Protein AF-A0A6L5K8L1-F1 (afdb_monomer_lite)

Sequence (422 aa):
MKRLFFDRHKIHKWARRTAAISAVIFIISLIGLLVGTSLPAQVEQETSLLSYEHNGRFDYLVYLKPSYLFGPEPQEPPEPTPNVQYPIALIEDEINMSFKFDTNSVLLQSVKQGVKIEAVLQNEDLWQKKVELVPVTDKTGNFKVEFELDLDEIHEIYDTIDEETEIPTRTRQVTIVATVGLGEGLKSETIIQSLPITLSKSVLEIGSELVKTVPGDSGGIKARGTFDYTIYLEENSLYKTDTLKPPQYTPYVTPEQKTLGVGPVIPFDLVDRMDTSYYYSFQASRPIEVITEEITITATLESPDIWSKTFILLPSTRQTGDFSIDFPVDIVYLNELLSAILSETGGAGEAHNLTINAFTRFTAETEFGVIDEVFTQTLSTELGGGTLTWNEELSLTQEEVPSPPPRLSPTPADISDYRQTG

Foldseek 3Di:
DDPPPDDPVVVVVVVVVVVVVVVVVVVVVVVVVVVVVPPPPPPPDPDQPKWKKKKKFKWKKFWFDQDCVPFPHFDPDDDFDDWDKDWPVFFDQKKKKKKKKAKPFPVQQAAWKWKWKWKWKDDPPPDIDIDTFDPTDTDGHIDMDITMDGNVVVVVVQVVVCVVVVPHDQKIKIKIWMWMGSHHTNPHDIDIQIWIWIDHPTMIITHSSQKDWDDDPQRHITMMMGMWIKTATDDDDPDPDRIDIDDDDDDGPGGDIDMDIAFDKAQLNGTRWMKMKMKMAMDMPDDFDDKKKWKWKKKWKFFPPPDIDIDTQDHTDIDDGIDMDMTIDPSVVVVVVVVVVCVVVVDDFGKMKIKMKMWIFMWTQDPVGIDTDIDIDIWMWIDGPSITGIDPCRMDMDIDRDDPDDPPPPPPPPPPPPDDDD

Radius of gyration: 45.43 Å; chains: 1; bounding box: 86×56×164 Å

pLDDT: mean 88.8, std 11.93, range [42.94, 98.5]

Structure (mmCIF, N/CA/C/O backbone):
data_AF-A0A6L5K8L1-F1
#
_entry.id   AF-A0A6L5K8L1-F1
#
loop_
_atom_site.group_PDB
_atom_site.id
_atom_site.type_symbol
_atom_site.label_atom_id
_atom_site.label_alt_id
_atom_site.label_comp_id
_atom_site.label_asym_id
_atom_site.label_entity_id
_atom_site.label_seq_id
_atom_site.pdbx_PDB_ins_code
_atom_site.Cartn_x
_atom_site.Cartn_y
_atom_site.Cartn_z
_atom_site.occupancy
_atom_site.B_iso_or_equiv
_atom_site.auth_seq_id
_atom_site.auth_comp_id
_atom_site.auth_asym_id
_atom_site.auth_atom_id
_atom_site.pdbx_PDB_model_num
ATOM 1 N N . MET A 1 1 ? -23.022 -21.770 116.908 1.00 43.31 1 MET A N 1
ATOM 2 C CA . MET A 1 1 ? -23.762 -22.536 115.876 1.00 43.31 1 MET A CA 1
ATOM 3 C C . MET A 1 1 ? -25.267 -22.417 116.125 1.00 43.31 1 MET A C 1
ATOM 5 O O . MET A 1 1 ? -25.819 -23.202 116.882 1.00 43.31 1 MET A O 1
ATOM 9 N N . LYS A 1 2 ? -25.940 -21.410 115.550 1.00 42.94 2 LYS A N 1
ATOM 10 C CA . LYS A 1 2 ? -27.408 -21.276 115.613 1.00 42.94 2 LYS A CA 1
ATOM 11 C C . LYS A 1 2 ? -28.000 -21.927 114.361 1.00 42.94 2 LYS A C 1
ATOM 13 O O . LYS A 1 2 ? -27.905 -21.364 113.277 1.00 42.94 2 LYS A O 1
ATOM 18 N N . ARG A 1 3 ? -28.554 -23.137 114.502 1.00 47.19 3 ARG A N 1
ATOM 19 C CA . ARG A 1 3 ? -29.307 -23.816 113.437 1.00 47.19 3 ARG A CA 1
ATOM 20 C C . ARG A 1 3 ? -30.642 -23.092 113.254 1.00 47.19 3 ARG A C 1
ATOM 22 O O . ARG A 1 3 ? -31.536 -23.227 114.084 1.00 47.19 3 ARG A O 1
ATOM 29 N N . LEU A 1 4 ? -30.749 -22.297 112.191 1.00 48.97 4 LEU A N 1
ATOM 30 C CA . LEU A 1 4 ? -32.003 -21.703 111.727 1.00 48.97 4 LEU A CA 1
ATOM 31 C C . LEU A 1 4 ? -32.909 -22.826 111.203 1.00 48.97 4 LEU A C 1
ATOM 33 O O . LEU A 1 4 ? -32.757 -23.295 110.078 1.00 48.97 4 LEU A O 1
ATOM 37 N N . PHE A 1 5 ? -33.831 -23.283 112.052 1.00 51.59 5 PHE A N 1
ATOM 38 C CA . PHE A 1 5 ? -34.940 -24.147 111.661 1.00 51.59 5 PHE A CA 1
ATOM 39 C C . PHE A 1 5 ? -35.911 -23.324 110.810 1.00 51.59 5 PHE A C 1
ATOM 41 O O . PHE A 1 5 ? -36.754 -22.590 111.322 1.00 51.59 5 PHE A O 1
ATOM 48 N N . PHE A 1 6 ? -35.752 -23.410 109.491 1.00 53.28 6 PHE A N 1
ATOM 49 C CA . PHE A 1 6 ? -36.719 -22.859 108.556 1.00 53.28 6 PHE A CA 1
ATOM 50 C C . PHE A 1 6 ? -37.960 -23.753 108.545 1.00 53.28 6 PHE A C 1
ATOM 52 O O . PHE A 1 6 ? -37.913 -24.925 108.174 1.00 53.28 6 PHE A O 1
ATOM 59 N N . ASP A 1 7 ? -39.070 -23.177 108.991 1.00 55.91 7 ASP A N 1
ATOM 60 C CA . ASP A 1 7 ? -40.387 -23.794 109.019 1.00 55.91 7 ASP A CA 1
ATOM 61 C C . ASP A 1 7 ? -40.807 -24.215 107.598 1.00 55.91 7 ASP A C 1
ATOM 63 O O . ASP A 1 7 ? -41.122 -23.385 106.733 1.00 55.91 7 ASP A O 1
ATOM 67 N N . ARG A 1 8 ? -40.783 -25.534 107.359 1.00 57.62 8 ARG A N 1
ATOM 68 C CA . ARG A 1 8 ? -41.071 -26.194 106.074 1.00 57.62 8 ARG A CA 1
ATOM 69 C C . ARG A 1 8 ? -42.416 -25.755 105.488 1.00 57.62 8 ARG A C 1
ATOM 71 O O . ARG A 1 8 ? -42.582 -25.759 104.267 1.00 57.62 8 ARG A O 1
ATOM 78 N N . HIS A 1 9 ? -43.358 -25.322 106.328 1.00 60.44 9 HIS A N 1
ATOM 79 C CA . HIS A 1 9 ? -44.677 -24.912 105.868 1.00 60.44 9 HIS A CA 1
ATOM 80 C C . HIS A 1 9 ? -44.693 -23.504 105.247 1.00 60.44 9 HIS A C 1
ATOM 82 O O . HIS A 1 9 ? -45.425 -23.265 104.278 1.00 60.44 9 HIS A O 1
ATOM 88 N N . LYS A 1 10 ? -43.842 -22.585 105.731 1.00 59.06 10 LYS A N 1
ATOM 89 C CA . LYS A 1 10 ? -43.671 -21.240 105.150 1.00 59.06 10 LYS A CA 1
ATOM 90 C C . LYS A 1 10 ? -42.905 -21.278 103.828 1.00 59.06 10 LYS A C 1
ATOM 92 O O . LYS A 1 10 ? -43.262 -20.541 102.909 1.00 59.06 10 LYS A O 1
ATOM 97 N N . ILE A 1 11 ? -41.936 -22.186 103.699 1.00 65.62 11 ILE A N 1
ATOM 98 C CA . ILE A 1 11 ? -41.150 -22.385 102.469 1.00 65.62 11 ILE A CA 1
ATOM 99 C C . ILE A 1 11 ? -42.058 -22.790 101.301 1.00 65.62 11 ILE A C 1
ATOM 101 O O . ILE A 1 11 ? -41.927 -22.255 100.204 1.00 65.62 11 ILE A O 1
ATOM 105 N N . HIS A 1 12 ? -43.049 -23.656 101.538 1.00 67.19 12 HIS A N 1
ATOM 106 C CA . HIS A 1 12 ? -43.945 -24.112 100.474 1.00 67.19 12 HIS A CA 1
ATOM 107 C C . HIS A 1 12 ? -44.877 -23.003 99.948 1.00 67.19 12 HIS A C 1
ATOM 109 O O . HIS A 1 12 ? -45.168 -22.952 98.749 1.00 67.19 12 HIS A O 1
ATOM 115 N N . LYS A 1 13 ? -45.326 -22.084 100.818 1.00 71.62 13 LYS A N 1
ATOM 116 C CA . LYS A 1 13 ? -46.109 -20.905 100.403 1.00 71.62 13 LYS A CA 1
ATOM 117 C C . LYS A 1 13 ? -45.254 -19.884 99.650 1.00 71.62 13 LYS A C 1
ATOM 119 O O . LYS A 1 13 ? -45.747 -19.285 98.699 1.00 71.62 13 LYS A O 1
ATOM 124 N N . TRP A 1 14 ? -43.993 -19.708 100.044 1.00 73.62 14 TRP A N 1
ATOM 125 C CA . TRP A 1 14 ? -43.060 -18.812 99.357 1.00 73.62 14 TRP A CA 1
ATOM 126 C C . TRP A 1 14 ? -42.677 -19.343 97.971 1.00 73.62 14 TRP A C 1
ATOM 128 O O . TRP A 1 14 ? -42.809 -18.615 96.994 1.00 73.62 14 TRP A O 1
ATOM 138 N N . ALA A 1 15 ? -42.348 -20.634 97.865 1.00 76.25 15 ALA A N 1
ATOM 139 C CA . ALA A 1 15 ? -42.028 -21.291 96.597 1.00 76.25 15 ALA A CA 1
ATOM 140 C C . ALA A 1 15 ? -43.196 -21.260 95.595 1.00 76.25 15 ALA A C 1
ATOM 142 O O . ALA A 1 15 ? -42.995 -21.057 94.402 1.00 76.25 15 ALA A O 1
ATOM 143 N N . ARG A 1 16 ? -44.442 -21.402 96.070 1.00 80.00 16 ARG A N 1
ATOM 144 C CA . ARG A 1 16 ? -45.633 -21.274 95.211 1.00 80.00 16 ARG A CA 1
ATOM 145 C C . ARG A 1 16 ? -45.818 -19.857 94.667 1.00 80.00 16 ARG A C 1
ATOM 147 O O . ARG A 1 16 ? -46.238 -19.699 93.526 1.00 80.00 16 ARG A O 1
ATOM 154 N N . ARG A 1 17 ? -45.496 -18.832 95.462 1.00 81.81 17 ARG A N 1
ATOM 155 C CA . ARG A 1 17 ? -45.577 -17.430 95.027 1.00 81.81 17 ARG A CA 1
ATOM 156 C C . ARG A 1 17 ? -44.467 -17.078 94.040 1.00 81.81 17 ARG A C 1
ATOM 158 O O . ARG A 1 17 ? -44.754 -16.444 93.033 1.00 81.81 17 ARG A O 1
ATOM 165 N N . THR A 1 18 ? -43.235 -17.527 94.275 1.00 84.56 18 THR A N 1
ATOM 166 C CA . THR A 1 18 ? -42.122 -17.276 93.347 1.00 84.56 18 THR A CA 1
ATOM 167 C C . THR A 1 18 ? -42.302 -18.015 92.021 1.00 84.56 18 THR A C 1
ATOM 169 O O . THR A 1 18 ? -42.040 -17.428 90.973 1.00 84.56 18 THR A O 1
ATOM 172 N N . ALA A 1 19 ? -42.820 -19.249 92.038 1.00 85.75 19 ALA A N 1
ATOM 173 C CA . ALA A 1 19 ? -43.148 -20.006 90.826 1.00 85.75 19 ALA A CA 1
ATOM 174 C C . ALA A 1 19 ? -44.250 -19.330 89.988 1.00 85.75 19 ALA A C 1
ATOM 176 O O . ALA A 1 19 ? -44.140 -19.249 88.769 1.00 85.75 19 ALA A O 1
ATOM 177 N N . ALA A 1 20 ? -45.289 -18.788 90.634 1.00 87.88 20 ALA A N 1
ATOM 178 C CA . ALA A 1 20 ? -46.350 -18.065 89.932 1.00 87.88 20 ALA A CA 1
ATOM 179 C C . ALA A 1 20 ? -45.832 -16.776 89.269 1.00 87.88 20 ALA A C 1
ATOM 181 O O . ALA A 1 20 ? -46.164 -16.497 88.122 1.00 87.88 20 ALA A O 1
ATOM 182 N N . ILE A 1 21 ? -44.980 -16.014 89.963 1.00 89.19 21 ILE A N 1
ATOM 183 C CA . ILE A 1 21 ? -44.399 -14.775 89.422 1.00 89.19 21 ILE A CA 1
ATOM 184 C C . ILE A 1 21 ? -43.467 -15.073 88.238 1.00 89.19 21 ILE A C 1
ATOM 186 O O . ILE A 1 21 ? -43.544 -14.405 87.211 1.00 89.19 21 ILE A O 1
ATOM 190 N N . SER A 1 22 ? -42.619 -16.098 88.350 1.00 89.75 22 SER A N 1
ATOM 191 C CA . SER A 1 22 ? -41.711 -16.490 87.261 1.00 89.75 22 SER A CA 1
ATOM 192 C C . SER A 1 22 ? -42.459 -17.015 86.033 1.00 89.75 22 SER A C 1
ATOM 194 O O . SER A 1 22 ? -42.081 -16.673 84.916 1.00 89.75 22 SER A O 1
ATOM 196 N N . ALA A 1 23 ? -43.567 -17.743 86.214 1.00 91.56 23 ALA A N 1
ATOM 197 C CA . ALA A 1 23 ? -44.432 -18.155 85.108 1.00 91.56 23 ALA A CA 1
ATOM 198 C C . ALA A 1 23 ? -45.054 -16.955 84.369 1.00 91.56 23 ALA A C 1
ATOM 200 O O . ALA A 1 23 ? -45.081 -16.941 83.142 1.00 91.56 23 ALA A O 1
ATOM 201 N N . VAL A 1 24 ? -45.502 -15.922 85.093 1.00 93.38 24 VAL A N 1
ATOM 202 C CA . VAL A 1 24 ? -46.064 -14.705 84.480 1.00 93.38 24 VAL A CA 1
ATOM 203 C C . VAL A 1 24 ? -45.003 -13.938 83.686 1.00 93.38 24 VAL A C 1
ATOM 205 O O . VAL A 1 24 ? -45.265 -13.545 82.553 1.00 93.38 24 VAL A O 1
ATOM 208 N N . ILE A 1 25 ? -43.793 -13.774 84.230 1.00 93.62 25 ILE A N 1
ATOM 209 C CA . ILE A 1 25 ? -42.684 -13.115 83.516 1.00 93.62 25 ILE A CA 1
ATOM 210 C C . ILE A 1 25 ? -42.309 -13.898 82.251 1.00 93.62 25 ILE A C 1
ATOM 212 O O . ILE A 1 25 ? -42.075 -13.299 81.203 1.00 93.62 25 ILE A O 1
ATOM 216 N N . PHE A 1 26 ? -42.302 -15.232 82.322 1.00 94.00 26 PHE A N 1
ATOM 217 C CA . PHE A 1 26 ? -42.013 -16.079 81.167 1.00 94.00 26 PHE A CA 1
ATOM 218 C C . PHE A 1 26 ? -43.069 -15.925 80.065 1.00 94.00 26 PHE A C 1
ATOM 220 O O . PHE A 1 26 ? -42.712 -15.768 78.902 1.00 94.00 26 PHE A O 1
ATOM 227 N N . ILE A 1 27 ? -44.356 -15.886 80.428 1.00 93.94 27 ILE A N 1
ATOM 228 C CA . ILE A 1 27 ? -45.454 -15.662 79.476 1.00 93.94 27 ILE A CA 1
ATOM 229 C C . ILE A 1 27 ? -45.336 -14.279 78.820 1.00 93.94 27 ILE A C 1
ATOM 231 O O . ILE A 1 27 ? -45.456 -14.179 77.603 1.00 93.94 27 ILE A O 1
ATOM 235 N N . ILE A 1 28 ? -45.043 -13.224 79.588 1.00 93.19 28 ILE A N 1
ATOM 236 C CA . ILE A 1 28 ? -44.854 -11.866 79.047 1.00 93.19 28 ILE A CA 1
ATOM 237 C C . ILE A 1 28 ? -43.659 -11.818 78.083 1.00 93.19 28 ILE A C 1
ATOM 239 O O . ILE A 1 28 ? -43.756 -11.209 77.022 1.00 93.19 28 ILE A O 1
ATOM 243 N N . SER A 1 29 ? -42.556 -12.497 78.410 1.00 92.56 29 SER A N 1
ATOM 244 C CA . SER A 1 29 ? -41.381 -12.588 77.534 1.00 92.56 29 SER A CA 1
ATOM 245 C C . SER A 1 29 ? -41.688 -13.341 76.232 1.00 92.56 29 SER A C 1
ATOM 247 O O . SER A 1 29 ? -41.312 -12.895 75.149 1.00 92.56 29 SER A O 1
ATOM 249 N N . LEU A 1 30 ? -42.448 -14.441 76.316 1.00 92.00 30 LEU A N 1
ATOM 250 C CA . LEU A 1 30 ? -42.870 -15.215 75.148 1.00 92.00 30 LEU A CA 1
ATOM 251 C C . LEU A 1 30 ? -43.790 -14.396 74.228 1.00 92.00 30 LEU A C 1
ATOM 253 O O . LEU A 1 30 ? -43.639 -14.441 73.009 1.00 92.00 30 LEU A O 1
ATOM 257 N N . ILE A 1 31 ? -44.707 -13.616 74.815 1.00 91.25 31 ILE A N 1
ATOM 258 C CA . ILE A 1 31 ? -45.571 -12.682 74.081 1.00 91.25 31 ILE A CA 1
ATOM 259 C C . ILE A 1 31 ? -44.728 -11.580 73.432 1.00 91.25 31 ILE A C 1
ATOM 261 O O . ILE A 1 31 ? -44.950 -11.273 72.268 1.00 91.25 31 ILE A O 1
ATOM 265 N N . GLY A 1 32 ? -43.734 -11.025 74.130 1.00 88.69 32 GLY A N 1
ATOM 266 C CA . GLY A 1 32 ? -42.826 -10.023 73.565 1.00 88.69 32 GLY A CA 1
ATOM 267 C C . GLY A 1 32 ? -42.042 -10.540 72.356 1.00 88.69 32 GLY A C 1
ATOM 268 O O . GLY A 1 32 ? -41.898 -9.825 71.369 1.00 88.69 32 GLY A O 1
ATOM 269 N N . LEU A 1 33 ? -41.598 -11.799 72.395 1.00 88.69 33 LEU A N 1
ATOM 270 C CA . LEU A 1 33 ? -40.869 -12.434 71.294 1.00 88.69 33 LEU A CA 1
ATOM 271 C C . LEU A 1 33 ? -41.782 -12.755 70.099 1.00 88.69 33 LEU A C 1
ATOM 273 O O . LEU A 1 33 ? -41.410 -12.516 68.950 1.00 88.69 33 LEU A O 1
ATOM 277 N N . LEU A 1 34 ? -43.001 -13.234 70.365 1.00 88.94 34 LEU A N 1
ATOM 278 C CA . LEU A 1 34 ? -44.027 -13.426 69.336 1.00 88.94 34 LEU A CA 1
ATOM 279 C C . LEU A 1 34 ? -44.399 -12.098 68.669 1.00 88.94 34 LEU A C 1
ATOM 281 O O . LEU A 1 34 ? -44.374 -12.010 67.449 1.00 88.94 34 LEU A O 1
ATOM 285 N N . VAL A 1 35 ? -44.662 -11.047 69.453 1.00 87.00 35 VAL A N 1
ATOM 286 C CA . VAL A 1 35 ? -45.006 -9.720 68.923 1.00 87.00 35 VAL A CA 1
ATOM 287 C C . VAL A 1 35 ? -43.837 -9.129 68.135 1.00 87.00 35 VAL A C 1
ATOM 289 O O . VAL A 1 35 ? -44.040 -8.683 67.010 1.00 87.00 35 VAL A O 1
ATOM 292 N N . GLY A 1 36 ? -42.612 -9.200 68.666 1.00 82.19 36 GLY A N 1
ATOM 293 C CA . GLY A 1 36 ? -41.416 -8.669 68.009 1.00 82.19 36 GLY A CA 1
ATOM 294 C C . GLY A 1 36 ? -41.087 -9.340 66.673 1.00 82.19 36 GLY A C 1
ATOM 295 O O . GLY A 1 36 ? -40.643 -8.661 65.756 1.00 82.19 36 GLY A O 1
ATOM 296 N N . THR A 1 37 ? -41.348 -10.644 66.534 1.00 83.25 37 THR A N 1
ATOM 297 C CA . THR A 1 37 ? -41.145 -11.383 65.269 1.00 83.25 37 THR A CA 1
ATOM 298 C C . THR A 1 37 ? -42.315 -11.257 64.292 1.00 83.25 37 THR A C 1
ATOM 300 O O . THR A 1 37 ? -42.142 -11.492 63.100 1.00 83.25 37 THR A O 1
ATOM 303 N N . SER A 1 38 ? -43.499 -10.872 64.777 1.00 78.00 38 SER A N 1
ATOM 304 C CA . SER A 1 38 ? -44.690 -10.646 63.946 1.00 78.00 38 SER A CA 1
ATOM 305 C C . SER A 1 38 ? -44.844 -9.211 63.438 1.00 78.00 38 SER A C 1
ATOM 307 O O . SER A 1 38 ? -45.733 -8.949 62.628 1.00 78.00 38 SER A O 1
ATOM 309 N N . LEU A 1 39 ? -43.988 -8.282 63.877 1.00 78.44 39 LEU A N 1
ATOM 310 C CA . LEU A 1 39 ? -43.891 -6.979 63.233 1.00 78.44 39 LEU A CA 1
ATOM 311 C C . LEU A 1 39 ? -43.207 -7.186 61.876 1.00 78.44 39 LEU A C 1
ATOM 313 O O . LEU A 1 39 ? -42.067 -7.656 61.851 1.00 78.44 39 LEU A O 1
ATOM 317 N N . PRO A 1 40 ? -43.878 -6.881 60.750 1.00 70.69 40 PRO A N 1
ATOM 318 C CA . PRO A 1 40 ? -43.239 -6.963 59.450 1.00 70.69 40 PRO A CA 1
ATOM 319 C C . PRO A 1 40 ? -42.011 -6.059 59.486 1.00 70.69 40 PRO A C 1
ATOM 321 O O . PRO A 1 40 ? -42.125 -4.863 59.769 1.00 70.69 40 PRO A O 1
ATOM 324 N N . ALA A 1 41 ? -40.834 -6.640 59.250 1.00 73.25 41 ALA A N 1
ATOM 325 C CA . ALA A 1 41 ? -39.641 -5.849 59.024 1.00 73.25 41 ALA A CA 1
ATOM 326 C C . ALA A 1 41 ? -39.966 -4.911 57.861 1.00 73.25 41 ALA A C 1
ATOM 328 O O . ALA A 1 41 ? -40.304 -5.372 56.769 1.00 73.25 41 ALA A O 1
ATOM 329 N N . GLN A 1 42 ? -39.940 -3.603 58.117 1.00 70.19 42 GLN A N 1
ATOM 330 C CA . GLN A 1 42 ? -39.977 -2.623 57.045 1.00 70.19 42 GLN A CA 1
ATOM 331 C C . GLN A 1 42 ? -38.658 -2.778 56.299 1.00 70.19 42 GLN A C 1
ATOM 333 O O . GLN A 1 42 ? -37.634 -2.226 56.690 1.00 70.19 42 GLN A O 1
ATOM 338 N N . VAL A 1 43 ? -38.670 -3.637 55.285 1.00 70.25 43 VAL A N 1
ATOM 339 C CA . VAL A 1 43 ? -37.597 -3.704 54.309 1.00 70.25 43 VAL A CA 1
ATOM 340 C C . VAL A 1 43 ? -37.838 -2.508 53.410 1.00 70.25 43 VAL A C 1
ATOM 342 O O . VAL A 1 43 ? -38.799 -2.490 52.641 1.00 70.25 43 VAL A O 1
ATOM 345 N N . GLU A 1 44 ? -37.022 -1.471 53.572 1.00 73.56 44 GLU A N 1
ATOM 346 C CA . GLU A 1 44 ? -36.939 -0.409 52.580 1.00 73.56 44 GLU A CA 1
ATOM 347 C C . GLU A 1 44 ? -36.482 -1.073 51.277 1.00 73.56 44 GLU A C 1
ATOM 349 O O . GLU A 1 44 ? -35.336 -1.498 51.142 1.00 73.56 44 GLU A O 1
ATOM 354 N N . GLN A 1 45 ? -37.422 -1.280 50.356 1.00 72.88 45 GLN A N 1
ATOM 355 C CA . GLN A 1 45 ? -37.117 -1.818 49.043 1.00 72.88 45 GLN A CA 1
ATOM 356 C C . GLN A 1 45 ? -36.636 -0.653 48.183 1.00 72.88 45 GLN A C 1
ATOM 358 O O . GLN A 1 45 ? -37.431 0.185 47.762 1.00 72.88 45 GLN A O 1
ATOM 363 N N . GLU A 1 46 ? -35.329 -0.586 47.950 1.00 72.38 46 GLU A N 1
ATOM 364 C CA . GLU A 1 46 ? -34.752 0.335 46.976 1.00 72.38 46 GLU A CA 1
ATOM 365 C C . GLU A 1 46 ? -35.181 -0.128 45.578 1.00 72.38 46 GLU A C 1
ATOM 367 O O . GLU A 1 46 ? -34.670 -1.103 45.031 1.00 72.38 46 GLU A O 1
ATOM 372 N N . THR A 1 47 ? -36.205 0.516 45.021 1.00 77.25 47 THR A N 1
ATOM 373 C CA . THR A 1 47 ? -36.612 0.291 43.633 1.00 77.25 47 THR A CA 1
ATOM 374 C C . THR A 1 47 ? 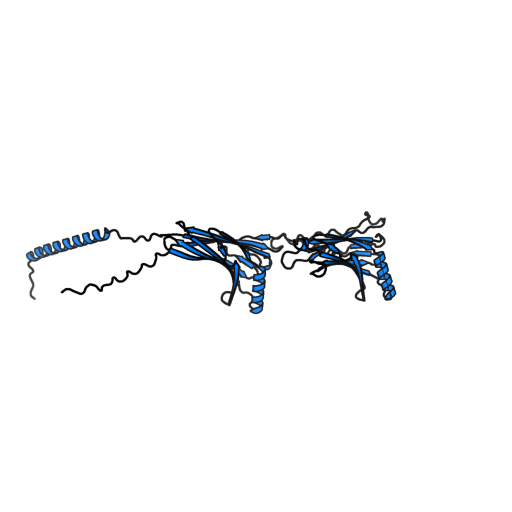-35.799 1.212 42.740 1.00 77.25 47 THR A C 1
ATOM 376 O O . THR A 1 47 ? -35.899 2.432 42.886 1.00 77.25 47 THR A O 1
ATOM 379 N N . SER A 1 48 ? -35.031 0.644 41.806 1.00 80.50 48 SER A N 1
ATOM 380 C CA . SER A 1 48 ? -34.376 1.435 40.763 1.00 80.50 48 SER A CA 1
ATOM 381 C C . SER A 1 48 ? -35.430 2.239 39.999 1.00 80.50 48 SER A C 1
ATOM 383 O O . SER A 1 48 ? -36.410 1.686 39.491 1.00 80.50 48 SER A O 1
ATOM 385 N N . LEU A 1 49 ? -35.260 3.560 39.982 1.00 87.25 49 LEU A N 1
ATOM 386 C CA . LEU A 1 49 ? -36.183 4.479 39.317 1.00 87.25 49 LEU A CA 1
ATOM 387 C C . LEU A 1 49 ? -35.980 4.464 37.798 1.00 87.25 49 LEU A C 1
ATOM 389 O O . LEU A 1 49 ? -36.947 4.598 37.047 1.00 87.25 49 LEU A O 1
ATOM 393 N N . LEU A 1 50 ? -34.744 4.223 37.367 1.00 91.31 50 LEU A N 1
ATOM 394 C CA . LEU A 1 50 ? -34.319 4.140 35.981 1.00 91.31 50 LEU A CA 1
ATOM 395 C C . LEU A 1 50 ? -33.135 3.175 35.914 1.00 91.31 50 LEU A C 1
ATOM 397 O O . LEU A 1 50 ? -32.147 3.385 36.593 1.00 91.31 50 LEU A O 1
ATOM 401 N N . SER A 1 51 ? -33.231 2.126 35.111 1.00 92.69 51 SER A N 1
ATOM 402 C CA . SER A 1 51 ? -32.085 1.295 34.718 1.00 92.69 51 SER A CA 1
ATOM 403 C C . SER A 1 51 ? -31.785 1.538 33.246 1.00 92.69 51 SER A C 1
ATOM 405 O O . SER A 1 51 ? -32.728 1.676 32.454 1.00 92.69 51 SER A O 1
ATOM 407 N N . TYR A 1 52 ? -30.503 1.622 32.909 1.00 94.94 52 TYR A N 1
ATOM 408 C CA . TYR A 1 52 ? -30.019 1.789 31.546 1.00 94.94 52 TYR A CA 1
ATOM 409 C C . TYR A 1 52 ? -28.710 1.029 31.331 1.00 94.94 52 TYR A C 1
ATOM 411 O O . TYR A 1 52 ? -28.072 0.559 32.275 1.00 94.94 52 TYR A O 1
ATOM 419 N N . GLU A 1 53 ? -28.358 0.879 30.064 1.00 95.88 53 GLU A N 1
ATOM 420 C CA . GLU A 1 53 ? -27.256 0.059 29.596 1.00 95.88 53 GLU A CA 1
ATOM 421 C C . GLU A 1 53 ? -26.576 0.741 28.407 1.00 95.88 53 GLU A C 1
ATOM 423 O O . GLU A 1 53 ? -27.235 1.160 27.446 1.00 95.88 53 GLU A O 1
ATOM 428 N N . HIS A 1 54 ? -25.249 0.823 28.475 1.00 96.94 54 HIS A N 1
ATOM 429 C CA . HIS A 1 54 ? -24.394 1.238 27.371 1.00 96.94 54 HIS A CA 1
ATOM 430 C C . HIS A 1 54 ? -23.776 0.005 26.725 1.00 96.94 54 HIS A C 1
ATOM 432 O O . HIS A 1 54 ? -23.222 -0.851 27.416 1.00 96.94 54 HIS A O 1
ATOM 438 N N . ASN A 1 55 ? -23.818 -0.059 25.398 1.00 97.50 55 ASN A N 1
ATOM 439 C CA . ASN A 1 55 ? -23.144 -1.099 24.635 1.00 97.50 55 ASN A CA 1
ATOM 440 C C . ASN A 1 55 ? -22.233 -0.460 23.594 1.00 97.50 55 ASN A C 1
ATOM 442 O O . ASN A 1 55 ? -22.707 0.255 22.712 1.00 97.50 55 ASN A O 1
ATOM 446 N N . GLY A 1 56 ? -20.939 -0.752 23.687 1.00 97.62 56 GLY A N 1
ATOM 447 C CA . GLY A 1 56 ? -19.931 -0.383 22.702 1.00 97.62 56 GLY A CA 1
ATOM 448 C C . GLY A 1 56 ? -19.401 -1.614 21.986 1.00 97.62 56 GLY A C 1
ATOM 449 O O . GLY A 1 56 ? -19.249 -2.674 22.594 1.00 97.62 56 GLY A O 1
ATOM 450 N N . ARG A 1 57 ? -19.104 -1.490 20.689 1.00 97.75 57 ARG A N 1
ATOM 451 C CA . ARG A 1 57 ? -18.416 -2.544 19.937 1.00 97.75 57 ARG A CA 1
ATOM 452 C C . ARG A 1 57 ? -17.490 -1.969 18.881 1.00 97.75 57 ARG A C 1
ATOM 454 O O . ARG A 1 57 ? -17.918 -1.145 18.077 1.00 97.75 57 ARG A O 1
ATOM 461 N N . PHE A 1 58 ? -16.264 -2.469 18.828 1.00 97.75 58 PHE A N 1
ATOM 462 C CA . PHE A 1 58 ? -15.373 -2.259 17.693 1.00 97.75 58 PHE A CA 1
ATOM 463 C C . PHE A 1 58 ? -15.489 -3.392 16.668 1.00 97.75 58 PHE A C 1
ATOM 465 O O . PHE A 1 58 ? -15.712 -4.549 17.015 1.00 97.75 58 PHE A O 1
ATOM 472 N N . ASP A 1 59 ? -15.305 -3.052 15.400 1.00 96.81 59 ASP A N 1
ATOM 473 C CA . ASP A 1 59 ? -15.038 -3.988 14.308 1.00 96.81 59 ASP A CA 1
ATOM 474 C C . ASP A 1 59 ? -13.907 -3.417 13.447 1.00 96.81 59 ASP A C 1
ATOM 476 O O . ASP A 1 59 ? -13.668 -2.205 13.463 1.00 96.81 59 ASP A O 1
ATOM 480 N N . TYR A 1 60 ? -13.180 -4.265 12.724 1.00 96.62 60 TYR A N 1
ATOM 481 C CA . TYR A 1 60 ? -12.090 -3.799 11.876 1.00 96.62 60 TYR A CA 1
ATOM 482 C C . TYR A 1 60 ? -11.767 -4.725 10.702 1.00 96.62 60 TYR A C 1
ATOM 484 O O . TYR A 1 60 ? -11.915 -5.947 10.754 1.00 96.62 60 TYR A O 1
ATOM 492 N N . LEU A 1 61 ? -11.235 -4.112 9.644 1.00 96.31 61 LEU A N 1
ATOM 493 C CA . LEU A 1 61 ? -10.684 -4.780 8.472 1.00 96.31 61 LEU A CA 1
ATOM 494 C C . LEU A 1 61 ? -9.258 -4.289 8.225 1.00 96.31 61 LEU A C 1
ATOM 496 O O . LEU A 1 61 ? -9.016 -3.095 8.048 1.00 96.31 61 LEU A O 1
ATOM 500 N N . VAL A 1 62 ? -8.310 -5.225 8.178 1.00 95.81 62 VAL A N 1
ATOM 501 C CA . VAL A 1 62 ? -6.906 -4.949 7.864 1.00 95.81 62 VAL A CA 1
ATOM 502 C C . VAL A 1 62 ? -6.625 -5.347 6.424 1.00 95.81 62 VAL A C 1
ATOM 504 O O . VAL A 1 62 ? -6.793 -6.504 6.036 1.00 95.81 62 VAL A O 1
ATOM 507 N N . TYR A 1 63 ? -6.166 -4.392 5.628 1.00 93.88 63 TYR A N 1
ATOM 508 C CA . TYR A 1 63 ? -5.737 -4.598 4.254 1.00 93.88 63 TYR A CA 1
ATOM 509 C C . TYR A 1 63 ? -4.232 -4.826 4.253 1.00 93.88 63 TYR A C 1
ATOM 511 O O . TYR A 1 63 ? -3.478 -4.016 4.790 1.00 93.88 63 TYR A O 1
ATOM 519 N N . LEU A 1 64 ? -3.794 -5.938 3.668 1.00 94.44 64 LEU A N 1
ATOM 520 C CA . LEU A 1 64 ? -2.385 -6.301 3.603 1.00 94.44 64 LEU A CA 1
ATOM 521 C C . LEU A 1 64 ? -1.779 -5.950 2.256 1.00 94.44 64 LEU A C 1
ATOM 523 O O . LEU A 1 64 ? -2.410 -6.162 1.225 1.00 94.44 64 LEU A O 1
ATOM 527 N N . LYS A 1 65 ? -0.517 -5.536 2.247 1.00 90.19 65 LYS A N 1
ATOM 528 C CA . LYS A 1 65 ? 0.301 -5.461 1.039 1.00 90.19 65 LYS A CA 1
ATOM 529 C C . LYS A 1 65 ? 0.376 -6.848 0.377 1.00 90.19 65 LYS A C 1
ATOM 531 O O . LYS A 1 65 ? 0.427 -7.860 1.085 1.00 90.19 65 LYS A O 1
ATOM 536 N N . PRO A 1 66 ? 0.428 -6.916 -0.968 1.00 87.69 66 PRO A N 1
ATOM 537 C CA . PRO A 1 66 ? 0.755 -8.133 -1.706 1.00 87.69 66 PRO A CA 1
ATOM 538 C C . PRO A 1 66 ? 1.917 -8.902 -1.071 1.00 87.69 66 PRO A C 1
ATOM 540 O O . PRO A 1 66 ? 3.036 -8.396 -1.006 1.00 87.69 66 PRO A O 1
ATOM 543 N N . SER A 1 67 ? 1.655 -10.121 -0.600 1.00 89.88 67 SER A N 1
ATOM 544 C CA . SER A 1 67 ? 2.656 -10.929 0.094 1.00 89.88 67 SER A CA 1
ATOM 545 C C . SER A 1 67 ? 2.472 -12.410 -0.178 1.00 89.88 67 SER A C 1
ATOM 547 O O . SER A 1 67 ? 1.365 -12.942 -0.109 1.00 89.88 67 SER A O 1
ATOM 549 N N . TYR A 1 68 ? 3.587 -13.093 -0.420 1.00 88.00 68 TYR A N 1
ATOM 550 C CA . TYR A 1 68 ? 3.617 -14.547 -0.544 1.00 88.00 68 TYR A CA 1
ATOM 551 C C . TYR A 1 68 ? 3.358 -15.261 0.790 1.00 88.00 68 TYR A C 1
ATOM 553 O O . TYR A 1 68 ? 3.014 -16.434 0.782 1.00 88.00 68 TYR A O 1
ATOM 561 N N . LEU A 1 69 ? 3.451 -14.565 1.935 1.00 89.62 69 LEU A N 1
ATOM 562 C CA . LEU A 1 69 ? 3.132 -15.159 3.240 1.00 89.62 69 LEU A CA 1
ATOM 563 C C . LEU A 1 69 ? 1.666 -15.607 3.329 1.00 89.62 69 LEU A C 1
ATOM 565 O O . LEU A 1 69 ? 1.348 -16.584 4.002 1.00 89.62 69 LEU A O 1
ATOM 569 N N . PHE A 1 70 ? 0.774 -14.887 2.648 1.00 87.25 70 PHE A N 1
ATOM 570 C CA . PHE A 1 70 ? -0.656 -15.183 2.624 1.00 87.25 70 PHE A CA 1
ATOM 571 C C . PHE A 1 70 ? -1.201 -15.493 1.224 1.00 87.25 70 PHE A C 1
ATOM 573 O O . PHE A 1 70 ? -2.410 -15.708 1.089 1.00 87.25 70 PHE A O 1
ATOM 580 N N . GLY A 1 71 ? -0.327 -15.474 0.216 1.00 84.19 71 GLY A N 1
ATOM 581 C CA . GLY A 1 71 ? -0.617 -15.725 -1.191 1.00 84.19 71 GLY A CA 1
ATOM 582 C C . GLY A 1 71 ? -0.163 -17.118 -1.649 1.00 84.19 71 GLY A C 1
ATOM 583 O O . GLY A 1 71 ? 0.149 -17.969 -0.815 1.00 84.19 71 GLY A O 1
ATOM 584 N N . PRO A 1 72 ? -0.146 -17.379 -2.969 1.00 82.69 72 PRO A N 1
ATOM 585 C CA . PRO A 1 72 ? 0.449 -18.600 -3.506 1.00 82.69 72 PRO A CA 1
ATOM 586 C C . PRO A 1 72 ? 1.946 -18.655 -3.177 1.00 82.69 72 PRO A C 1
ATOM 588 O O . PRO A 1 72 ? 2.567 -17.624 -2.931 1.00 82.69 72 PRO A O 1
ATOM 591 N N . GLU A 1 73 ? 2.529 -19.852 -3.186 1.00 83.19 73 GLU A N 1
ATOM 592 C CA . GLU A 1 73 ? 3.975 -20.015 -3.017 1.00 83.19 73 GLU A CA 1
ATOM 593 C C . GLU A 1 73 ? 4.727 -19.189 -4.078 1.00 83.19 73 GLU A C 1
ATOM 595 O O . GLU A 1 73 ? 4.272 -19.143 -5.231 1.00 83.19 73 GLU A O 1
ATOM 600 N N . PRO A 1 74 ? 5.841 -18.513 -3.721 1.00 78.69 74 PRO A N 1
ATOM 601 C CA . PRO A 1 74 ? 6.661 -17.834 -4.710 1.00 78.69 74 PRO A CA 1
ATOM 602 C C . PRO A 1 74 ? 7.033 -18.829 -5.805 1.00 78.69 74 PRO A C 1
ATOM 604 O O . PRO A 1 74 ? 7.619 -19.876 -5.531 1.00 78.69 74 PRO A O 1
ATOM 607 N N . GLN A 1 75 ? 6.694 -18.512 -7.050 1.00 75.88 75 GLN A N 1
ATOM 608 C CA . GLN A 1 75 ? 7.288 -19.234 -8.165 1.00 75.88 75 GLN A CA 1
ATOM 609 C C . GLN A 1 75 ? 8.782 -18.918 -8.166 1.00 75.88 75 GLN A C 1
ATOM 611 O O . GLN A 1 75 ? 9.165 -17.777 -7.881 1.00 75.88 75 GLN A O 1
ATOM 616 N N . GLU A 1 76 ? 9.620 -19.920 -8.452 1.00 77.12 76 GLU A N 1
ATOM 617 C CA . GLU A 1 76 ? 11.040 -19.664 -8.682 1.00 77.12 76 GLU A CA 1
ATOM 618 C C . GLU A 1 76 ? 11.164 -18.501 -9.673 1.00 77.12 76 GLU A C 1
ATOM 620 O O . GLU A 1 76 ? 10.390 -18.450 -10.640 1.00 77.12 76 GLU A O 1
ATOM 625 N N . PRO A 1 77 ? 12.082 -17.547 -9.427 1.00 69.56 77 PRO A N 1
ATOM 626 C CA . PRO A 1 77 ? 12.402 -16.533 -10.412 1.00 69.56 77 PRO A CA 1
ATOM 627 C C . PRO A 1 77 ? 12.540 -17.209 -11.777 1.00 69.56 77 PRO A C 1
ATOM 629 O O . PRO A 1 77 ? 13.349 -18.136 -11.871 1.00 69.56 77 PRO A O 1
ATOM 632 N N . PRO A 1 78 ? 11.764 -16.827 -12.817 1.00 68.50 78 PRO A N 1
ATOM 633 C CA . PRO A 1 78 ? 12.051 -17.324 -14.137 1.00 68.50 78 PRO A CA 1
ATOM 634 C C . PRO A 1 78 ? 13.505 -16.963 -14.401 1.00 68.50 78 PRO A C 1
ATOM 636 O O . PRO A 1 78 ? 13.953 -15.856 -14.067 1.00 68.50 78 PRO A O 1
ATOM 639 N N . GLU A 1 79 ? 14.245 -17.933 -14.931 1.00 78.62 79 GLU A N 1
ATOM 640 C CA . GLU A 1 79 ? 15.620 -17.701 -15.337 1.00 78.62 79 GLU A CA 1
ATOM 641 C C . GLU A 1 79 ? 15.669 -16.402 -16.150 1.00 78.62 79 GLU A C 1
ATOM 643 O O . GLU A 1 79 ? 14.746 -16.151 -16.939 1.00 78.62 79 GLU A O 1
ATOM 648 N N . PRO A 1 80 ? 16.679 -15.541 -15.923 1.00 78.00 80 PRO A N 1
ATOM 649 C CA . PRO A 1 80 ? 16.783 -14.290 -16.654 1.00 78.00 80 PRO A CA 1
ATOM 650 C C . PRO A 1 80 ? 16.680 -14.617 -18.138 1.00 78.00 80 PRO A C 1
ATOM 652 O O . PRO A 1 80 ? 17.479 -15.401 -18.654 1.00 78.00 80 PRO A O 1
ATOM 655 N N . THR A 1 81 ? 15.649 -14.080 -18.796 1.00 81.19 81 THR A N 1
ATOM 656 C CA . THR A 1 81 ? 15.431 -14.342 -20.217 1.00 81.19 81 THR A CA 1
ATOM 657 C C . THR A 1 81 ? 16.728 -13.983 -20.936 1.00 81.19 81 THR A C 1
ATOM 659 O O . THR A 1 81 ? 17.192 -12.857 -20.767 1.00 81.19 81 THR A O 1
ATOM 662 N N . PRO A 1 82 ? 17.368 -14.904 -21.669 1.00 89.19 82 PRO A N 1
ATOM 663 C CA . PRO A 1 82 ? 18.610 -14.573 -22.343 1.00 89.19 82 PRO A CA 1
ATOM 664 C C . PRO A 1 82 ? 18.346 -13.484 -23.385 1.00 89.19 82 PRO A C 1
ATOM 666 O O . PRO A 1 82 ? 17.267 -13.438 -23.986 1.00 89.19 82 PRO A O 1
ATOM 669 N N . ASN A 1 83 ? 19.339 -12.624 -23.615 1.00 93.19 83 ASN A N 1
ATOM 670 C CA . ASN A 1 83 ? 19.289 -11.678 -24.723 1.00 93.19 83 ASN A CA 1
ATOM 671 C C . ASN A 1 83 ? 19.099 -12.441 -26.037 1.00 93.19 83 ASN A C 1
ATOM 673 O O . ASN A 1 83 ? 19.654 -13.527 -26.234 1.00 93.19 83 ASN A O 1
ATOM 677 N N . VAL A 1 84 ? 18.299 -11.877 -26.937 1.00 94.25 84 VAL A N 1
ATOM 678 C CA . VAL A 1 84 ? 17.956 -12.542 -28.195 1.00 94.25 84 VAL A CA 1
ATOM 679 C C . VAL A 1 84 ? 18.860 -12.027 -29.294 1.00 94.25 84 VAL A C 1
ATOM 681 O O . VAL A 1 84 ? 19.023 -10.819 -29.440 1.00 94.25 84 VAL A O 1
ATOM 684 N N . GLN A 1 85 ? 19.432 -12.947 -30.066 1.00 96.19 85 GLN A N 1
ATOM 685 C CA . GLN A 1 85 ? 20.358 -12.641 -31.148 1.00 96.19 85 GLN A CA 1
ATOM 686 C C . GLN A 1 85 ? 19.724 -12.927 -32.510 1.00 96.19 85 GLN A C 1
ATOM 688 O O . GLN A 1 85 ? 19.172 -14.006 -32.739 1.00 96.19 85 GLN A O 1
ATOM 693 N N . TYR A 1 86 ? 19.861 -11.971 -33.423 1.00 95.56 86 TYR A N 1
ATOM 694 C CA . TYR A 1 86 ? 19.329 -12.005 -34.779 1.00 95.56 86 TYR A CA 1
ATOM 695 C C . TYR A 1 86 ? 20.449 -11.723 -35.792 1.00 95.56 86 TYR A C 1
ATOM 697 O O . TYR A 1 86 ? 21.247 -10.811 -35.569 1.00 95.56 86 TYR A O 1
ATOM 705 N N . PRO A 1 87 ? 20.559 -12.473 -36.902 1.00 96.38 87 PRO A N 1
ATOM 706 C CA . PRO A 1 87 ? 21.536 -12.168 -37.944 1.00 96.38 87 PRO A CA 1
ATOM 707 C C . PRO A 1 87 ? 21.145 -10.893 -38.702 1.00 96.38 87 PRO A C 1
ATOM 709 O O . PRO A 1 87 ? 20.120 -10.893 -39.372 1.00 96.38 87 PRO A O 1
ATOM 712 N N . ILE A 1 88 ? 21.970 -9.841 -38.644 1.00 95.94 88 ILE A N 1
ATOM 713 C CA . ILE A 1 88 ? 21.651 -8.529 -39.258 1.00 95.94 88 ILE A CA 1
ATOM 714 C C . ILE A 1 88 ? 21.406 -8.647 -40.762 1.00 95.94 88 ILE A C 1
ATOM 716 O O . ILE A 1 88 ? 20.486 -8.040 -41.279 1.00 95.94 88 ILE A O 1
ATOM 720 N N . ALA A 1 89 ? 22.170 -9.496 -41.453 1.00 95.81 89 ALA A N 1
ATOM 721 C CA . ALA A 1 89 ? 22.063 -9.688 -42.901 1.00 95.81 89 ALA A CA 1
ATOM 722 C C . ALA A 1 89 ? 20.729 -10.297 -43.381 1.00 95.81 89 ALA A C 1
ATOM 724 O O . ALA A 1 89 ? 20.599 -10.579 -44.564 1.00 95.81 89 ALA A O 1
ATOM 725 N N . LEU A 1 90 ? 19.808 -10.611 -42.469 1.00 96.50 90 LEU A N 1
ATOM 726 C CA . LEU A 1 90 ? 18.480 -11.135 -42.785 1.00 96.50 90 LEU A CA 1
ATOM 727 C C . LEU A 1 90 ? 17.367 -10.185 -42.352 1.00 96.50 90 LEU A C 1
ATOM 729 O O . LEU A 1 90 ? 16.209 -10.532 -42.537 1.00 96.50 90 LEU A O 1
ATOM 733 N N . ILE A 1 91 ? 17.701 -9.076 -41.697 1.00 95.88 91 ILE A N 1
ATOM 734 C CA . ILE A 1 91 ? 16.745 -8.109 -41.165 1.00 95.88 91 ILE A CA 1
ATOM 735 C C . ILE A 1 91 ? 16.503 -7.075 -42.260 1.00 95.88 91 ILE A C 1
ATOM 737 O O . ILE A 1 91 ? 17.466 -6.596 -42.851 1.00 95.88 91 ILE A O 1
ATOM 741 N N . GLU A 1 92 ? 15.237 -6.769 -42.538 1.00 91.88 92 GLU A N 1
ATOM 742 C CA . GLU A 1 92 ? 14.896 -5.590 -43.342 1.00 91.88 92 GLU A CA 1
ATOM 743 C C . GLU A 1 92 ? 15.340 -4.324 -42.588 1.00 91.88 92 GLU A C 1
ATOM 745 O O . GLU A 1 92 ? 15.397 -4.341 -41.361 1.00 91.88 92 GLU A O 1
ATOM 750 N N . ASP A 1 93 ? 15.660 -3.243 -43.301 1.00 91.38 93 ASP A N 1
ATOM 751 C CA . ASP A 1 93 ? 16.398 -2.069 -42.787 1.00 91.38 93 ASP A CA 1
ATOM 752 C C . ASP A 1 93 ? 15.815 -1.429 -41.497 1.00 91.38 93 ASP A C 1
ATOM 754 O O . ASP A 1 93 ? 16.516 -0.734 -40.756 1.00 91.38 93 ASP A O 1
ATOM 758 N N . GLU A 1 94 ? 14.549 -1.712 -41.171 1.00 94.81 94 GLU A N 1
ATOM 759 C CA . GLU A 1 94 ? 13.802 -1.137 -40.054 1.00 94.81 94 GLU A CA 1
ATOM 760 C C . GLU A 1 94 ? 13.306 -2.188 -39.040 1.00 94.81 94 GLU A C 1
ATOM 762 O O . GLU A 1 94 ? 12.800 -3.265 -39.373 1.00 94.81 94 GLU A O 1
ATOM 767 N N . ILE A 1 95 ? 13.367 -1.833 -37.751 1.00 97.62 95 ILE A N 1
ATOM 768 C CA . ILE A 1 95 ? 12.706 -2.579 -36.672 1.00 97.62 95 ILE A CA 1
ATOM 769 C C . ILE A 1 95 ? 11.486 -1.797 -36.190 1.00 97.62 95 ILE A C 1
ATOM 771 O O . ILE A 1 95 ? 11.615 -0.700 -35.641 1.00 97.62 95 ILE A O 1
ATOM 775 N N . ASN A 1 96 ? 10.302 -2.405 -36.276 1.00 98.25 96 ASN A N 1
ATOM 776 C CA . ASN A 1 96 ? 9.082 -1.793 -35.755 1.00 98.25 96 ASN A CA 1
ATOM 777 C C . ASN A 1 96 ? 9.018 -1.993 -34.249 1.00 98.25 96 ASN A C 1
ATOM 779 O O . ASN A 1 96 ? 8.832 -3.109 -33.760 1.00 98.25 96 ASN A O 1
ATOM 783 N N . MET A 1 97 ? 9.131 -0.906 -33.501 1.00 98.19 97 MET A N 1
ATOM 784 C CA . MET A 1 97 ? 9.127 -0.915 -32.049 1.00 98.19 97 MET A CA 1
ATOM 785 C C . MET A 1 97 ? 7.845 -0.299 -31.498 1.00 98.19 97 MET A C 1
ATOM 787 O O . MET A 1 97 ? 7.166 0.525 -32.114 1.00 98.19 97 MET A O 1
ATOM 791 N N . SER A 1 98 ? 7.495 -0.693 -30.279 1.00 98.25 98 SER A N 1
ATOM 792 C CA . SER A 1 98 ? 6.476 0.017 -29.529 1.00 98.25 98 SER A CA 1
ATOM 793 C C . SER A 1 98 ? 6.777 0.055 -28.045 1.00 98.25 98 SER A C 1
ATOM 795 O O . SER A 1 98 ? 7.373 -0.859 -27.482 1.00 98.25 98 SER A O 1
ATOM 797 N N . PHE A 1 99 ? 6.335 1.131 -27.412 1.00 98.06 99 PHE A N 1
ATOM 798 C CA . PHE A 1 99 ? 6.369 1.313 -25.975 1.00 98.06 99 PHE A CA 1
ATOM 799 C C . PHE A 1 99 ? 4.941 1.461 -25.458 1.00 98.06 99 PHE A C 1
ATOM 801 O O . PHE A 1 99 ? 4.184 2.333 -25.897 1.00 98.06 99 PHE A O 1
ATOM 808 N N . LYS A 1 100 ? 4.566 0.598 -24.520 1.00 97.75 100 LYS A N 1
ATOM 809 C CA . LYS A 1 100 ? 3.278 0.608 -23.838 1.00 97.75 100 LYS A CA 1
ATOM 810 C C . LYS A 1 100 ? 3.460 1.082 -22.403 1.00 97.75 100 LYS A C 1
ATOM 812 O O . LYS A 1 100 ? 4.316 0.573 -21.683 1.00 97.75 100 LYS A O 1
ATOM 817 N N . PHE A 1 101 ? 2.616 2.016 -21.990 1.00 96.94 101 PHE A N 1
ATOM 818 C CA . PHE A 1 101 ? 2.515 2.479 -20.618 1.00 96.94 101 PHE A CA 1
ATOM 819 C C . PHE A 1 101 ? 1.158 2.083 -20.035 1.00 96.94 101 PHE A C 1
ATOM 821 O O . PHE A 1 101 ? 0.114 2.441 -20.585 1.00 96.94 101 PHE A O 1
ATOM 828 N N . ASP A 1 102 ? 1.180 1.355 -18.921 1.00 95.19 102 ASP A N 1
ATOM 829 C CA . ASP A 1 102 ? -0.005 0.947 -18.171 1.00 95.19 102 ASP A CA 1
ATOM 830 C C . ASP A 1 102 ? 0.071 1.472 -16.730 1.00 95.19 102 ASP A C 1
ATOM 832 O O . ASP A 1 102 ? 1.088 1.325 -16.048 1.00 95.19 102 ASP A O 1
ATOM 836 N N . THR A 1 103 ? -1.029 2.038 -16.233 1.00 92.38 103 THR A N 1
ATOM 837 C CA . THR A 1 103 ? -1.175 2.466 -14.841 1.00 92.38 103 THR A CA 1
ATOM 838 C C . THR A 1 103 ? -2.550 2.118 -14.273 1.00 92.38 103 THR A C 1
ATOM 840 O O . THR A 1 103 ? -3.589 2.251 -14.924 1.00 92.38 103 THR A O 1
ATOM 843 N N . ASN A 1 104 ? -2.566 1.683 -13.014 1.00 86.44 104 ASN A N 1
ATOM 844 C CA . ASN A 1 104 ? -3.788 1.489 -12.232 1.00 86.44 104 ASN A CA 1
ATOM 845 C C . ASN A 1 104 ? -4.201 2.748 -11.443 1.00 86.44 104 ASN A C 1
ATOM 847 O O . ASN A 1 104 ? -5.232 2.735 -10.774 1.00 86.44 104 ASN A O 1
ATOM 851 N N . SER A 1 105 ? -3.412 3.824 -11.498 1.00 85.75 105 SER A N 1
ATOM 852 C CA . SER A 1 105 ? -3.684 5.047 -10.747 1.00 85.75 105 SER A CA 1
ATOM 853 C C . SER A 1 105 ? -4.788 5.866 -11.409 1.00 85.75 105 SER A C 1
ATOM 855 O O . SER A 1 105 ? -4.627 6.361 -12.526 1.00 85.75 105 SER A O 1
ATOM 857 N N . VAL A 1 106 ? -5.892 6.069 -10.686 1.00 85.38 106 VAL A N 1
ATOM 858 C CA . VAL A 1 106 ? -7.021 6.910 -11.124 1.00 85.38 106 VAL A CA 1
ATOM 859 C C . VAL A 1 106 ? -6.567 8.347 -11.405 1.00 85.38 106 VAL A C 1
ATOM 861 O O . VAL A 1 106 ? -7.039 8.971 -12.352 1.00 85.38 106 VAL A O 1
ATOM 864 N N . LEU A 1 107 ? -5.606 8.865 -10.631 1.00 84.38 107 LEU A N 1
ATOM 865 C CA . LEU A 1 107 ? -5.066 10.209 -10.840 1.00 84.38 107 LEU A CA 1
ATOM 866 C C . LEU A 1 107 ? -4.338 10.299 -12.183 1.00 84.38 107 LEU A C 1
ATOM 868 O O . LEU A 1 107 ? -4.655 11.166 -12.999 1.00 84.38 107 LEU A O 1
ATOM 872 N N . LEU A 1 108 ? -3.436 9.353 -12.460 1.00 85.12 108 LEU A N 1
ATOM 873 C CA . LEU A 1 108 ? -2.680 9.324 -13.715 1.00 85.12 108 LEU A CA 1
ATOM 874 C C . LEU A 1 108 ? -3.587 9.104 -14.931 1.00 85.12 108 LEU A C 1
ATOM 876 O O . LEU A 1 108 ? -3.301 9.621 -16.009 1.00 85.12 108 LEU A O 1
ATOM 880 N N . GLN A 1 109 ? -4.723 8.425 -14.763 1.00 88.44 109 GLN A N 1
ATOM 881 C CA . GLN A 1 109 ? -5.719 8.275 -15.828 1.00 88.44 109 GLN A CA 1
ATOM 882 C C . GLN A 1 109 ? -6.352 9.591 -16.294 1.00 88.44 109 GLN A C 1
ATOM 884 O O . GLN A 1 109 ? -6.897 9.630 -17.393 1.00 88.44 109 GLN A O 1
ATOM 889 N N . SER A 1 110 ? -6.256 10.665 -15.506 1.00 88.75 110 SER A N 1
ATOM 890 C CA . SER A 1 110 ? -6.836 11.976 -15.834 1.00 88.75 110 SER A CA 1
ATOM 891 C C . SER A 1 110 ? -5.809 13.070 -16.148 1.00 88.75 110 SER A C 1
ATOM 893 O O . SER A 1 110 ? -6.179 14.133 -16.644 1.00 88.75 110 SER A O 1
ATOM 895 N N . VAL A 1 111 ? -4.521 12.819 -15.898 1.00 90.12 111 VAL A N 1
ATOM 896 C CA . VAL A 1 111 ? -3.438 13.793 -16.096 1.00 90.12 111 VAL A CA 1
ATOM 897 C C . VAL A 1 111 ? -2.751 13.565 -17.446 1.00 90.12 111 VAL A C 1
ATOM 899 O O . VAL A 1 111 ? -2.547 12.427 -17.874 1.00 90.12 111 VAL A O 1
ATOM 902 N N . LYS A 1 112 ? -2.391 14.657 -18.133 1.00 94.06 112 LYS A N 1
ATOM 903 C CA . LYS A 1 112 ? -1.525 14.608 -19.318 1.00 94.06 112 LYS A CA 1
ATOM 904 C C . LYS A 1 112 ? -0.099 14.278 -18.900 1.00 94.06 112 LYS A C 1
ATOM 906 O O . LYS A 1 112 ? 0.487 15.021 -18.127 1.00 94.06 112 LYS A O 1
ATOM 911 N N . GLN A 1 113 ? 0.440 13.207 -19.448 1.00 93.50 113 GLN A N 1
ATOM 912 C CA . GLN A 1 113 ? 1.767 12.675 -19.194 1.00 93.50 113 GLN A CA 1
ATOM 913 C C . GLN A 1 113 ? 2.622 12.924 -20.432 1.00 93.50 113 GLN A C 1
ATOM 915 O O . GLN A 1 113 ? 2.222 12.553 -21.538 1.00 93.50 113 GLN A O 1
ATOM 920 N N . GLY A 1 114 ? 3.790 13.540 -20.264 1.00 96.00 114 GLY A N 1
ATOM 921 C CA . GLY A 1 114 ? 4.748 13.655 -21.361 1.00 96.00 114 GLY A CA 1
ATOM 922 C C . GLY A 1 114 ? 5.459 12.320 -21.576 1.00 96.00 114 GLY A C 1
ATOM 923 O O . GLY A 1 114 ? 5.993 11.764 -20.620 1.00 96.00 114 GLY A O 1
ATOM 924 N N . VAL A 1 115 ? 5.506 11.817 -22.808 1.00 97.62 115 VAL A N 1
ATOM 925 C CA . VAL A 1 115 ? 6.346 10.676 -23.196 1.00 97.62 115 VAL A CA 1
ATOM 926 C C . VAL A 1 115 ? 7.369 11.103 -24.238 1.00 97.62 115 VAL A C 1
ATOM 928 O O . VAL A 1 115 ? 7.042 11.830 -25.175 1.00 97.62 115 VAL A O 1
ATOM 931 N N . LYS A 1 116 ? 8.609 10.649 -24.061 1.00 98.00 116 LYS A N 1
ATOM 932 C CA . LYS A 1 116 ? 9.726 10.847 -24.988 1.00 98.00 116 LYS A CA 1
ATOM 933 C C . LYS A 1 116 ? 10.458 9.527 -25.185 1.00 98.00 116 LYS A C 1
ATOM 935 O O . LYS A 1 116 ? 10.689 8.822 -24.201 1.00 98.00 116 LYS A O 1
ATOM 940 N N . ILE A 1 117 ? 10.832 9.213 -26.422 1.00 98.38 117 ILE A N 1
ATOM 941 C CA . ILE A 1 117 ? 11.628 8.023 -26.737 1.00 98.38 117 ILE A CA 1
ATOM 942 C C . ILE A 1 117 ? 12.872 8.457 -27.507 1.00 98.38 117 ILE A C 1
ATOM 944 O O . ILE A 1 117 ? 12.777 9.159 -28.512 1.00 98.38 117 ILE A O 1
ATOM 948 N N . GLU A 1 118 ? 14.041 8.052 -27.021 1.00 98.50 118 GLU A N 1
ATOM 949 C CA . GLU A 1 118 ? 15.336 8.367 -27.630 1.00 98.50 118 GLU A CA 1
ATOM 950 C C . GLU A 1 118 ? 16.170 7.097 -27.802 1.00 98.50 118 GLU A C 1
ATOM 952 O O . GLU A 1 118 ? 16.131 6.210 -26.947 1.00 98.50 118 GLU A O 1
ATOM 957 N N . ALA A 1 119 ? 16.975 7.038 -28.861 1.00 98.38 119 ALA A N 1
ATOM 958 C CA . ALA A 1 119 ? 18.091 6.111 -28.960 1.00 98.38 119 ALA A CA 1
ATOM 959 C C . ALA A 1 119 ? 19.342 6.783 -28.387 1.00 98.38 119 ALA A C 1
ATOM 961 O O . ALA A 1 119 ? 19.724 7.886 -28.784 1.00 98.38 119 ALA A O 1
ATOM 962 N N . VAL A 1 120 ? 19.991 6.120 -27.441 1.00 98.25 120 VAL A N 1
ATOM 963 C CA . VAL A 1 120 ? 21.251 6.553 -26.846 1.00 98.25 120 VAL A CA 1
ATOM 964 C C . VAL A 1 120 ? 22.362 5.681 -27.412 1.00 98.25 120 VAL A C 1
ATOM 966 O O . VAL A 1 120 ? 22.508 4.525 -27.020 1.00 98.25 120 VAL A O 1
ATOM 969 N N . LEU A 1 121 ? 23.122 6.232 -28.351 1.00 98.12 121 LEU A N 1
ATOM 970 C CA . LEU A 1 121 ? 24.279 5.595 -28.970 1.00 98.12 121 LEU A CA 1
ATOM 971 C C . LEU A 1 121 ? 25.502 5.890 -28.102 1.00 98.12 121 LEU A C 1
ATOM 973 O O . LEU A 1 121 ? 25.697 7.040 -27.695 1.00 98.12 121 LEU A O 1
ATOM 977 N N . GLN A 1 122 ? 26.314 4.880 -27.807 1.00 96.38 122 GLN A N 1
ATOM 978 C CA . GLN A 1 122 ? 27.496 5.040 -26.964 1.00 96.38 122 GLN A CA 1
ATOM 979 C C . GLN A 1 122 ? 28.636 4.102 -27.368 1.00 96.38 122 GLN A C 1
ATOM 981 O O . GLN A 1 122 ? 28.418 2.999 -27.872 1.00 96.38 122 GLN A O 1
ATOM 986 N N . ASN A 1 123 ? 29.861 4.525 -27.067 1.00 94.12 123 ASN A N 1
ATOM 987 C CA . ASN A 1 123 ? 31.066 3.708 -27.176 1.00 94.12 123 ASN A CA 1
ATOM 988 C C . ASN A 1 123 ? 31.813 3.752 -25.841 1.00 94.12 123 ASN A C 1
ATOM 990 O O . ASN A 1 123 ? 32.329 4.816 -25.520 1.00 94.12 123 ASN A O 1
ATOM 994 N N . GLU A 1 124 ? 31.822 2.635 -25.098 1.00 85.06 124 GLU A N 1
ATOM 995 C CA . GLU A 1 124 ? 32.617 2.343 -23.880 1.00 85.06 124 GLU A CA 1
ATOM 996 C C . GLU A 1 124 ? 33.223 3.581 -23.176 1.00 85.06 124 GLU A C 1
ATOM 998 O O . GLU A 1 124 ? 34.438 3.735 -23.087 1.00 85.06 124 GLU A O 1
ATOM 1003 N N . ASP A 1 125 ? 32.360 4.485 -22.697 1.00 85.88 125 ASP A N 1
ATOM 1004 C CA . ASP A 1 125 ? 32.696 5.716 -21.957 1.00 85.88 125 ASP A CA 1
ATOM 1005 C C . ASP A 1 125 ? 33.439 6.838 -22.720 1.00 85.88 125 ASP A C 1
ATOM 1007 O O . ASP A 1 125 ? 33.775 7.869 -22.134 1.00 85.88 125 ASP A O 1
ATOM 1011 N N . LEU A 1 126 ? 33.672 6.697 -24.025 1.00 93.81 126 LEU A N 1
ATOM 1012 C CA . LEU A 1 126 ? 34.332 7.707 -24.859 1.00 93.81 126 LEU A CA 1
ATOM 1013 C C . LEU A 1 126 ? 33.375 8.803 -25.324 1.00 93.81 126 LEU A C 1
ATOM 1015 O O . LEU A 1 126 ? 33.699 9.990 -25.263 1.00 93.81 126 LEU A O 1
ATOM 1019 N N . TRP A 1 127 ? 32.200 8.412 -25.812 1.00 95.62 127 TRP A N 1
ATOM 1020 C CA . TRP A 1 127 ? 31.208 9.347 -26.329 1.00 95.62 127 TRP A CA 1
ATOM 1021 C C . TRP A 1 127 ? 29.787 8.805 -26.187 1.00 95.62 127 TRP A C 1
ATOM 1023 O O . TRP A 1 127 ? 29.559 7.598 -26.091 1.00 95.62 127 TRP A O 1
ATOM 1033 N N . GLN A 1 128 ? 28.827 9.733 -26.196 1.00 97.06 128 GLN A N 1
ATOM 1034 C CA . GLN A 1 128 ? 27.398 9.442 -26.192 1.00 97.06 128 GLN A CA 1
ATOM 1035 C C . GLN A 1 128 ? 26.666 10.402 -27.137 1.00 97.06 128 GLN A C 1
ATOM 1037 O O . GLN A 1 128 ? 26.863 11.618 -27.074 1.00 97.06 128 GLN A O 1
ATOM 1042 N N . LYS A 1 129 ? 25.789 9.866 -27.987 1.00 97.56 129 LYS A N 1
ATOM 1043 C CA . LYS A 1 129 ? 24.920 10.632 -28.887 1.00 97.56 129 LYS A CA 1
ATOM 1044 C C . LYS A 1 129 ? 23.468 10.228 -28.649 1.00 97.56 129 LYS A C 1
ATOM 1046 O O . LYS A 1 129 ? 23.157 9.047 -28.549 1.00 97.56 129 LYS A O 1
ATOM 1051 N N . LYS A 1 130 ? 22.578 11.216 -28.551 1.00 98.25 130 LYS A N 1
ATOM 1052 C CA . LYS A 1 130 ? 21.131 10.992 -28.447 1.00 98.25 130 LYS A CA 1
ATOM 1053 C C . LYS A 1 130 ? 20.474 11.273 -29.790 1.00 98.25 130 LYS A C 1
ATOM 1055 O O . LYS A 1 130 ? 20.725 12.330 -30.370 1.00 98.25 130 LYS A O 1
ATOM 1060 N N . VAL A 1 131 ? 19.649 10.339 -30.239 1.00 98.19 131 VAL A N 1
ATOM 1061 C CA . VAL A 1 131 ? 18.799 10.444 -31.426 1.00 98.19 131 VAL A CA 1
ATOM 1062 C C . VAL A 1 131 ? 17.357 10.407 -30.944 1.00 98.19 131 VAL A C 1
ATOM 1064 O O . VAL A 1 131 ? 16.977 9.533 -30.165 1.00 98.19 131 VAL A O 1
ATOM 1067 N N . GLU A 1 132 ? 16.563 11.395 -31.337 1.00 98.25 132 GLU A N 1
ATOM 1068 C CA . GLU A 1 132 ? 15.159 11.467 -30.946 1.00 98.25 132 GLU A CA 1
ATOM 1069 C C . GLU A 1 132 ? 14.331 10.569 -31.869 1.00 98.25 132 GLU A C 1
ATOM 1071 O O . GLU A 1 132 ? 14.237 10.847 -33.058 1.00 98.25 132 GLU A O 1
ATOM 1076 N N . LEU A 1 133 ? 13.741 9.502 -31.319 1.00 98.12 133 LEU A N 1
ATOM 1077 C CA . LEU A 1 133 ? 12.879 8.578 -32.071 1.00 98.12 133 LEU A CA 1
ATOM 1078 C C . LEU A 1 133 ? 11.416 9.014 -32.001 1.00 98.12 133 LEU A C 1
ATOM 1080 O O . LEU A 1 133 ? 10.672 8.934 -32.973 1.00 98.12 133 LEU A O 1
ATOM 1084 N N . VAL A 1 134 ? 10.995 9.493 -30.828 1.00 98.12 134 VAL A N 1
ATOM 1085 C CA . VAL A 1 134 ? 9.674 10.085 -30.625 1.00 98.12 134 VAL A CA 1
ATOM 1086 C C . VAL A 1 134 ? 9.838 11.381 -29.839 1.00 98.12 134 VAL A C 1
ATOM 1088 O O . VAL A 1 134 ? 10.292 11.329 -28.685 1.00 98.12 134 VAL A O 1
ATOM 1091 N N . PRO A 1 135 ? 9.441 12.536 -30.413 1.00 97.50 135 PRO A N 1
ATOM 1092 C CA . PRO A 1 135 ? 9.481 13.804 -29.702 1.00 97.50 135 PRO A CA 1
ATOM 1093 C C . PRO A 1 135 ? 8.570 13.763 -28.478 1.00 97.50 135 PRO A C 1
ATOM 1095 O O . PRO A 1 135 ? 7.682 12.916 -28.355 1.00 97.50 135 PRO A O 1
ATOM 1098 N N . VAL A 1 136 ? 8.758 14.718 -27.568 1.00 96.81 136 VAL A N 1
ATOM 1099 C CA . VAL A 1 136 ? 7.894 14.837 -26.388 1.00 96.81 136 VAL A CA 1
ATOM 1100 C C . VAL A 1 136 ? 6.438 14.985 -26.834 1.00 96.81 136 VAL A C 1
ATOM 1102 O O . VAL A 1 136 ? 6.071 15.969 -27.476 1.00 96.81 136 VAL A O 1
ATOM 1105 N N . THR A 1 137 ? 5.604 14.012 -26.479 1.00 96.50 137 THR A N 1
ATOM 1106 C CA . THR A 1 137 ? 4.172 14.013 -26.789 1.00 96.50 137 THR A CA 1
ATOM 1107 C C . THR A 1 137 ? 3.354 13.808 -25.525 1.00 96.50 137 THR A C 1
ATOM 1109 O O . THR A 1 137 ? 3.726 13.027 -24.654 1.00 96.50 137 THR A O 1
ATOM 1112 N N . ASP A 1 138 ? 2.226 14.506 -25.420 1.00 96.25 138 ASP A N 1
ATOM 1113 C CA . ASP A 1 138 ? 1.313 14.333 -24.293 1.00 96.25 138 ASP A CA 1
ATOM 1114 C C . ASP A 1 138 ? 0.368 13.154 -24.547 1.00 96.25 138 ASP A C 1
ATOM 1116 O O . ASP A 1 138 ? -0.283 13.058 -25.593 1.00 96.25 138 ASP A O 1
ATOM 1120 N N . LYS A 1 139 ? 0.258 12.270 -23.560 1.00 97.06 139 LYS A N 1
ATOM 1121 C CA . LYS A 1 139 ? -0.680 11.143 -23.516 1.00 97.06 139 LYS A CA 1
ATOM 1122 C C . LYS A 1 139 ? -1.470 11.179 -22.207 1.00 97.06 139 LYS A C 1
ATOM 1124 O O . LYS A 1 139 ? -1.136 11.926 -21.297 1.00 97.06 139 LYS A O 1
ATOM 1129 N N . THR A 1 140 ? -2.543 10.404 -22.092 1.00 94.62 140 THR A N 1
ATOM 1130 C CA . THR A 1 140 ? -3.367 10.353 -20.872 1.00 94.62 140 THR A CA 1
ATOM 1131 C C . THR A 1 140 ? -3.761 8.912 -20.588 1.00 94.62 140 THR A C 1
ATOM 1133 O O . THR A 1 140 ? -4.131 8.188 -21.511 1.00 94.62 140 THR A O 1
ATOM 1136 N N . GLY A 1 141 ? -3.685 8.501 -19.319 1.00 94.19 141 GLY A N 1
ATOM 1137 C CA . GLY A 1 141 ? -3.979 7.133 -18.896 1.00 94.19 141 GLY A CA 1
ATOM 1138 C C . GLY A 1 141 ? -3.054 6.092 -19.515 1.00 94.19 141 GLY A C 1
ATOM 1139 O O . GLY A 1 141 ? -1.848 6.305 -19.588 1.00 94.19 141 GLY A O 1
ATOM 1140 N N . ASN A 1 142 ? -3.619 4.954 -19.915 1.00 96.25 142 ASN A N 1
ATOM 1141 C CA . ASN A 1 142 ? -2.860 3.885 -20.560 1.00 96.25 142 ASN A CA 1
ATOM 1142 C C . ASN A 1 142 ? -2.676 4.220 -22.038 1.00 96.25 142 ASN A C 1
ATOM 1144 O O . ASN A 1 142 ? -3.653 4.516 -22.731 1.00 96.25 142 ASN A O 1
ATOM 1148 N N . PHE A 1 143 ? -1.449 4.141 -22.539 1.00 97.50 143 PHE A N 1
ATOM 1149 C CA . PHE A 1 143 ? -1.157 4.487 -23.926 1.00 97.50 143 PHE A CA 1
ATOM 1150 C C . PHE A 1 143 ? -0.114 3.566 -24.553 1.00 97.50 143 PHE A C 1
ATOM 1152 O O . PHE A 1 143 ? 0.647 2.879 -23.874 1.00 97.50 143 PHE A O 1
ATOM 1159 N N . LYS A 1 144 ? -0.085 3.579 -25.886 1.00 98.06 144 LYS A N 1
ATOM 1160 C CA . LYS A 1 144 ? 0.928 2.927 -26.713 1.00 98.06 144 LYS A CA 1
ATOM 1161 C C . LYS A 1 144 ? 1.515 3.959 -27.674 1.00 98.06 144 LYS A C 1
ATOM 1163 O O . LYS A 1 144 ? 0.780 4.785 -28.219 1.00 98.06 144 LYS A O 1
ATOM 1168 N N . VAL A 1 145 ? 2.828 3.918 -27.842 1.00 98.25 145 VAL A N 1
ATOM 1169 C CA . VAL A 1 145 ? 3.591 4.714 -28.806 1.00 98.25 145 VAL A CA 1
ATOM 1170 C C . VAL A 1 145 ? 4.317 3.729 -29.712 1.00 98.25 145 VAL A C 1
ATOM 1172 O O . VAL A 1 145 ? 4.990 2.831 -29.215 1.00 98.25 145 VAL A O 1
ATOM 1175 N N . GLU A 1 146 ? 4.141 3.872 -31.017 1.00 98.31 146 GLU A N 1
ATOM 1176 C CA . GLU A 1 146 ? 4.812 3.067 -32.040 1.00 98.31 146 GLU A CA 1
ATOM 1177 C C . GLU A 1 146 ? 5.857 3.947 -32.723 1.00 98.31 146 GLU A C 1
ATOM 1179 O O . GLU A 1 146 ? 5.626 5.147 -32.893 1.00 98.31 146 GLU A O 1
ATOM 1184 N N . PHE A 1 147 ? 7.014 3.369 -33.025 1.00 98.19 147 PHE A N 1
ATOM 1185 C CA . PHE A 1 147 ? 8.141 4.051 -33.651 1.00 98.19 147 PHE A CA 1
ATOM 1186 C C . PHE A 1 147 ? 9.018 3.034 -34.382 1.00 98.19 147 PHE A C 1
ATOM 1188 O O . PHE A 1 147 ? 8.983 1.843 -34.075 1.00 98.19 147 PHE A O 1
ATOM 1195 N N . GLU A 1 148 ? 9.801 3.509 -35.337 1.00 98.12 148 GLU A N 1
ATOM 1196 C CA . GLU A 1 148 ? 10.728 2.694 -36.118 1.00 98.12 148 GLU A CA 1
ATOM 1197 C C . GLU A 1 148 ? 12.157 2.936 -35.623 1.00 98.12 148 GLU A C 1
ATOM 1199 O O . GLU A 1 148 ? 12.492 4.021 -35.135 1.00 98.12 148 GLU A O 1
ATOM 1204 N N . LEU A 1 149 ? 12.984 1.896 -35.689 1.00 97.88 149 LEU A N 1
ATOM 1205 C CA . LEU A 1 149 ? 14.424 1.986 -35.495 1.00 97.88 149 LEU A CA 1
ATOM 1206 C C . LEU A 1 149 ? 15.093 1.606 -36.815 1.00 97.88 149 LEU A C 1
ATOM 1208 O O . LEU A 1 149 ? 15.224 0.418 -37.114 1.00 97.88 149 LEU A O 1
ATOM 1212 N N . ASP A 1 150 ? 15.481 2.625 -37.574 1.00 97.81 150 ASP A N 1
ATOM 1213 C CA . ASP A 1 150 ? 16.235 2.501 -38.821 1.00 97.81 150 ASP A CA 1
ATOM 1214 C C . ASP A 1 150 ? 17.685 2.114 -38.492 1.00 97.81 150 ASP A C 1
ATOM 1216 O O . ASP A 1 150 ? 18.416 2.848 -37.815 1.00 97.81 150 ASP A O 1
ATOM 1220 N N . LEU A 1 151 ? 18.087 0.909 -38.896 1.00 96.38 151 LEU A N 1
ATOM 1221 C CA . LEU A 1 151 ? 19.425 0.403 -38.614 1.00 96.38 151 LEU A CA 1
ATOM 1222 C C . LEU A 1 151 ? 20.483 1.091 -39.479 1.00 96.38 151 LEU A C 1
ATOM 1224 O O . LEU A 1 151 ? 21.598 1.297 -38.993 1.00 96.38 151 LEU A O 1
ATOM 1228 N N . ASP A 1 152 ? 20.142 1.478 -40.707 1.00 96.25 152 ASP A N 1
ATOM 1229 C CA . ASP A 1 152 ? 21.045 2.157 -41.634 1.00 96.25 152 ASP A CA 1
ATOM 1230 C C . ASP A 1 152 ? 21.378 3.567 -41.139 1.00 96.25 152 ASP A C 1
ATOM 1232 O O . ASP A 1 152 ? 22.556 3.931 -41.093 1.00 96.25 152 ASP A O 1
ATOM 1236 N N . GLU A 1 153 ? 20.385 4.322 -40.653 1.00 97.19 153 GLU A N 1
ATOM 1237 C CA . GLU A 1 153 ? 20.610 5.638 -40.037 1.00 97.19 153 GLU A CA 1
ATOM 1238 C C . GLU A 1 153 ? 21.548 5.521 -38.825 1.00 97.19 153 GLU A C 1
ATOM 1240 O O . GLU A 1 153 ? 22.516 6.275 -38.675 1.00 97.19 153 GLU A O 1
ATOM 1245 N N . ILE A 1 154 ? 21.311 4.535 -37.954 1.00 97.38 154 ILE A N 1
ATOM 1246 C CA . ILE A 1 154 ? 22.185 4.280 -36.805 1.00 97.38 154 ILE A CA 1
ATOM 1247 C C . ILE A 1 154 ? 23.593 3.912 -37.278 1.00 97.38 154 ILE A C 1
ATOM 1249 O O . ILE A 1 154 ? 24.578 4.377 -36.691 1.00 97.38 154 ILE A O 1
ATOM 1253 N N . HIS A 1 155 ? 23.715 3.093 -38.325 1.00 96.06 155 HIS A N 1
ATOM 1254 C CA . HIS A 1 155 ? 25.007 2.717 -38.874 1.00 96.06 155 HIS A CA 1
ATOM 1255 C C . HIS A 1 155 ? 25.776 3.932 -39.412 1.00 96.06 155 HIS A C 1
ATOM 1257 O O . HIS A 1 155 ? 26.946 4.088 -39.052 1.00 96.06 155 HIS A O 1
ATOM 1263 N N . GLU A 1 156 ? 25.113 4.815 -40.159 1.00 97.44 156 GLU A N 1
ATOM 1264 C CA . GLU A 1 156 ? 25.685 6.048 -40.706 1.00 97.44 156 GLU A CA 1
ATOM 1265 C C . GLU A 1 156 ? 26.174 6.997 -39.600 1.00 97.44 156 GLU A C 1
ATOM 1267 O O . GLU A 1 156 ? 27.270 7.560 -39.697 1.00 97.44 156 GLU A O 1
ATOM 1272 N N . ILE A 1 157 ? 25.413 7.136 -38.505 1.00 97.88 157 ILE A N 1
ATOM 1273 C CA . ILE A 1 157 ? 25.816 7.971 -37.362 1.00 97.88 157 ILE A CA 1
ATOM 1274 C C . ILE A 1 157 ? 27.104 7.439 -36.726 1.00 97.88 157 ILE A C 1
ATOM 1276 O O . ILE A 1 157 ? 28.010 8.220 -36.429 1.00 97.88 157 ILE A O 1
ATOM 1280 N N . TYR A 1 158 ? 27.205 6.125 -36.514 1.00 97.50 158 TYR A N 1
ATOM 1281 C CA . TYR A 1 158 ? 28.427 5.520 -35.983 1.00 97.50 158 TYR A CA 1
ATOM 1282 C C . TYR A 1 158 ? 29.607 5.661 -36.942 1.00 97.50 158 TYR A C 1
ATOM 1284 O O . TYR A 1 158 ? 30.689 6.016 -36.491 1.00 97.50 158 TYR A O 1
ATOM 1292 N N . ASP A 1 159 ? 29.412 5.413 -38.239 1.00 97.19 159 ASP A N 1
ATOM 1293 C CA . ASP A 1 159 ? 30.482 5.534 -39.237 1.00 97.19 159 ASP A CA 1
ATOM 1294 C C . ASP A 1 159 ? 31.026 6.965 -39.302 1.00 97.19 159 ASP A C 1
ATOM 1296 O O . ASP A 1 159 ? 32.240 7.168 -39.298 1.00 97.19 159 ASP A O 1
ATOM 1300 N N . THR A 1 160 ? 30.132 7.957 -39.259 1.00 98.12 160 THR A N 1
ATOM 1301 C CA . THR A 1 160 ? 30.503 9.377 -39.203 1.00 98.12 160 THR A CA 1
ATOM 1302 C C . THR A 1 160 ? 31.335 9.680 -37.955 1.00 98.12 160 THR A C 1
ATOM 1304 O O . THR A 1 160 ? 32.381 10.319 -38.045 1.00 98.12 160 THR A O 1
ATOM 1307 N N . ILE A 1 161 ? 30.912 9.201 -36.780 1.00 96.75 161 ILE A N 1
ATOM 1308 C CA . ILE A 1 161 ? 31.646 9.436 -35.527 1.00 96.75 161 ILE A CA 1
ATOM 1309 C C . ILE A 1 161 ? 32.994 8.702 -35.526 1.00 96.75 161 ILE A C 1
ATOM 1311 O O . ILE A 1 161 ? 33.992 9.258 -35.067 1.00 96.75 161 ILE A O 1
ATOM 1315 N N . ASP A 1 162 ? 33.054 7.473 -36.032 1.00 96.19 162 ASP A N 1
ATOM 1316 C CA . ASP A 1 162 ? 34.291 6.697 -36.129 1.00 96.19 162 ASP A CA 1
ATOM 1317 C C . ASP A 1 162 ? 35.304 7.387 -37.060 1.00 96.19 162 ASP A C 1
ATOM 1319 O O . ASP A 1 162 ? 36.496 7.425 -36.745 1.00 96.19 162 ASP A O 1
ATOM 1323 N N . GLU A 1 163 ? 34.840 7.975 -38.170 1.00 97.38 163 GLU A N 1
ATOM 1324 C CA . GLU A 1 163 ? 35.668 8.780 -39.074 1.00 97.38 163 GLU A CA 1
ATOM 1325 C C . GLU A 1 163 ? 36.148 10.076 -38.402 1.00 97.38 163 GLU A C 1
ATOM 1327 O O . GLU A 1 163 ? 37.340 10.379 -38.442 1.00 97.38 163 GLU A O 1
ATOM 1332 N N . GLU A 1 164 ? 35.259 10.816 -37.732 1.00 97.44 164 GLU A N 1
ATOM 1333 C CA . GLU A 1 164 ? 35.599 12.078 -37.056 1.00 97.44 164 GLU A CA 1
ATOM 1334 C C . GLU A 1 164 ? 36.543 11.891 -35.860 1.00 97.44 164 GLU A C 1
ATOM 1336 O O . GLU A 1 164 ? 37.380 12.753 -35.578 1.00 97.44 164 GLU A O 1
ATOM 1341 N N . THR A 1 165 ? 36.395 10.787 -35.128 1.00 96.12 165 THR A N 1
ATOM 1342 C CA . THR A 1 165 ? 37.190 10.501 -33.925 1.00 96.12 165 THR A CA 1
ATOM 1343 C C . THR A 1 165 ? 38.452 9.697 -34.216 1.00 96.12 165 THR A C 1
ATOM 1345 O O . THR A 1 165 ? 39.316 9.612 -33.344 1.00 96.12 165 THR A O 1
ATOM 1348 N N . GLU A 1 166 ? 38.565 9.109 -35.412 1.00 96.56 166 GLU A N 1
ATOM 1349 C CA . GLU A 1 166 ? 39.584 8.119 -35.789 1.00 96.56 166 GLU A CA 1
ATOM 1350 C C . GLU A 1 166 ? 39.617 6.884 -34.855 1.00 96.56 166 GLU A C 1
ATOM 1352 O O . GLU A 1 166 ? 40.625 6.173 -34.771 1.00 96.56 166 GLU A O 1
ATOM 1357 N N . ILE A 1 167 ? 38.520 6.604 -34.137 1.00 94.44 167 ILE A N 1
ATOM 1358 C CA . ILE A 1 167 ? 38.391 5.482 -33.196 1.00 94.44 167 ILE A CA 1
ATOM 1359 C C . ILE A 1 167 ? 37.312 4.525 -33.717 1.00 94.44 167 ILE A C 1
ATOM 1361 O O . ILE A 1 167 ? 36.130 4.780 -33.518 1.00 94.44 167 ILE A O 1
ATOM 1365 N N . PRO A 1 168 ? 37.682 3.392 -34.341 1.00 93.31 168 PRO A N 1
ATOM 1366 C CA . PRO A 1 168 ? 36.699 2.473 -34.905 1.00 93.31 168 PRO A CA 1
ATOM 1367 C C . PRO A 1 168 ? 35.928 1.709 -33.818 1.00 93.31 168 PRO A C 1
ATOM 1369 O O . PRO A 1 168 ? 36.529 1.057 -32.955 1.00 93.31 168 PRO A O 1
ATOM 1372 N N . THR A 1 169 ? 34.599 1.691 -33.918 1.00 92.31 169 THR A N 1
ATOM 1373 C CA . THR A 1 169 ? 33.708 0.886 -33.075 1.00 92.31 169 THR A CA 1
ATOM 1374 C C . THR A 1 169 ? 33.491 -0.501 -33.673 1.00 92.31 169 THR A C 1
ATOM 1376 O O . THR A 1 169 ? 32.977 -0.677 -34.775 1.00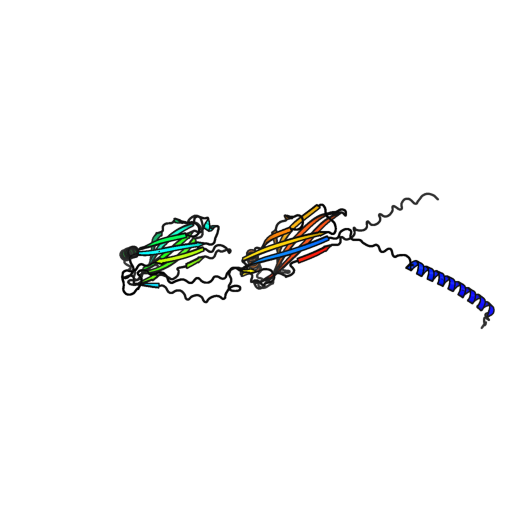 92.31 169 THR A O 1
ATOM 1379 N N . ARG A 1 170 ? 33.881 -1.550 -32.938 1.00 92.19 170 ARG A N 1
ATOM 1380 C CA . ARG A 1 170 ? 33.617 -2.946 -33.358 1.00 92.19 170 ARG A CA 1
ATOM 1381 C C . ARG A 1 170 ? 32.219 -3.419 -32.991 1.00 92.19 170 ARG A C 1
ATOM 1383 O O . ARG A 1 170 ? 31.645 -4.256 -33.685 1.00 92.19 170 ARG A O 1
ATOM 1390 N N . THR A 1 171 ? 31.728 -2.896 -31.879 1.00 95.19 171 THR A N 1
ATOM 1391 C CA . THR A 1 171 ? 30.439 -3.215 -31.293 1.00 95.19 171 THR A CA 1
ATOM 1392 C C . THR A 1 171 ? 29.775 -1.891 -30.970 1.00 95.19 171 THR A C 1
ATOM 1394 O O . THR A 1 171 ? 30.344 -1.069 -30.256 1.00 95.19 171 THR A O 1
ATOM 1397 N N . ARG A 1 172 ? 28.594 -1.680 -31.533 1.00 96.69 172 ARG A N 1
ATOM 1398 C CA . ARG A 1 172 ? 27.816 -0.453 -31.413 1.00 96.69 172 ARG A CA 1
ATOM 1399 C C . ARG A 1 172 ? 26.754 -0.677 -30.348 1.00 96.69 172 ARG A C 1
ATOM 1401 O O . ARG A 1 172 ? 25.957 -1.608 -30.460 1.00 96.69 172 ARG A O 1
ATOM 1408 N N . GLN A 1 173 ? 26.773 0.130 -29.293 1.00 97.38 173 GLN A N 1
ATOM 1409 C CA . GLN A 1 173 ? 25.829 0.006 -28.186 1.00 97.38 173 GLN A CA 1
ATOM 1410 C C . GLN A 1 173 ? 24.725 1.047 -28.336 1.00 97.38 173 GLN A C 1
ATOM 1412 O O . GLN A 1 173 ? 24.966 2.251 -28.286 1.00 97.38 173 GLN A O 1
ATOM 1417 N N . VAL A 1 174 ? 23.496 0.589 -28.512 1.00 97.88 174 VAL A N 1
ATOM 1418 C CA . VAL A 1 174 ? 22.318 1.445 -28.627 1.00 97.88 174 VAL A CA 1
ATOM 1419 C C . VAL A 1 174 ? 21.413 1.141 -27.448 1.00 97.88 174 VAL A C 1
ATOM 1421 O O . VAL A 1 174 ? 21.084 -0.006 -27.200 1.00 97.88 174 VAL A O 1
ATOM 1424 N N . THR A 1 175 ? 20.993 2.146 -26.693 1.00 98.06 175 THR A N 1
ATOM 1425 C CA . THR A 1 175 ? 19.981 1.961 -25.646 1.00 98.06 175 THR A CA 1
ATOM 1426 C C . THR A 1 175 ? 18.739 2.742 -26.017 1.00 98.06 175 THR A C 1
ATOM 1428 O O . THR A 1 175 ? 18.790 3.965 -26.114 1.00 98.06 175 THR A O 1
ATOM 1431 N N . ILE A 1 176 ? 17.616 2.052 -26.200 1.00 98.38 176 ILE A N 1
ATOM 1432 C CA . ILE A 1 176 ? 16.324 2.707 -26.400 1.00 98.38 176 ILE A CA 1
ATOM 1433 C C . ILE A 1 176 ? 15.796 3.123 -25.035 1.00 98.38 176 ILE A C 1
ATOM 1435 O O . ILE A 1 176 ? 15.602 2.281 -24.161 1.00 98.38 176 ILE A O 1
ATOM 1439 N N . VAL A 1 177 ? 15.588 4.421 -24.836 1.00 98.19 177 VAL A N 1
ATOM 1440 C CA . VAL A 1 177 ? 15.172 4.994 -23.556 1.00 98.19 177 VAL A CA 1
ATOM 1441 C C . VAL A 1 177 ? 13.803 5.636 -23.712 1.00 98.19 177 VAL A C 1
ATOM 1443 O O . VAL A 1 177 ? 13.657 6.658 -24.379 1.00 98.19 177 VAL A O 1
ATOM 1446 N N . ALA A 1 178 ? 12.802 5.058 -23.052 1.00 98.19 178 ALA A N 1
ATOM 1447 C CA . ALA A 1 178 ? 11.482 5.650 -22.904 1.00 98.19 178 ALA A CA 1
ATOM 1448 C C . ALA A 1 178 ? 11.403 6.389 -21.564 1.00 98.19 178 ALA A C 1
ATOM 1450 O O . ALA A 1 178 ? 11.597 5.796 -20.501 1.00 98.19 178 ALA A O 1
ATOM 1451 N N . THR A 1 179 ? 11.109 7.688 -21.620 1.00 97.62 179 THR A N 1
ATOM 1452 C CA . THR A 1 179 ? 10.897 8.540 -20.445 1.00 97.62 179 THR A CA 1
ATOM 1453 C C . THR A 1 179 ? 9.439 8.976 -20.393 1.00 97.62 179 THR A C 1
ATOM 1455 O O . THR A 1 179 ? 8.963 9.634 -21.318 1.00 97.62 179 THR A O 1
ATOM 1458 N N . VAL A 1 180 ? 8.740 8.635 -19.310 1.00 96.56 180 VAL A N 1
ATOM 1459 C CA . VAL A 1 180 ? 7.343 9.027 -19.060 1.00 96.56 180 VAL A CA 1
ATOM 1460 C C . VAL A 1 180 ? 7.282 9.919 -17.826 1.00 96.56 180 VAL A C 1
ATOM 1462 O O . VAL A 1 180 ? 7.714 9.502 -16.756 1.00 96.56 180 VAL A O 1
ATOM 1465 N N . GLY A 1 181 ? 6.745 11.130 -17.955 1.00 94.19 181 GLY A N 1
ATOM 1466 C CA . GLY A 1 181 ? 6.458 12.015 -16.824 1.00 94.19 181 GLY A CA 1
ATOM 1467 C C . GLY A 1 181 ? 5.125 11.665 -16.165 1.00 94.19 181 GLY A C 1
ATOM 1468 O O . GLY A 1 181 ? 4.112 11.549 -16.850 1.00 94.19 181 GLY A O 1
ATOM 1469 N N . LEU A 1 182 ? 5.112 11.516 -14.839 1.00 89.06 182 LEU A N 1
ATOM 1470 C CA . LEU A 1 182 ? 3.931 11.141 -14.043 1.00 89.06 182 LEU A CA 1
ATOM 1471 C C . LEU A 1 182 ? 3.017 12.326 -13.678 1.00 89.06 182 LEU A C 1
ATOM 1473 O O . LEU A 1 182 ? 2.084 12.199 -12.890 1.00 89.06 182 LEU A O 1
ATOM 1477 N N . GLY A 1 183 ? 3.260 13.489 -14.265 1.00 85.12 183 GLY A N 1
ATOM 1478 C CA . GLY A 1 183 ? 2.505 14.721 -14.077 1.00 85.12 183 GLY A CA 1
ATOM 1479 C C . GLY A 1 183 ? 2.451 15.504 -15.382 1.00 85.12 183 GLY A C 1
ATOM 1480 O O . GLY A 1 183 ? 2.792 14.972 -16.434 1.00 85.12 183 GLY A O 1
ATOM 1481 N N . GLU A 1 184 ? 2.048 16.774 -15.323 1.00 83.00 184 GLU A N 1
ATOM 1482 C CA . GLU A 1 184 ? 1.938 17.603 -16.527 1.00 83.00 184 GLU A CA 1
ATOM 1483 C C . GLU A 1 184 ? 3.312 17.791 -17.205 1.00 83.00 184 GLU A C 1
ATOM 1485 O O . GLU A 1 184 ? 4.200 18.495 -16.709 1.00 83.00 184 GLU A O 1
ATOM 1490 N N . GLY A 1 185 ? 3.495 17.119 -18.346 1.00 78.88 185 GLY A N 1
ATOM 1491 C CA . GLY A 1 185 ? 4.762 17.053 -19.076 1.00 78.88 185 GLY A CA 1
ATOM 1492 C C . GLY A 1 185 ? 5.857 16.243 -18.358 1.00 78.88 185 GLY A C 1
ATOM 1493 O O . GLY A 1 185 ? 5.592 15.392 -17.517 1.00 78.88 185 GLY A O 1
ATOM 1494 N N . LEU A 1 186 ? 7.127 16.509 -18.684 1.00 73.75 186 LEU A N 1
ATOM 1495 C CA . LEU A 1 186 ? 8.301 15.794 -18.138 1.00 73.75 186 LEU A CA 1
ATOM 1496 C C . LEU A 1 186 ? 8.913 16.443 -16.877 1.00 73.75 186 LEU A C 1
ATOM 1498 O O . LEU A 1 186 ? 10.058 16.169 -16.532 1.00 73.75 186 LEU A O 1
ATOM 1502 N N . LYS A 1 187 ? 8.202 17.362 -16.214 1.00 76.12 187 LYS A N 1
ATOM 1503 C CA . LYS A 1 187 ? 8.751 18.182 -15.109 1.00 76.12 187 LYS A CA 1
ATOM 1504 C C . LYS A 1 187 ? 8.607 17.561 -13.715 1.00 76.12 187 LYS A C 1
ATOM 1506 O O . LYS A 1 187 ? 9.014 18.177 -12.735 1.00 76.12 187 LYS A O 1
ATOM 1511 N N . SER A 1 188 ? 7.978 16.398 -13.630 1.00 78.75 188 SER A N 1
ATOM 1512 C CA . SER A 1 188 ? 7.651 15.692 -12.389 1.00 78.75 188 SER A CA 1
ATOM 1513 C C . SER A 1 188 ? 8.479 14.411 -12.273 1.00 78.75 188 SER A C 1
ATOM 1515 O O . SER A 1 188 ? 9.438 14.221 -13.021 1.00 78.75 188 SER A O 1
ATOM 1517 N N . GLU A 1 189 ? 8.134 13.540 -11.327 1.00 83.69 189 GLU A N 1
ATOM 1518 C CA . GLU A 1 189 ? 8.674 12.183 -11.268 1.00 83.69 189 GLU A CA 1
ATOM 1519 C C . GLU A 1 189 ? 8.574 11.503 -12.636 1.00 83.69 189 GLU A C 1
ATOM 1521 O O . GLU A 1 189 ? 7.557 11.598 -13.331 1.00 83.69 189 GLU A O 1
ATOM 1526 N N . THR A 1 190 ? 9.657 10.842 -13.040 1.00 90.81 190 THR A N 1
ATOM 1527 C CA . THR A 1 190 ? 9.736 10.184 -14.342 1.00 90.81 190 THR A CA 1
ATOM 1528 C C . THR A 1 190 ? 9.979 8.701 -14.183 1.00 90.81 190 THR A C 1
ATOM 1530 O O . THR A 1 190 ? 10.710 8.245 -13.304 1.00 90.81 190 THR A O 1
ATOM 1533 N N . ILE A 1 191 ? 9.386 7.942 -15.091 1.00 92.44 191 ILE A N 1
ATOM 1534 C CA . ILE A 1 191 ? 9.691 6.537 -15.287 1.00 92.44 191 ILE A CA 1
ATOM 1535 C C . ILE A 1 191 ? 10.606 6.452 -16.487 1.00 92.44 191 ILE A C 1
ATOM 1537 O O . ILE A 1 191 ? 10.234 6.843 -17.591 1.00 92.44 191 ILE A O 1
ATOM 1541 N N . ILE A 1 192 ? 11.805 5.936 -16.245 1.00 95.75 192 ILE A N 1
ATOM 1542 C CA . ILE A 1 192 ? 12.804 5.693 -17.278 1.00 95.75 192 ILE A CA 1
ATOM 1543 C C . ILE A 1 192 ? 12.874 4.189 -17.490 1.00 95.75 192 ILE A C 1
ATOM 1545 O O . ILE A 1 192 ? 13.281 3.463 -16.578 1.00 95.75 192 ILE A O 1
ATOM 1549 N N . GLN A 1 193 ? 12.484 3.718 -18.670 1.00 96.50 193 GLN A N 1
ATOM 1550 C CA . GLN A 1 193 ? 12.724 2.347 -19.104 1.00 96.50 193 GLN A CA 1
ATOM 1551 C C . GLN A 1 193 ? 13.766 2.335 -20.214 1.00 96.50 193 GLN A C 1
ATOM 1553 O O . GLN A 1 193 ? 13.672 3.111 -21.161 1.00 96.50 193 GLN A O 1
ATOM 1558 N N . SER A 1 194 ? 14.721 1.422 -20.093 1.00 97.12 194 SER A N 1
ATOM 1559 C CA . SER A 1 194 ? 15.806 1.248 -21.047 1.00 97.12 194 SER A CA 1
ATOM 1560 C C . SER A 1 194 ? 15.720 -0.140 -21.669 1.00 97.12 194 SER A C 1
ATOM 1562 O O . SER A 1 194 ? 15.411 -1.101 -20.970 1.00 97.12 194 SER A O 1
ATOM 1564 N N . LEU A 1 195 ? 16.000 -0.240 -22.963 1.00 97.62 195 LEU A N 1
ATOM 1565 C CA . LEU A 1 195 ? 16.163 -1.497 -23.682 1.00 97.62 195 LEU A CA 1
ATOM 1566 C C . LEU A 1 195 ? 17.522 -1.469 -24.390 1.00 97.62 195 LEU A C 1
ATOM 1568 O O . LEU A 1 195 ? 17.669 -0.742 -25.378 1.00 97.62 195 LEU A O 1
ATOM 1572 N N . PRO A 1 196 ? 18.530 -2.197 -23.880 1.00 97.50 196 PRO A N 1
ATOM 1573 C CA . PRO A 1 196 ? 19.835 -2.248 -24.518 1.00 97.50 196 PRO A CA 1
ATOM 1574 C C . PRO A 1 196 ? 19.768 -3.077 -25.803 1.00 97.50 196 PRO A C 1
ATOM 1576 O O . PRO A 1 196 ? 19.133 -4.128 -25.855 1.00 97.50 196 PRO A O 1
ATOM 1579 N N . ILE A 1 197 ? 20.448 -2.599 -26.834 1.00 97.69 197 ILE A N 1
ATOM 1580 C CA . ILE A 1 197 ? 20.604 -3.215 -28.144 1.00 97.69 197 ILE A CA 1
ATOM 1581 C C . ILE A 1 197 ? 22.091 -3.168 -28.490 1.00 97.69 197 ILE A C 1
ATOM 1583 O O . ILE A 1 197 ? 22.735 -2.122 -28.418 1.00 97.69 197 ILE A O 1
ATOM 1587 N N . THR A 1 198 ? 22.654 -4.308 -28.865 1.00 97.56 198 THR A N 1
ATOM 1588 C CA . THR A 1 198 ? 24.042 -4.408 -29.304 1.00 97.56 198 THR A CA 1
ATOM 1589 C C . THR A 1 198 ? 24.085 -4.775 -30.776 1.00 97.56 198 THR A C 1
ATOM 1591 O O . THR A 1 198 ? 23.598 -5.825 -31.187 1.00 97.56 198 THR A O 1
ATOM 1594 N N . LEU A 1 199 ? 24.695 -3.905 -31.570 1.00 96.75 199 LEU A N 1
ATOM 1595 C CA . LEU A 1 199 ? 24.907 -4.088 -32.996 1.00 96.75 199 LEU A CA 1
ATOM 1596 C C . LEU A 1 199 ? 26.368 -4.485 -33.218 1.00 96.75 199 LEU A C 1
ATOM 1598 O O . LEU A 1 199 ? 27.294 -3.703 -32.997 1.00 96.75 199 LEU A O 1
ATOM 1602 N N . SER A 1 200 ? 26.588 -5.727 -33.631 1.00 95.69 200 SER A N 1
ATOM 1603 C CA . SER A 1 200 ? 27.892 -6.202 -34.101 1.00 95.69 200 SER A CA 1
ATOM 1604 C C . SER A 1 200 ? 27.898 -6.293 -35.627 1.00 95.69 200 SER A C 1
ATOM 1606 O O . SER A 1 200 ? 26.892 -6.036 -36.273 1.00 95.69 200 SER A O 1
ATOM 1608 N N . LYS A 1 201 ? 29.009 -6.719 -36.237 1.00 93.81 201 LYS A N 1
ATOM 1609 C CA . LYS A 1 201 ? 29.090 -6.875 -37.701 1.00 93.81 201 LYS A CA 1
ATOM 1610 C C . LYS A 1 201 ? 28.025 -7.814 -38.295 1.00 93.81 201 LYS A C 1
ATOM 1612 O O . LYS A 1 201 ? 27.675 -7.673 -39.460 1.00 93.81 201 LYS A O 1
ATOM 1617 N N . SER A 1 202 ? 27.587 -8.826 -37.548 1.00 95.88 202 SER A N 1
ATOM 1618 C CA . SER A 1 202 ? 26.715 -9.885 -38.080 1.00 95.88 202 SER A CA 1
ATOM 1619 C C . SER A 1 202 ? 25.521 -10.216 -37.200 1.00 95.88 202 SER A C 1
ATOM 1621 O O . SER A 1 202 ? 24.666 -10.987 -37.623 1.00 95.88 202 SER A O 1
ATOM 1623 N N . VAL A 1 203 ? 25.476 -9.693 -35.978 1.00 96.94 203 VAL A N 1
ATOM 1624 C CA . VAL A 1 203 ? 24.460 -10.033 -34.983 1.00 96.94 203 VAL A CA 1
ATOM 1625 C C . VAL A 1 203 ? 23.918 -8.760 -34.355 1.00 96.94 203 VAL A C 1
ATOM 1627 O O . VAL A 1 203 ? 24.693 -7.943 -33.851 1.00 96.94 203 VAL A O 1
ATOM 1630 N N . LEU A 1 204 ? 22.597 -8.646 -34.374 1.00 97.31 204 LEU A N 1
ATOM 1631 C CA . LEU A 1 204 ? 21.795 -7.745 -33.569 1.00 97.31 204 LEU A CA 1
ATOM 1632 C C . LEU A 1 204 ? 21.403 -8.505 -32.307 1.00 97.31 204 LEU A C 1
ATOM 1634 O O . LEU A 1 204 ? 20.740 -9.536 -32.384 1.00 97.31 204 LEU A O 1
ATOM 1638 N N . GLU A 1 205 ? 21.797 -8.002 -31.150 1.00 97.75 205 GLU A N 1
ATOM 1639 C CA . GLU A 1 205 ? 21.383 -8.534 -29.859 1.00 97.75 205 GLU A CA 1
ATOM 1640 C C . GLU A 1 205 ? 20.434 -7.546 -29.185 1.00 97.75 205 GLU A C 1
ATOM 1642 O O . GLU A 1 205 ? 20.801 -6.394 -28.968 1.00 97.75 205 GLU A O 1
ATOM 1647 N N . ILE A 1 206 ? 19.222 -7.986 -28.845 1.00 97.38 206 ILE A N 1
ATOM 1648 C CA . ILE A 1 206 ? 18.236 -7.175 -28.121 1.00 97.38 206 ILE A CA 1
ATOM 1649 C C . ILE A 1 206 ? 18.129 -7.691 -26.689 1.00 97.38 206 ILE A C 1
ATOM 1651 O O . ILE A 1 206 ? 17.936 -8.889 -26.452 1.00 97.38 206 ILE A O 1
ATOM 1655 N N . GLY A 1 207 ? 18.237 -6.766 -25.738 1.00 95.56 207 GLY A N 1
ATOM 1656 C CA . GLY A 1 207 ? 18.128 -7.031 -24.314 1.00 95.56 207 GLY A CA 1
ATOM 1657 C C . GLY A 1 207 ? 16.778 -7.619 -23.912 1.00 95.56 207 GLY A C 1
ATOM 1658 O O . GLY A 1 207 ? 15.742 -7.371 -24.528 1.00 95.56 207 GLY A O 1
ATOM 1659 N N . SER A 1 208 ? 16.777 -8.379 -22.825 1.00 92.62 208 SER A N 1
ATOM 1660 C CA . SER A 1 208 ? 15.570 -9.002 -22.276 1.00 92.62 208 SER A CA 1
ATOM 1661 C C . SER A 1 208 ? 14.731 -8.091 -21.371 1.00 92.62 208 SER A C 1
ATOM 1663 O O . SER A 1 208 ? 13.682 -8.511 -20.882 1.00 92.62 208 SER A O 1
ATOM 1665 N N . GLU A 1 209 ? 15.175 -6.858 -21.108 1.00 91.81 209 GLU A N 1
ATOM 1666 C CA . GLU A 1 209 ? 14.557 -5.900 -20.171 1.00 91.81 209 GLU A CA 1
ATOM 1667 C C . GLU A 1 209 ? 13.297 -5.216 -20.743 1.00 91.81 209 GLU A C 1
ATOM 1669 O O . GLU A 1 209 ? 13.098 -4.001 -20.683 1.00 91.81 209 GLU A O 1
ATOM 1674 N N . LEU A 1 210 ? 12.397 -6.021 -21.309 1.00 93.56 210 LEU A N 1
ATOM 1675 C CA . LEU A 1 210 ? 11.204 -5.548 -22.009 1.00 93.56 210 LEU A CA 1
ATOM 1676 C C . LEU A 1 210 ? 10.159 -4.950 -21.076 1.00 93.56 210 LEU A C 1
ATOM 1678 O O . LEU A 1 210 ? 9.326 -4.173 -21.524 1.00 93.56 210 LEU A O 1
ATOM 1682 N N . VAL A 1 211 ? 10.180 -5.270 -19.783 1.00 92.38 211 VAL A N 1
ATOM 1683 C CA . VAL A 1 211 ? 9.181 -4.799 -18.818 1.00 92.38 211 VAL A CA 1
ATOM 1684 C C . VAL A 1 211 ? 9.874 -4.139 -17.637 1.00 92.38 211 VAL A C 1
ATOM 1686 O O . VAL A 1 211 ? 10.726 -4.749 -16.997 1.00 92.38 211 VAL A O 1
ATOM 1689 N N . LYS A 1 212 ? 9.439 -2.925 -17.290 1.00 91.50 212 LYS A N 1
ATOM 1690 C CA . LYS A 1 212 ? 9.824 -2.257 -16.046 1.00 91.50 212 LYS A CA 1
ATOM 1691 C C . LYS A 1 212 ? 8.582 -1.838 -15.277 1.00 91.50 212 LYS A C 1
ATOM 1693 O O . LYS A 1 212 ? 7.733 -1.117 -15.797 1.00 91.50 212 LYS A O 1
ATOM 1698 N N . THR A 1 213 ? 8.497 -2.273 -14.026 1.00 88.38 213 THR A N 1
ATOM 1699 C CA . THR A 1 213 ? 7.435 -1.877 -13.097 1.00 88.38 213 THR A CA 1
ATOM 1700 C C . THR A 1 213 ? 8.038 -0.971 -12.039 1.00 88.38 213 THR A C 1
ATOM 1702 O O . THR A 1 213 ? 9.017 -1.347 -11.398 1.00 88.38 213 THR A O 1
ATOM 1705 N N . VAL A 1 214 ? 7.456 0.209 -11.854 1.00 86.44 214 VAL A N 1
ATOM 1706 C CA . VAL A 1 214 ? 7.818 1.116 -10.765 1.00 86.44 214 VAL A CA 1
ATOM 1707 C C . VAL A 1 214 ? 6.778 0.944 -9.656 1.00 86.44 214 VAL A C 1
ATOM 1709 O O . VAL A 1 214 ? 5.584 1.140 -9.920 1.00 86.44 214 VAL A O 1
ATOM 1712 N N . PRO A 1 215 ? 7.184 0.491 -8.453 1.00 77.19 215 PRO A N 1
ATOM 1713 C CA . PRO A 1 215 ? 6.292 0.460 -7.304 1.00 77.19 215 PRO A CA 1
ATOM 1714 C C . PRO A 1 215 ? 5.967 1.894 -6.874 1.00 77.19 215 PRO A C 1
ATOM 1716 O O . PRO A 1 215 ? 6.811 2.777 -6.971 1.00 77.19 215 PRO A O 1
ATOM 1719 N N . GLY A 1 216 ? 4.743 2.122 -6.407 1.00 72.81 216 GLY A N 1
ATOM 1720 C CA . GLY A 1 216 ? 4.353 3.403 -5.824 1.00 72.81 216 GLY A CA 1
ATOM 1721 C C . GLY A 1 216 ? 4.714 3.437 -4.344 1.00 72.81 216 GLY A C 1
ATOM 1722 O O . GLY A 1 216 ? 4.414 2.477 -3.632 1.00 72.81 216 GLY A O 1
ATOM 1723 N N . ASP A 1 217 ? 5.288 4.547 -3.885 1.00 57.12 217 ASP A N 1
ATOM 1724 C CA . ASP A 1 217 ? 5.839 4.713 -2.529 1.00 57.12 217 ASP A CA 1
ATOM 1725 C C . ASP A 1 217 ? 4.799 4.618 -1.393 1.00 57.12 217 ASP A C 1
ATOM 1727 O O . ASP A 1 217 ? 5.156 4.511 -0.224 1.00 57.12 217 ASP A O 1
ATOM 1731 N N . SER A 1 218 ? 3.497 4.623 -1.703 1.00 48.75 218 SER A N 1
ATOM 1732 C CA . SER A 1 218 ? 2.416 4.600 -0.700 1.00 48.75 218 SER A CA 1
ATOM 1733 C C . SER A 1 218 ? 1.213 3.755 -1.143 1.00 48.75 218 SER A C 1
ATOM 1735 O O . SER A 1 218 ? 0.070 4.202 -1.124 1.00 48.75 218 SER A O 1
ATOM 1737 N N . GLY A 1 219 ? 1.469 2.541 -1.641 1.00 52.94 219 GLY A N 1
ATOM 1738 C CA . GLY A 1 219 ? 0.429 1.511 -1.820 1.00 52.94 219 GLY A CA 1
ATOM 1739 C C . GLY A 1 219 ? -0.464 1.618 -3.069 1.00 52.94 219 GLY A C 1
ATOM 1740 O O . GLY A 1 219 ? -1.247 0.709 -3.325 1.00 52.94 219 GLY A O 1
ATOM 1741 N N . GLY A 1 220 ? -0.350 2.663 -3.899 1.00 56.53 220 GLY A N 1
ATOM 1742 C CA . GLY A 1 220 ? -1.340 2.897 -4.969 1.00 56.53 220 GLY A CA 1
ATOM 1743 C C . GLY A 1 220 ? -0.843 2.866 -6.413 1.00 56.53 220 GLY A C 1
ATOM 1744 O O . GLY A 1 220 ? -1.515 2.311 -7.285 1.00 56.53 220 GLY A O 1
ATOM 1745 N N . ILE A 1 221 ? 0.305 3.484 -6.703 1.00 57.53 221 ILE A N 1
ATOM 1746 C CA . ILE A 1 221 ? 0.680 3.794 -8.090 1.00 57.53 221 ILE A CA 1
ATOM 1747 C C . ILE A 1 221 ? 1.605 2.711 -8.632 1.00 57.53 221 ILE A C 1
ATOM 1749 O O . ILE A 1 221 ? 2.817 2.786 -8.493 1.00 57.53 221 ILE A O 1
ATOM 1753 N N . LYS A 1 222 ? 1.035 1.699 -9.283 1.00 81.56 222 LYS A N 1
ATOM 1754 C CA . LYS A 1 222 ? 1.812 0.784 -10.119 1.00 81.56 222 LYS A CA 1
ATOM 1755 C C . LYS A 1 222 ? 1.799 1.349 -11.527 1.00 81.56 222 LYS A C 1
ATOM 1757 O O . LYS A 1 222 ? 0.766 1.357 -12.197 1.00 81.56 222 LYS A O 1
ATOM 1762 N N . ALA A 1 223 ? 2.942 1.847 -11.960 1.00 91.25 223 ALA A N 1
ATOM 1763 C CA . ALA A 1 223 ? 3.146 2.233 -13.340 1.00 91.25 223 ALA A CA 1
ATOM 1764 C C . ALA A 1 223 ? 4.091 1.224 -13.994 1.00 91.25 223 ALA A C 1
ATOM 1766 O O . ALA A 1 223 ? 5.093 0.807 -13.406 1.00 91.25 223 ALA A O 1
ATOM 1767 N N . ARG A 1 224 ? 3.733 0.785 -15.196 1.00 93.56 224 ARG A N 1
ATOM 1768 C CA . ARG A 1 224 ? 4.433 -0.263 -15.928 1.00 93.56 224 ARG A CA 1
ATOM 1769 C C . ARG A 1 224 ? 4.737 0.226 -17.333 1.00 93.56 224 ARG A C 1
ATOM 1771 O O . ARG A 1 224 ? 3.823 0.549 -18.086 1.00 93.56 224 ARG A O 1
ATOM 1778 N N . GLY A 1 225 ? 6.019 0.248 -17.674 1.00 95.44 225 GLY A N 1
ATOM 1779 C CA . GLY A 1 225 ? 6.486 0.382 -19.045 1.00 95.44 225 GLY A CA 1
ATOM 1780 C C . GLY A 1 225 ? 6.707 -0.998 -19.661 1.00 95.44 225 GLY A C 1
ATOM 1781 O O . GLY A 1 225 ? 7.108 -1.949 -18.976 1.00 95.44 225 GLY A O 1
ATOM 1782 N N . THR A 1 226 ? 6.401 -1.150 -20.944 1.00 95.94 226 THR A N 1
ATOM 1783 C CA . THR A 1 226 ? 6.685 -2.371 -21.698 1.00 95.94 226 THR A CA 1
ATOM 1784 C C . THR A 1 226 ? 7.120 -2.040 -23.119 1.00 95.94 226 THR A C 1
ATOM 1786 O O . THR A 1 226 ? 6.365 -1.419 -23.862 1.00 95.94 226 THR A O 1
ATOM 1789 N N . PHE A 1 227 ? 8.320 -2.473 -23.496 1.00 97.31 227 PHE A N 1
ATOM 1790 C CA . PHE A 1 227 ? 8.765 -2.495 -24.881 1.00 97.31 227 PHE A CA 1
ATOM 1791 C C . PHE A 1 227 ? 8.277 -3.765 -25.577 1.00 97.31 227 PHE A C 1
ATOM 1793 O O . PHE A 1 227 ? 8.250 -4.846 -24.990 1.00 97.31 227 PHE A O 1
ATOM 1800 N N . ASP A 1 228 ? 7.925 -3.619 -26.844 1.00 97.31 228 ASP A N 1
ATOM 1801 C CA . ASP A 1 228 ? 7.643 -4.702 -27.779 1.00 97.31 228 ASP A CA 1
ATOM 1802 C C . ASP A 1 228 ? 8.294 -4.350 -29.121 1.00 97.31 228 ASP A C 1
ATOM 1804 O O . ASP A 1 228 ? 8.539 -3.173 -29.403 1.00 97.31 228 ASP A O 1
ATOM 1808 N N . TYR A 1 229 ? 8.590 -5.350 -29.941 1.00 97.38 229 TYR A N 1
ATOM 1809 C CA . TYR A 1 229 ? 9.184 -5.133 -31.254 1.00 97.38 229 TYR A CA 1
ATOM 1810 C C . TYR A 1 229 ? 8.775 -6.214 -32.253 1.00 97.38 229 TYR A C 1
ATOM 1812 O O . TYR A 1 229 ? 8.396 -7.330 -31.900 1.00 97.38 229 TYR A O 1
ATOM 1820 N N . THR A 1 230 ? 8.839 -5.874 -33.531 1.00 97.69 230 THR A N 1
ATOM 1821 C CA . THR A 1 230 ? 8.684 -6.798 -34.650 1.00 97.69 230 THR A CA 1
ATOM 1822 C C . THR A 1 230 ? 9.817 -6.538 -35.627 1.00 97.69 230 THR A C 1
ATOM 1824 O O . THR A 1 230 ? 9.975 -5.421 -36.108 1.00 97.69 230 THR A O 1
ATOM 1827 N N . ILE A 1 231 ? 10.613 -7.572 -35.880 1.00 97.25 231 ILE A N 1
ATOM 1828 C CA . ILE A 1 231 ? 11.686 -7.552 -36.875 1.00 97.25 231 ILE A CA 1
ATOM 1829 C C . ILE A 1 231 ? 11.140 -8.229 -38.123 1.00 97.25 231 ILE A C 1
ATOM 1831 O O . ILE A 1 231 ? 10.725 -9.389 -38.033 1.00 97.25 231 ILE A O 1
ATOM 1835 N N . TYR A 1 232 ? 11.137 -7.523 -39.248 1.00 97.12 232 TYR A N 1
ATOM 1836 C CA . TYR A 1 232 ? 10.844 -8.115 -40.548 1.00 97.12 232 TYR A CA 1
ATOM 1837 C C . TYR A 1 232 ? 12.121 -8.714 -41.124 1.00 97.12 232 TYR A C 1
ATOM 1839 O O . TYR A 1 232 ? 13.213 -8.177 -40.938 1.00 97.12 232 TYR A O 1
ATOM 1847 N N . LEU A 1 233 ? 11.988 -9.881 -41.742 1.00 96.56 233 LEU A N 1
ATOM 1848 C CA . LEU A 1 233 ? 13.099 -10.613 -42.319 1.00 96.56 233 LEU A CA 1
ATOM 1849 C C . LEU A 1 233 ? 12.982 -10.656 -43.835 1.00 96.56 233 LEU A C 1
ATOM 1851 O O . LEU A 1 233 ? 11.925 -11.006 -44.363 1.00 96.56 233 LEU A O 1
ATOM 1855 N N . GLU A 1 234 ? 14.110 -10.466 -44.513 1.00 95.31 234 GLU A N 1
ATOM 1856 C CA . GLU A 1 234 ? 14.226 -10.810 -45.925 1.00 95.31 234 GLU A CA 1
ATOM 1857 C C . GLU A 1 234 ? 13.933 -12.306 -46.147 1.00 95.31 234 GLU A C 1
ATOM 1859 O O . GLU A 1 234 ? 14.137 -13.152 -45.262 1.00 95.31 234 GLU A O 1
ATOM 1864 N N . GLU A 1 235 ? 13.489 -12.667 -47.356 1.00 95.31 235 GLU A N 1
ATOM 1865 C CA . GLU A 1 235 ? 13.223 -14.062 -47.717 1.00 95.31 235 GLU A CA 1
ATOM 1866 C C . GLU A 1 235 ? 14.467 -14.933 -47.472 1.00 95.31 235 GLU A C 1
ATOM 1868 O O . GLU A 1 235 ? 15.513 -14.774 -48.102 1.00 95.31 235 GLU A O 1
ATOM 1873 N N . ASN A 1 236 ? 14.358 -15.893 -46.548 1.00 94.44 236 ASN A N 1
ATOM 1874 C CA . ASN A 1 236 ? 15.488 -16.721 -46.146 1.00 94.44 236 ASN A CA 1
ATOM 1875 C C . ASN A 1 236 ? 15.075 -18.162 -45.815 1.00 94.44 236 ASN A C 1
ATOM 1877 O O . ASN A 1 236 ? 13.914 -18.478 -45.578 1.00 94.44 236 ASN A O 1
ATOM 1881 N N . SER A 1 237 ? 16.060 -19.064 -45.806 1.00 94.88 237 SER A N 1
ATOM 1882 C CA . SER A 1 237 ? 15.840 -20.497 -45.541 1.00 94.88 237 SER A CA 1
ATOM 1883 C C . SER A 1 237 ? 15.992 -20.901 -44.070 1.00 94.88 237 SER A C 1
ATOM 1885 O O . SER A 1 237 ? 15.703 -22.048 -43.723 1.00 94.88 237 SER A O 1
ATOM 1887 N N . LEU A 1 238 ? 16.464 -19.993 -43.209 1.00 93.38 238 LEU A N 1
ATOM 1888 C CA . LEU A 1 238 ? 16.742 -20.269 -41.796 1.00 93.38 238 LEU A CA 1
ATOM 1889 C C . LEU A 1 238 ? 15.481 -20.137 -40.941 1.00 93.38 238 LEU A C 1
ATOM 1891 O O . LEU A 1 238 ? 15.231 -20.970 -40.066 1.00 93.38 238 LEU A O 1
ATOM 1895 N N . TYR A 1 239 ? 14.671 -19.121 -41.223 1.00 92.44 239 TYR A N 1
ATOM 1896 C CA . TYR A 1 239 ? 13.425 -18.835 -40.533 1.00 92.44 239 TYR A CA 1
ATOM 1897 C C . TYR A 1 239 ? 12.237 -19.238 -41.406 1.00 92.44 239 TYR A C 1
ATOM 1899 O O . TYR A 1 239 ? 12.223 -19.055 -42.615 1.00 92.44 239 TYR A O 1
ATOM 1907 N N . LYS A 1 240 ? 11.209 -19.817 -40.779 1.00 91.50 240 LYS A N 1
ATOM 1908 C CA . LYS A 1 240 ? 9.954 -20.197 -41.458 1.00 91.50 240 LYS A CA 1
ATOM 1909 C C . LYS A 1 240 ? 8.919 -19.067 -41.481 1.00 91.50 240 LYS A C 1
ATOM 1911 O O . LYS A 1 240 ? 7.774 -19.303 -41.851 1.00 91.50 240 LYS A O 1
ATOM 1916 N N . THR A 1 241 ? 9.302 -17.903 -40.978 1.00 92.88 241 THR A N 1
ATOM 1917 C CA . THR A 1 241 ? 8.460 -16.732 -40.750 1.00 92.88 241 THR A CA 1
ATOM 1918 C C . THR A 1 241 ? 9.181 -15.527 -41.329 1.00 92.88 241 THR A C 1
ATOM 1920 O O . THR A 1 241 ? 10.410 -15.489 -41.319 1.00 92.88 241 THR A O 1
ATOM 1923 N N . ASP A 1 242 ? 8.405 -14.578 -41.826 1.00 94.62 242 ASP A N 1
ATOM 1924 C CA . ASP A 1 242 ? 8.841 -13.260 -42.290 1.00 94.62 242 ASP A CA 1
ATOM 1925 C C . ASP A 1 242 ? 9.009 -12.270 -41.130 1.00 94.62 242 ASP A C 1
ATOM 1927 O O . ASP A 1 242 ? 9.551 -11.189 -41.308 1.00 94.62 242 ASP A O 1
ATOM 1931 N N . THR A 1 243 ? 8.550 -12.632 -39.929 1.00 95.62 243 THR A N 1
ATOM 1932 C CA . THR A 1 243 ? 8.576 -11.759 -38.755 1.00 95.62 243 THR A CA 1
ATOM 1933 C C . THR A 1 243 ? 9.065 -12.477 -37.503 1.00 95.62 243 THR A C 1
ATOM 1935 O O . THR A 1 243 ? 8.677 -13.618 -37.226 1.00 95.62 243 THR A O 1
ATOM 1938 N N . LEU A 1 244 ? 9.890 -11.789 -36.710 1.00 95.00 244 LEU A N 1
ATOM 1939 C CA . LEU A 1 244 ? 10.331 -12.213 -35.380 1.00 95.00 244 LEU A CA 1
ATOM 1940 C C . LEU A 1 244 ? 9.798 -11.254 -34.314 1.00 95.00 244 LEU A C 1
ATOM 1942 O O . LEU A 1 244 ? 9.739 -10.042 -34.514 1.00 95.00 244 LEU A O 1
ATOM 1946 N N . LYS A 1 245 ? 9.407 -11.815 -33.170 1.00 94.81 245 LYS A N 1
ATOM 1947 C CA . LYS A 1 245 ? 8.857 -11.098 -32.013 1.00 94.81 245 LYS A CA 1
ATOM 1948 C C . LYS A 1 245 ? 9.660 -11.433 -30.761 1.00 94.81 245 LYS A C 1
ATOM 1950 O O . LYS A 1 245 ? 10.272 -12.507 -30.725 1.00 94.81 245 LYS A O 1
ATOM 1955 N N . PRO A 1 246 ? 9.628 -10.583 -29.722 1.00 93.44 246 PRO A N 1
ATOM 1956 C CA . PRO A 1 246 ? 10.280 -10.896 -28.467 1.00 93.44 246 PRO A CA 1
ATOM 1957 C C . PRO A 1 246 ? 9.779 -12.219 -27.868 1.00 93.44 246 PRO A C 1
ATOM 1959 O O . PRO A 1 246 ? 8.609 -12.592 -28.046 1.00 93.44 246 PRO A O 1
ATOM 1962 N N . PRO A 1 247 ? 10.641 -12.929 -27.117 1.00 88.56 247 PRO A N 1
ATOM 1963 C CA . PRO A 1 247 ? 10.239 -14.090 -26.346 1.00 88.56 247 PRO A CA 1
ATOM 1964 C C . PRO A 1 247 ? 9.097 -13.703 -25.408 1.00 88.56 247 PRO A C 1
ATOM 1966 O O . PRO A 1 247 ? 9.083 -12.623 -24.817 1.00 88.56 247 PRO A O 1
ATOM 1969 N N . GLN A 1 248 ? 8.109 -14.589 -25.297 1.00 82.88 248 GLN A N 1
ATOM 1970 C CA . GLN A 1 248 ? 6.946 -14.346 -24.454 1.00 82.88 248 GLN A CA 1
ATOM 1971 C C . GLN A 1 248 ? 7.388 -14.256 -22.992 1.00 82.88 248 GLN A C 1
ATOM 1973 O O . GLN A 1 248 ? 7.831 -15.240 -22.405 1.00 82.88 248 GLN A O 1
ATOM 1978 N N . TYR A 1 249 ? 7.250 -13.069 -22.406 1.00 77.81 249 TYR A N 1
ATOM 1979 C CA . TYR A 1 249 ? 7.472 -12.857 -20.985 1.00 77.81 249 TYR A CA 1
ATOM 1980 C C . TYR A 1 249 ? 6.274 -13.399 -20.203 1.00 77.81 249 TYR A C 1
ATOM 1982 O O . TYR A 1 249 ? 5.169 -12.860 -20.301 1.00 77.81 249 TYR A O 1
ATOM 1990 N N . THR A 1 250 ? 6.479 -14.452 -19.413 1.00 72.62 250 THR A N 1
ATOM 1991 C CA . THR A 1 250 ? 5.500 -14.875 -18.407 1.00 72.62 250 THR A CA 1
ATOM 1992 C C . THR A 1 250 ? 5.656 -13.969 -17.188 1.00 72.62 250 THR A C 1
ATOM 1994 O O . THR A 1 250 ? 6.672 -14.071 -16.495 1.00 72.62 250 THR A O 1
ATOM 1997 N N . PRO A 1 251 ? 4.706 -13.054 -16.917 1.00 69.81 251 PRO A N 1
ATOM 1998 C CA . PRO A 1 251 ? 4.816 -12.186 -15.760 1.00 69.81 251 PRO A CA 1
ATOM 1999 C C . PRO A 1 251 ? 4.808 -13.016 -14.485 1.00 69.81 251 PRO A C 1
ATOM 2001 O O . PRO A 1 251 ? 4.041 -13.973 -14.368 1.00 69.81 251 PRO A O 1
ATOM 2004 N N . TYR A 1 252 ? 5.623 -12.607 -13.515 1.00 70.31 252 TYR A N 1
ATOM 2005 C CA . TYR A 1 252 ? 5.491 -13.113 -12.157 1.00 70.31 252 TYR A CA 1
ATOM 2006 C C . TYR A 1 252 ? 4.055 -12.928 -11.685 1.00 70.31 252 TYR A C 1
ATOM 2008 O O . TYR A 1 252 ? 3.489 -11.830 -11.780 1.00 70.31 252 TYR A O 1
ATOM 2016 N N . VAL A 1 253 ? 3.482 -13.997 -11.139 1.00 71.75 253 VAL A N 1
ATOM 2017 C CA . VAL A 1 253 ? 2.210 -13.916 -10.432 1.00 71.75 253 VAL A CA 1
ATOM 2018 C C . VAL A 1 253 ? 2.455 -13.085 -9.178 1.00 71.75 253 VAL A C 1
ATOM 2020 O O . VAL A 1 253 ? 3.004 -13.563 -8.191 1.00 71.75 253 VAL A O 1
ATOM 2023 N N . THR A 1 254 ? 2.102 -11.801 -9.239 1.00 74.62 254 THR A N 1
ATOM 2024 C CA . THR A 1 254 ? 2.144 -10.940 -8.056 1.00 74.62 254 THR A CA 1
ATOM 2025 C C . THR A 1 254 ? 1.076 -11.449 -7.088 1.00 74.62 254 THR A C 1
ATOM 2027 O O . THR A 1 254 ? -0.063 -11.625 -7.528 1.00 74.62 254 THR A O 1
ATOM 2030 N N . PRO A 1 255 ? 1.400 -11.693 -5.806 1.00 82.50 255 PRO A N 1
ATOM 2031 C CA . PRO A 1 255 ? 0.399 -12.119 -4.840 1.00 82.50 255 PRO A CA 1
ATOM 2032 C C . PRO A 1 255 ? -0.725 -11.081 -4.774 1.00 82.50 255 PRO A C 1
ATOM 2034 O O . PRO A 1 255 ? -0.488 -9.874 -4.861 1.00 82.50 255 PRO A O 1
ATOM 2037 N N . GLU A 1 256 ? -1.963 -11.546 -4.666 1.00 81.94 256 GLU A N 1
ATOM 2038 C CA . GLU A 1 256 ? -3.106 -10.648 -4.546 1.00 81.94 256 GLU A CA 1
ATOM 2039 C C . GLU A 1 256 ? -3.117 -9.965 -3.173 1.00 81.94 256 GLU A C 1
ATOM 2041 O O . GLU A 1 256 ? -2.555 -10.462 -2.192 1.00 81.94 256 GLU A O 1
ATOM 2046 N N . GLN A 1 257 ? -3.751 -8.794 -3.113 1.00 86.75 257 GLN A N 1
ATOM 2047 C CA . GLN A 1 257 ? -4.005 -8.113 -1.851 1.00 86.75 257 GLN A CA 1
ATOM 2048 C C . GLN A 1 257 ? -4.955 -8.967 -1.007 1.00 86.75 257 GLN A C 1
ATOM 2050 O O . GLN A 1 257 ? -5.925 -9.516 -1.530 1.00 86.75 257 GLN A O 1
ATOM 2055 N N . LYS A 1 258 ? -4.700 -9.071 0.298 1.00 92.25 258 LYS A N 1
ATOM 2056 C CA . LYS A 1 258 ? -5.554 -9.836 1.212 1.00 92.25 258 LYS A CA 1
ATOM 2057 C C . LYS A 1 258 ? -6.154 -8.924 2.268 1.00 92.25 258 LYS A C 1
ATOM 2059 O O . LYS A 1 258 ? -5.444 -8.103 2.841 1.00 92.25 258 LYS A O 1
ATOM 2064 N N . THR A 1 259 ? -7.436 -9.119 2.555 1.00 94.00 259 THR A N 1
ATOM 2065 C CA . THR A 1 259 ? -8.124 -8.472 3.675 1.00 94.00 259 THR A CA 1
ATOM 2066 C C . THR A 1 259 ? -8.312 -9.483 4.799 1.00 94.00 259 THR A C 1
ATOM 2068 O O . THR A 1 259 ? -8.744 -10.613 4.558 1.00 94.00 259 THR A O 1
ATOM 2071 N N . LEU A 1 260 ? -7.965 -9.088 6.019 1.00 94.25 260 LEU A N 1
ATOM 2072 C CA . LEU A 1 260 ? -8.138 -9.877 7.234 1.00 94.25 260 LEU A CA 1
ATOM 2073 C C . LEU A 1 260 ? -9.133 -9.177 8.165 1.00 94.25 260 LEU A C 1
ATOM 2075 O O . LEU A 1 260 ? -9.090 -7.958 8.308 1.00 94.25 260 LEU A O 1
ATOM 2079 N N . GLY A 1 261 ? -10.023 -9.956 8.778 1.00 92.25 261 GLY A N 1
ATOM 2080 C CA . GLY A 1 261 ? -10.903 -9.489 9.851 1.00 92.25 261 GLY A CA 1
ATOM 2081 C C . GLY A 1 261 ? -10.283 -9.716 11.230 1.00 92.25 261 GLY A C 1
ATOM 2082 O O . GLY A 1 261 ? -9.062 -9.753 11.384 1.00 92.25 261 GLY A O 1
ATOM 2083 N N . VAL A 1 262 ? -11.144 -9.922 12.221 1.00 91.19 262 VAL A N 1
ATOM 2084 C CA . VAL A 1 262 ? -10.767 -10.075 13.630 1.00 91.19 262 VAL A CA 1
ATOM 2085 C C . VAL A 1 262 ? -10.020 -11.384 13.909 1.00 91.19 262 VAL A C 1
ATOM 2087 O O . VAL A 1 262 ? -10.448 -12.442 13.446 1.00 91.19 262 VAL A O 1
ATOM 2090 N N . GLY A 1 263 ? -8.941 -11.319 14.704 1.00 89.31 263 GLY A N 1
ATOM 2091 C CA . GLY A 1 263 ? -8.272 -12.484 15.312 1.00 89.31 263 GLY A CA 1
ATOM 2092 C C . GLY A 1 263 ? -6.877 -12.885 14.783 1.00 89.31 263 GLY A C 1
ATOM 2093 O O . GLY A 1 263 ? -6.050 -13.309 15.588 1.00 89.31 263 GLY A O 1
ATOM 2094 N N . PRO A 1 264 ? -6.548 -12.790 13.478 1.00 92.94 264 PRO A N 1
ATOM 2095 C CA . PRO A 1 264 ? -5.226 -13.173 12.985 1.00 92.94 264 PRO A CA 1
ATOM 2096 C C . PRO A 1 264 ? -4.088 -12.325 13.564 1.00 92.94 264 PRO A C 1
ATOM 2098 O O . PRO A 1 264 ? -4.218 -11.111 13.697 1.00 92.94 264 PRO A O 1
ATOM 2101 N N . VAL A 1 265 ? -2.935 -12.962 13.788 1.00 93.81 265 VAL A N 1
ATOM 2102 C CA . VAL A 1 265 ? -1.653 -12.275 14.002 1.00 93.81 265 VAL A CA 1
ATOM 2103 C C . VAL A 1 265 ? -1.133 -11.790 12.653 1.00 93.81 265 VAL A C 1
ATOM 2105 O O . VAL A 1 265 ? -0.987 -12.581 11.715 1.00 93.81 265 VAL A O 1
ATOM 2108 N N . ILE A 1 266 ? -0.848 -10.497 12.544 1.00 94.31 266 ILE A N 1
ATOM 2109 C CA . ILE A 1 266 ? -0.495 -9.859 11.276 1.00 94.31 266 ILE A CA 1
ATOM 2110 C C . ILE A 1 266 ? 0.918 -9.290 11.368 1.00 94.31 266 ILE A C 1
ATOM 2112 O O . ILE A 1 266 ? 1.174 -8.465 12.240 1.00 94.31 266 ILE A O 1
ATOM 2116 N N . PRO A 1 267 ? 1.853 -9.663 10.478 1.00 94.62 267 PRO A N 1
ATOM 2117 C CA . PRO A 1 267 ? 3.135 -8.977 10.404 1.00 94.62 267 PRO A CA 1
ATOM 2118 C C . PRO A 1 267 ? 2.928 -7.509 10.040 1.00 94.62 267 PRO A C 1
ATOM 2120 O O . PRO A 1 267 ? 2.282 -7.191 9.042 1.00 94.62 267 PRO A O 1
ATOM 2123 N N . PHE A 1 268 ? 3.482 -6.620 10.851 1.00 89.69 268 PHE A N 1
ATOM 2124 C CA . PHE A 1 268 ? 3.196 -5.192 10.808 1.00 89.69 268 PHE A CA 1
ATOM 2125 C C . PHE A 1 268 ? 3.625 -4.551 9.482 1.00 89.69 268 PHE A C 1
ATOM 2127 O O . PHE A 1 268 ? 2.877 -3.774 8.897 1.00 89.69 268 PHE A O 1
ATOM 2134 N N . ASP A 1 269 ? 4.760 -4.989 8.930 1.00 90.56 269 ASP A N 1
ATOM 2135 C CA . ASP A 1 269 ? 5.273 -4.521 7.635 1.00 90.56 269 ASP A CA 1
ATOM 2136 C C . ASP A 1 269 ? 4.359 -4.869 6.454 1.00 90.56 269 ASP A C 1
ATOM 2138 O O . ASP A 1 269 ? 4.409 -4.214 5.403 1.00 90.56 269 ASP A O 1
ATOM 2142 N N . LEU A 1 270 ? 3.517 -5.895 6.625 1.00 94.25 270 LEU A N 1
ATOM 2143 C CA . LEU A 1 270 ? 2.534 -6.306 5.632 1.00 94.25 270 LEU A CA 1
ATOM 2144 C C . LEU A 1 270 ? 1.232 -5.524 5.739 1.00 94.25 270 LEU A C 1
ATOM 2146 O O . LEU A 1 270 ? 0.430 -5.635 4.821 1.00 94.25 270 LEU A O 1
ATOM 2150 N N . VAL A 1 271 ? 0.997 -4.746 6.794 1.00 93.69 271 VAL A N 1
ATOM 2151 C CA . VAL A 1 271 ? -0.202 -3.911 6.879 1.00 93.69 271 VAL A CA 1
ATOM 2152 C C . VAL A 1 271 ? -0.069 -2.734 5.912 1.00 93.69 271 VAL A C 1
ATOM 2154 O O . VAL A 1 271 ? 0.950 -2.046 5.875 1.00 93.69 271 VAL A O 1
ATOM 2157 N N . ASP A 1 272 ? -1.096 -2.540 5.091 1.00 89.62 272 ASP A N 1
ATOM 2158 C CA . ASP A 1 272 ? -1.237 -1.402 4.181 1.00 89.62 272 ASP A CA 1
ATOM 2159 C C . ASP A 1 272 ? -2.134 -0.333 4.817 1.00 89.62 272 ASP A C 1
ATOM 2161 O O . ASP A 1 272 ? -1.718 0.800 5.035 1.00 89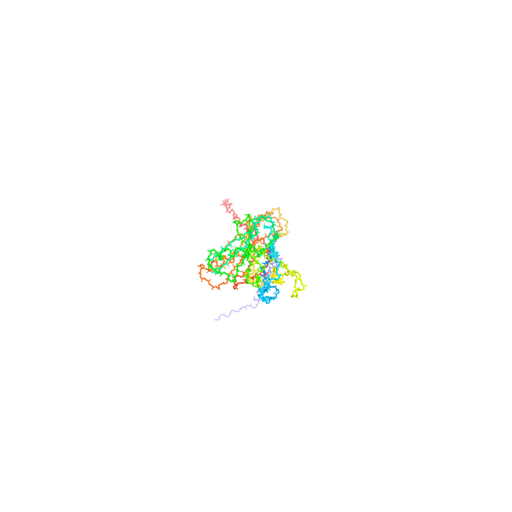.62 272 ASP A O 1
ATOM 2165 N N . ARG A 1 273 ? -3.350 -0.726 5.211 1.00 91.12 273 ARG A N 1
ATOM 2166 C CA . ARG A 1 273 ? -4.316 0.135 5.904 1.00 91.12 273 ARG A CA 1
ATOM 2167 C C . ARG A 1 273 ? -5.171 -0.685 6.856 1.00 91.12 273 ARG A C 1
ATOM 2169 O O . ARG A 1 273 ? -5.392 -1.873 6.626 1.00 91.12 273 ARG A O 1
ATOM 2176 N N . MET A 1 274 ? -5.708 -0.039 7.883 1.00 95.69 274 MET A N 1
ATOM 2177 C CA . MET A 1 274 ? -6.769 -0.593 8.712 1.00 95.69 274 MET A CA 1
ATOM 2178 C C . MET A 1 274 ? -7.983 0.336 8.706 1.00 95.69 274 MET A C 1
ATOM 2180 O O . MET A 1 274 ? -7.859 1.525 8.994 1.00 95.69 274 MET A O 1
ATOM 2184 N N . ASP A 1 275 ? -9.151 -0.218 8.391 1.00 96.38 275 ASP A N 1
ATOM 2185 C CA . ASP A 1 275 ? -10.438 0.457 8.549 1.00 96.38 275 ASP A CA 1
ATOM 2186 C C . ASP A 1 275 ? -11.086 -0.060 9.833 1.00 96.38 275 ASP A C 1
ATOM 2188 O O . ASP A 1 275 ? -11.155 -1.271 10.042 1.00 96.38 275 ASP A O 1
ATOM 2192 N N . THR A 1 276 ? -11.523 0.848 10.703 1.00 96.81 276 THR A N 1
ATOM 2193 C CA . THR A 1 276 ? -12.154 0.510 11.984 1.00 96.81 276 THR A CA 1
ATOM 2194 C C . THR A 1 276 ? -13.545 1.120 12.047 1.00 96.81 276 THR A C 1
ATOM 2196 O O . THR A 1 276 ? -13.756 2.241 11.585 1.00 96.81 276 THR A O 1
ATOM 2199 N N . SER A 1 277 ? -14.477 0.400 12.658 1.00 97.88 277 SER A N 1
ATOM 2200 C CA . SER A 1 277 ? -15.839 0.851 12.916 1.00 97.88 277 SER A CA 1
ATOM 2201 C C . SER A 1 277 ? -16.117 0.785 14.413 1.00 97.88 277 SER A C 1
ATOM 2203 O O . SER A 1 277 ? -15.774 -0.198 15.070 1.00 97.88 277 SER A O 1
ATOM 2205 N N . TYR A 1 278 ? -16.753 1.818 14.959 1.00 98.25 278 TYR A N 1
ATOM 2206 C CA . TYR A 1 278 ? -17.267 1.827 16.327 1.00 98.25 278 TYR A CA 1
ATOM 2207 C C . TYR A 1 278 ? -18.790 1.919 16.313 1.00 98.25 278 TYR A C 1
ATOM 2209 O O . TYR A 1 278 ? -19.355 2.882 15.792 1.00 98.25 278 TYR A O 1
ATOM 2217 N N . TYR A 1 279 ? -19.429 0.912 16.898 1.00 98.12 279 TYR A N 1
ATOM 2218 C CA . TYR A 1 279 ? -20.856 0.846 17.176 1.00 98.12 279 TYR A CA 1
ATOM 2219 C C . TYR A 1 279 ? -21.114 1.245 18.625 1.00 98.12 279 TYR A C 1
ATOM 2221 O O . TYR A 1 279 ? -20.420 0.786 19.536 1.00 98.12 279 TYR A O 1
ATOM 2229 N N . TYR A 1 280 ? -22.162 2.034 18.825 1.00 97.94 280 TYR A N 1
ATOM 2230 C CA . TYR A 1 280 ? -22.682 2.361 20.139 1.00 97.94 280 TYR A CA 1
ATOM 2231 C C . TYR A 1 280 ? -24.207 2.280 20.143 1.00 97.94 280 TYR A C 1
ATOM 2233 O O . TYR A 1 280 ? -24.862 2.755 19.212 1.00 97.94 280 TYR A O 1
ATOM 2241 N N . SER A 1 281 ? -24.761 1.704 21.207 1.00 97.06 281 SER A N 1
ATOM 2242 C CA . SER A 1 281 ? -26.195 1.740 21.488 1.00 97.06 281 SER A CA 1
ATOM 2243 C C . SER A 1 281 ? -26.456 2.024 22.957 1.00 97.06 281 SER A C 1
ATOM 2245 O O . SER A 1 281 ? -25.760 1.489 23.828 1.00 97.06 281 SER A O 1
ATOM 2247 N N . PHE A 1 282 ? -27.520 2.770 23.219 1.00 95.75 282 PHE A N 1
ATOM 2248 C CA . PHE A 1 282 ? -27.985 3.083 24.562 1.00 95.75 282 PHE A CA 1
ATOM 2249 C C . PHE A 1 282 ? -29.408 2.560 24.756 1.00 95.75 282 PHE A C 1
ATOM 2251 O O . PHE A 1 282 ? -30.304 2.846 23.960 1.00 95.75 282 PHE A O 1
ATOM 2258 N N . GLN A 1 283 ? -29.637 1.812 25.834 1.00 95.69 283 GLN A N 1
ATOM 2259 C CA . GLN A 1 283 ? -30.959 1.287 26.170 1.00 95.69 283 GLN A CA 1
ATOM 2260 C C . GLN A 1 283 ? -31.359 1.724 27.570 1.00 95.69 283 GLN A C 1
ATOM 2262 O O . GLN A 1 283 ? -30.576 1.621 28.505 1.00 95.69 283 GLN A O 1
ATOM 2267 N N . ALA A 1 284 ? -32.601 2.173 27.735 1.00 95.19 284 ALA A N 1
ATOM 2268 C CA . ALA A 1 284 ? -33.152 2.536 29.032 1.00 95.19 284 ALA A CA 1
ATOM 2269 C C . ALA A 1 284 ? -34.511 1.872 29.257 1.00 95.19 284 ALA A C 1
ATOM 2271 O O . ALA A 1 284 ? -35.342 1.755 28.358 1.00 95.19 284 ALA A O 1
ATOM 2272 N N . SER A 1 285 ? -34.763 1.484 30.505 1.00 94.81 285 SER A N 1
ATOM 2273 C CA . SER A 1 285 ? -36.040 0.920 30.971 1.00 94.81 285 SER A CA 1
ATOM 2274 C C . SER A 1 285 ? -37.230 1.884 30.844 1.00 94.81 285 SER A C 1
ATOM 2276 O O . SER A 1 285 ? -38.383 1.453 30.920 1.00 94.81 285 SER A O 1
ATOM 2278 N N . ARG A 1 286 ? -36.967 3.183 30.656 1.00 93.19 286 ARG A N 1
ATOM 2279 C CA . ARG A 1 286 ? -37.957 4.242 30.425 1.00 93.19 286 ARG A CA 1
ATOM 2280 C C . ARG A 1 286 ? -37.494 5.153 29.282 1.00 93.19 286 ARG A C 1
ATOM 2282 O O . ARG A 1 286 ? -36.289 5.302 29.098 1.00 93.19 286 ARG A O 1
ATOM 2289 N N . PRO A 1 287 ? -38.421 5.776 28.531 1.00 91.75 287 PRO A N 1
ATOM 2290 C CA . PRO A 1 287 ? -38.062 6.739 27.494 1.00 91.75 287 PRO A CA 1
ATOM 2291 C C . PRO A 1 287 ? -37.361 7.969 28.091 1.00 91.75 287 PRO A C 1
ATOM 2293 O O . PRO A 1 287 ? -37.734 8.438 29.165 1.00 91.75 287 PRO A O 1
ATOM 2296 N N . ILE A 1 288 ? -36.373 8.495 27.366 1.00 92.00 288 ILE A N 1
ATOM 2297 C CA . ILE A 1 288 ? -35.597 9.693 27.713 1.00 92.00 288 ILE A CA 1
ATOM 2298 C C . ILE A 1 288 ? -35.874 10.763 26.650 1.00 92.00 288 ILE A C 1
ATOM 2300 O O . ILE A 1 288 ? -35.904 10.450 25.461 1.00 92.00 288 ILE A O 1
ATOM 2304 N N . GLU A 1 289 ? -36.127 12.008 27.064 1.00 83.06 289 GLU A N 1
ATOM 2305 C CA . GLU A 1 289 ? -36.631 13.061 26.164 1.00 83.06 289 GLU A CA 1
ATOM 2306 C C . GLU A 1 289 ? -35.530 13.796 25.390 1.00 83.06 289 GLU A C 1
ATOM 2308 O O . GLU A 1 289 ? -35.720 14.140 24.223 1.00 83.06 289 GLU A O 1
ATOM 2313 N N . VAL A 1 290 ? -34.379 14.036 26.022 1.00 78.62 290 VAL A N 1
ATOM 2314 C CA . VAL A 1 290 ? -33.240 14.733 25.414 1.00 78.62 290 VAL A CA 1
ATOM 2315 C C . VAL A 1 290 ? -32.013 13.870 25.607 1.00 78.62 290 VAL A C 1
ATOM 2317 O O . VAL A 1 290 ? -31.636 13.602 26.741 1.00 78.62 290 VAL A O 1
ATOM 2320 N N . ILE A 1 291 ? -31.404 13.450 24.503 1.00 87.25 291 ILE A N 1
ATOM 2321 C CA . ILE A 1 291 ? -30.150 12.704 24.494 1.00 87.25 291 ILE A CA 1
ATOM 2322 C C . ILE A 1 291 ? -29.173 13.481 23.621 1.00 87.25 291 ILE A C 1
ATOM 2324 O O . ILE A 1 291 ? -29.463 13.775 22.461 1.00 87.25 291 ILE A O 1
ATOM 2328 N N . THR A 1 292 ? -28.030 13.845 24.193 1.00 93.44 292 THR A N 1
ATOM 2329 C CA . THR A 1 292 ? -26.877 14.345 23.444 1.00 93.44 292 THR A CA 1
ATOM 2330 C C . THR A 1 292 ? -25.718 13.393 23.667 1.00 93.44 292 THR A C 1
ATOM 2332 O O . THR A 1 292 ? -25.296 13.190 24.804 1.00 93.44 292 THR A O 1
ATOM 2335 N N . GLU A 1 293 ? -25.198 12.833 22.579 1.00 96.06 293 GLU A N 1
ATOM 2336 C CA . GLU A 1 293 ? -24.028 11.960 22.601 1.00 96.06 293 GLU A CA 1
ATOM 2337 C C . GLU A 1 2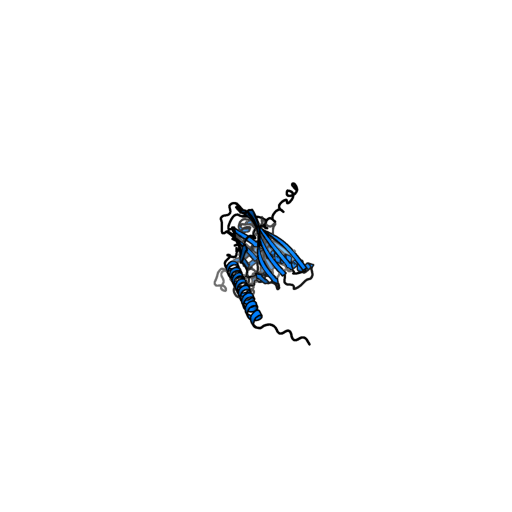93 ? -22.880 12.665 21.884 1.00 96.06 293 GLU A C 1
ATOM 2339 O O . GLU A 1 293 ? -22.994 13.057 20.721 1.00 96.06 293 GLU A O 1
ATOM 2344 N N . GLU A 1 294 ? -21.771 12.861 22.586 1.00 97.81 294 GLU A N 1
ATOM 2345 C CA . GLU A 1 294 ? -20.535 13.399 22.024 1.00 97.81 294 GLU A CA 1
ATOM 2346 C C . GLU A 1 294 ? -19.469 12.308 22.055 1.00 97.81 294 GLU A C 1
ATOM 2348 O O . GLU A 1 294 ? -19.075 11.843 23.124 1.00 97.81 294 GLU A O 1
ATOM 2353 N N . ILE A 1 295 ? -18.994 11.900 20.879 1.00 98.06 295 ILE A N 1
ATOM 2354 C CA . ILE A 1 295 ? -17.968 10.869 20.745 1.00 98.06 295 ILE A CA 1
ATOM 2355 C C . ILE A 1 295 ? -16.633 11.460 20.315 1.00 98.06 295 ILE A C 1
ATOM 2357 O O . ILE A 1 295 ? -16.559 12.244 19.372 1.00 98.06 295 ILE A O 1
ATOM 2361 N N . THR A 1 296 ? -15.565 11.037 20.987 1.00 98.38 296 THR A N 1
ATOM 2362 C CA . THR A 1 296 ? -14.173 11.276 20.587 1.00 98.38 296 THR A CA 1
ATOM 2363 C C . THR A 1 296 ? -13.434 9.945 20.541 1.00 98.38 296 THR A C 1
ATOM 2365 O O . THR A 1 296 ? -13.528 9.165 21.488 1.00 98.38 296 THR A O 1
ATOM 2368 N N . ILE A 1 297 ? -12.677 9.695 19.471 1.00 98.44 297 ILE A N 1
ATOM 2369 C CA . ILE A 1 297 ? -11.860 8.481 19.345 1.00 98.44 297 ILE A CA 1
ATOM 2370 C C . ILE A 1 297 ? -10.389 8.870 19.330 1.00 98.44 297 ILE A C 1
ATOM 2372 O O . ILE A 1 297 ? -9.962 9.702 18.524 1.00 98.44 297 ILE A O 1
ATOM 2376 N N . THR A 1 298 ? -9.605 8.262 20.215 1.00 98.38 298 THR A N 1
ATOM 2377 C CA . THR A 1 298 ? -8.159 8.468 20.294 1.00 98.38 298 THR A CA 1
ATOM 2378 C C . THR A 1 298 ? -7.406 7.156 20.141 1.00 98.38 298 THR A C 1
ATOM 2380 O O . THR A 1 298 ? -7.932 6.089 20.439 1.00 98.38 298 THR A O 1
ATOM 2383 N N . ALA A 1 299 ? -6.158 7.243 19.695 1.00 98.00 299 ALA A N 1
ATOM 2384 C CA . ALA A 1 299 ? -5.189 6.159 19.767 1.00 98.00 299 ALA A CA 1
ATOM 2385 C C . ALA A 1 299 ? -4.064 6.562 20.714 1.00 98.00 299 ALA A C 1
ATOM 2387 O O . ALA A 1 299 ? -3.558 7.678 20.625 1.00 98.00 299 ALA A O 1
ATOM 2388 N N . THR A 1 300 ? -3.648 5.658 21.587 1.00 98.12 300 THR A N 1
ATOM 2389 C CA . THR A 1 300 ? -2.499 5.822 22.472 1.00 98.12 300 THR A CA 1
ATOM 2390 C C . THR A 1 300 ? -1.470 4.761 22.127 1.00 98.12 300 THR A C 1
ATOM 2392 O O . THR A 1 300 ? -1.769 3.575 22.210 1.00 98.12 300 THR A O 1
ATOM 2395 N N . LEU A 1 301 ? -0.277 5.195 21.732 1.00 96.94 301 LEU A N 1
ATOM 2396 C CA . LEU A 1 301 ? 0.894 4.347 21.550 1.00 96.94 301 LEU A CA 1
ATOM 2397 C C . LEU A 1 301 ? 1.803 4.529 22.766 1.00 96.94 301 LEU A C 1
ATOM 2399 O O . LEU A 1 301 ? 2.173 5.662 23.080 1.00 96.94 301 LEU A O 1
ATOM 2403 N N . GLU A 1 302 ? 2.169 3.447 23.441 1.00 96.25 302 GLU A N 1
ATOM 2404 C CA . GLU A 1 302 ? 2.960 3.526 24.669 1.00 96.25 302 GLU A CA 1
ATOM 2405 C C . GLU A 1 302 ? 3.956 2.381 24.840 1.00 96.25 302 GLU A C 1
ATOM 2407 O O . GLU A 1 302 ? 3.756 1.270 24.355 1.00 96.25 302 GLU A O 1
ATOM 2412 N N . SER A 1 303 ? 5.024 2.673 25.576 1.00 94.56 303 SER A N 1
ATOM 2413 C CA . SER A 1 303 ? 5.909 1.689 26.190 1.00 94.56 303 SER A CA 1
ATOM 2414 C C . SER A 1 303 ? 5.632 1.733 27.690 1.00 94.56 303 SER A C 1
ATOM 2416 O O . SER A 1 303 ? 5.875 2.792 28.290 1.00 94.56 303 SER A O 1
ATOM 2418 N N . PRO A 1 304 ? 5.109 0.648 28.295 1.00 92.69 304 PRO A N 1
ATOM 2419 C CA . PRO A 1 304 ? 4.750 0.627 29.709 1.00 92.69 304 PRO A CA 1
ATOM 2420 C C . PRO A 1 304 ? 5.864 1.208 30.584 1.00 92.69 304 PRO A C 1
ATOM 2422 O O . PRO A 1 304 ? 7.032 0.882 30.403 1.00 92.69 304 PRO A O 1
ATOM 2425 N N . ASP A 1 305 ? 5.502 2.115 31.491 1.00 91.81 305 ASP A N 1
ATOM 2426 C CA . ASP A 1 305 ? 6.399 2.798 32.438 1.00 91.81 305 ASP A CA 1
ATOM 2427 C C . ASP A 1 305 ? 7.476 3.735 31.848 1.00 91.81 305 ASP A C 1
ATOM 2429 O O . ASP A 1 305 ? 8.167 4.413 32.613 1.00 91.81 305 ASP A O 1
ATOM 2433 N N . ILE A 1 306 ? 7.612 3.838 30.520 1.00 92.62 306 ILE A N 1
ATOM 2434 C CA . ILE A 1 306 ? 8.660 4.653 29.881 1.00 92.62 306 ILE A CA 1
ATOM 2435 C C . ILE A 1 306 ? 8.076 5.882 29.183 1.00 92.62 306 ILE A C 1
ATOM 2437 O O . ILE A 1 306 ? 8.497 7.008 29.459 1.00 92.62 306 ILE A O 1
ATOM 2441 N N . TRP A 1 307 ? 7.128 5.697 28.261 1.00 93.94 307 TRP A N 1
ATOM 2442 C CA . TRP A 1 307 ? 6.567 6.798 27.473 1.00 93.94 307 TRP A CA 1
ATOM 2443 C C . TRP A 1 307 ? 5.179 6.471 26.920 1.00 93.94 307 TRP A C 1
ATOM 2445 O O . TRP A 1 307 ? 4.829 5.312 26.730 1.00 93.94 307 TRP A O 1
ATOM 2455 N N . SER A 1 308 ? 4.400 7.512 26.613 1.00 96.31 308 SER A N 1
ATOM 2456 C CA . SER A 1 308 ? 3.082 7.401 25.980 1.00 96.31 308 SER A CA 1
ATOM 2457 C C . SER A 1 308 ? 2.834 8.595 25.051 1.00 96.31 308 SER A C 1
ATOM 2459 O O . SER A 1 308 ? 3.229 9.726 25.357 1.00 96.31 308 SER A O 1
ATOM 2461 N N . LYS A 1 309 ? 2.216 8.353 23.891 1.00 97.25 309 LYS A N 1
ATOM 2462 C CA . LYS A 1 309 ? 1.773 9.371 22.926 1.00 97.25 309 LYS A CA 1
ATOM 2463 C C . LYS A 1 309 ? 0.324 9.107 22.526 1.00 97.25 309 LYS A C 1
ATOM 2465 O O . LYS A 1 309 ? -0.003 8.004 22.104 1.00 97.25 309 LYS A O 1
ATOM 2470 N N . THR A 1 310 ? -0.517 10.138 22.591 1.00 97.81 310 THR A N 1
ATOM 2471 C CA . THR A 1 310 ? -1.936 10.059 22.215 1.00 97.81 310 THR A CA 1
ATOM 2472 C C . THR A 1 310 ? -2.228 10.905 20.980 1.00 97.81 310 THR A C 1
ATOM 2474 O O . THR A 1 310 ? -1.766 12.041 20.869 1.00 97.81 310 THR A O 1
ATOM 2477 N N . PHE A 1 311 ? -3.039 10.361 20.079 1.00 96.94 311 PHE A N 1
ATOM 2478 C CA . PHE A 1 311 ? -3.470 10.964 18.822 1.00 96.94 311 PHE A CA 1
ATOM 2479 C C . PHE A 1 311 ? -4.995 10.971 18.762 1.00 96.94 311 PHE A C 1
ATOM 2481 O O . PHE A 1 311 ? -5.647 10.058 19.266 1.00 96.94 311 PHE A O 1
ATOM 2488 N N . ILE A 1 312 ? -5.571 11.987 18.125 1.00 97.56 312 ILE A N 1
ATOM 2489 C CA . ILE A 1 312 ? -7.012 12.048 17.869 1.00 97.56 312 ILE A CA 1
ATOM 2490 C C . ILE A 1 312 ? -7.267 11.376 16.519 1.00 97.56 312 ILE A C 1
ATOM 2492 O O . ILE A 1 312 ? -6.794 11.875 15.500 1.00 97.56 312 ILE A O 1
ATOM 2496 N N . LEU A 1 313 ? -8.005 10.263 16.521 1.00 97.12 313 LEU A N 1
ATOM 2497 C CA . LEU A 1 313 ? -8.446 9.577 15.301 1.00 97.12 313 LEU A CA 1
ATOM 2498 C C . LEU A 1 313 ? -9.764 10.161 14.784 1.00 97.12 313 LEU A C 1
ATOM 2500 O O . LEU A 1 313 ? -9.926 10.370 13.585 1.00 97.12 313 LEU A O 1
ATOM 2504 N N . LEU A 1 314 ? -10.683 10.473 15.702 1.00 97.62 314 LEU A N 1
ATOM 2505 C CA . LEU A 1 314 ? -11.941 11.153 15.414 1.00 97.62 314 LEU A CA 1
ATOM 2506 C C . LEU A 1 314 ? -12.127 12.306 16.412 1.00 97.62 314 LEU A C 1
ATOM 2508 O O . LEU A 1 314 ? -12.217 12.045 17.618 1.00 97.62 314 LEU A O 1
ATOM 2512 N N . PRO A 1 315 ? -12.181 13.572 15.955 1.00 97.50 315 PRO A N 1
ATOM 2513 C CA . PRO A 1 315 ? -12.476 14.696 16.835 1.00 97.50 315 PRO A CA 1
ATOM 2514 C C . PRO A 1 315 ? -13.901 14.595 17.392 1.00 97.50 315 PRO A C 1
ATOM 2516 O O . PRO A 1 315 ? -14.747 13.900 16.828 1.00 97.50 315 PRO A O 1
ATOM 2519 N N . SER A 1 316 ? -14.171 15.333 18.475 1.00 97.56 316 SER A N 1
ATOM 2520 C CA . SER A 1 316 ? -15.492 15.343 19.113 1.00 97.56 316 SER A CA 1
ATOM 2521 C C . SER A 1 316 ? -16.606 15.598 18.096 1.00 97.56 316 SER A C 1
ATOM 2523 O O . SER A 1 316 ? -16.646 16.645 17.442 1.00 97.56 316 SER A O 1
ATOM 2525 N N . THR A 1 317 ? -17.488 14.613 17.953 1.00 97.44 317 THR A N 1
ATOM 2526 C CA . THR A 1 317 ? -18.586 14.603 16.989 1.00 97.44 317 THR A CA 1
ATOM 2527 C C . THR A 1 317 ? -19.885 14.298 17.719 1.00 97.44 317 THR A C 1
ATOM 2529 O O . THR A 1 317 ? -19.936 13.405 18.560 1.00 97.44 317 THR A O 1
ATOM 2532 N N . ARG A 1 318 ? -20.945 15.046 17.403 1.00 97.25 318 ARG A N 1
ATOM 2533 C CA . ARG A 1 318 ? -22.274 14.838 17.987 1.00 97.25 318 ARG A CA 1
ATOM 2534 C C . ARG A 1 318 ? -23.049 13.777 17.225 1.00 97.25 318 ARG A C 1
ATOM 2536 O O . ARG A 1 318 ? -23.098 13.831 15.998 1.00 97.25 318 ARG A O 1
ATOM 2543 N N . GLN A 1 319 ? -23.680 12.879 17.967 1.00 96.50 319 GLN A N 1
ATOM 2544 C CA . GLN A 1 319 ? -24.567 11.832 17.473 1.00 96.50 319 GLN A CA 1
ATOM 2545 C C . GLN A 1 319 ? -25.871 11.815 18.280 1.00 96.50 319 GLN A C 1
ATOM 2547 O O . GLN A 1 319 ? -25.996 12.495 19.304 1.00 96.50 319 GLN A O 1
ATOM 2552 N N . THR A 1 320 ? -26.861 11.085 17.770 1.00 93.00 320 THR A N 1
ATOM 2553 C CA . THR A 1 320 ? -28.144 10.881 18.447 1.00 93.00 320 THR A CA 1
ATOM 2554 C C . THR A 1 320 ? -28.637 9.454 18.243 1.00 93.00 320 THR A C 1
ATOM 2556 O O . THR A 1 320 ? -28.900 9.070 17.100 1.00 93.00 320 THR A O 1
ATOM 2559 N N . GLY A 1 321 ? -28.865 8.730 19.337 1.00 92.75 321 GLY A N 1
ATOM 2560 C CA . GLY A 1 321 ? -29.398 7.368 19.316 1.00 92.75 321 GLY A CA 1
ATOM 2561 C C . GLY A 1 321 ? -28.334 6.346 18.921 1.00 92.75 321 GLY A C 1
ATOM 2562 O O . G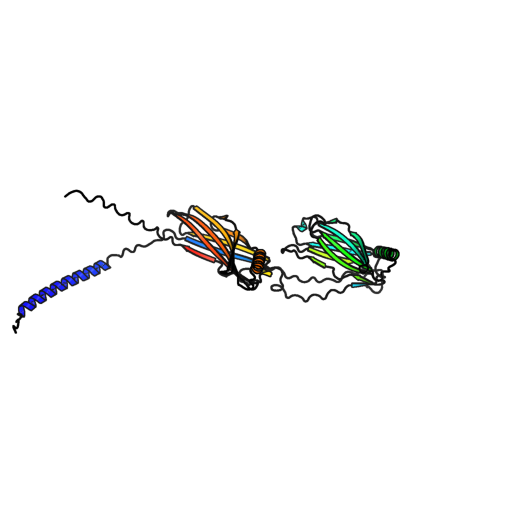LY A 1 321 ? -27.145 6.631 18.961 1.00 92.75 321 GLY A O 1
ATOM 2563 N N . ASP A 1 322 ? -28.753 5.150 18.514 1.00 95.25 322 ASP A N 1
ATOM 2564 C CA . ASP A 1 322 ? -27.801 4.123 18.083 1.00 95.25 322 ASP A CA 1
ATOM 2565 C C . ASP A 1 322 ? -27.030 4.591 16.840 1.00 95.25 322 ASP A C 1
ATOM 2567 O O . ASP A 1 322 ? -27.627 4.987 15.832 1.00 95.25 322 ASP A O 1
ATOM 2571 N N . PHE A 1 323 ? -25.700 4.521 16.893 1.00 97.00 323 PHE A N 1
ATOM 2572 C CA . PHE A 1 323 ? -24.845 4.993 15.808 1.00 97.00 323 PHE A CA 1
ATOM 2573 C C . PHE A 1 323 ? -23.685 4.043 15.507 1.00 97.00 323 PHE A C 1
ATOM 2575 O O . PHE A 1 323 ? -23.263 3.228 16.327 1.00 97.00 323 PHE A O 1
ATOM 2582 N N . SER A 1 324 ? -23.161 4.178 14.288 1.00 97.88 324 SER A N 1
ATOM 2583 C CA . SER A 1 324 ? -21.938 3.525 13.825 1.00 97.88 324 SER A CA 1
ATOM 2584 C C . SER A 1 324 ? -21.069 4.560 13.125 1.00 97.88 324 SER A C 1
ATOM 2586 O O . SER A 1 324 ? -21.568 5.294 12.269 1.00 97.88 324 SER A O 1
ATOM 2588 N N . ILE A 1 325 ? -19.788 4.632 13.482 1.00 98.00 325 ILE A N 1
ATOM 2589 C CA . ILE A 1 325 ? -18.826 5.544 12.854 1.00 98.00 325 ILE A CA 1
ATOM 2590 C C . ILE A 1 325 ? -17.614 4.762 12.376 1.00 98.00 325 ILE A C 1
ATOM 2592 O O . ILE A 1 325 ? -17.000 4.032 13.152 1.00 98.00 325 ILE A O 1
ATOM 2596 N N . ASP A 1 326 ? -17.249 4.989 11.117 1.00 97.81 326 ASP A N 1
ATOM 2597 C CA . ASP A 1 326 ? -16.051 4.435 10.500 1.00 97.81 326 ASP A CA 1
ATOM 2598 C C . ASP A 1 326 ? -14.912 5.456 10.545 1.00 97.81 326 ASP A C 1
ATOM 2600 O O . ASP A 1 326 ? -15.112 6.649 10.294 1.00 97.81 326 ASP A O 1
ATOM 2604 N N . PHE A 1 327 ? -13.704 4.990 10.840 1.00 97.00 327 PHE A N 1
ATOM 2605 C CA . PHE A 1 327 ? -12.498 5.807 10.843 1.00 97.00 327 PHE A CA 1
ATOM 2606 C C . PHE A 1 327 ? -11.273 4.975 10.427 1.00 97.00 327 PHE A C 1
ATOM 2608 O O . PHE A 1 327 ? -11.141 3.809 10.815 1.00 97.00 327 PHE A O 1
ATOM 2615 N N . PRO A 1 328 ? -10.360 5.544 9.621 1.00 96.00 328 PRO A N 1
ATOM 2616 C CA . PRO A 1 328 ? -9.131 4.863 9.247 1.00 96.00 328 PRO A CA 1
ATOM 2617 C C . PRO A 1 328 ? -8.108 4.920 10.387 1.00 96.00 328 PRO A C 1
ATOM 2619 O O . PRO A 1 328 ? -8.006 5.917 11.105 1.00 96.00 328 PRO A O 1
ATOM 2622 N N . VAL A 1 329 ? -7.294 3.873 10.503 1.00 95.44 329 VAL A N 1
ATOM 2623 C CA . VAL A 1 329 ? -6.104 3.846 11.356 1.00 95.44 329 VAL A CA 1
ATOM 2624 C C . VAL A 1 329 ? -4.880 3.720 10.454 1.00 95.44 329 VAL A C 1
ATOM 2626 O O . VAL A 1 329 ? -4.708 2.724 9.746 1.00 95.44 329 VAL A O 1
ATOM 2629 N N . ASP A 1 330 ? -4.030 4.748 10.467 1.00 93.56 330 ASP A N 1
ATOM 2630 C CA . ASP A 1 330 ? -2.785 4.770 9.697 1.00 93.56 330 ASP A CA 1
ATOM 2631 C C . ASP A 1 330 ? -1.696 3.979 10.430 1.00 93.56 330 ASP A C 1
ATOM 2633 O O . ASP A 1 330 ? -0.895 4.500 11.209 1.00 93.56 330 ASP A O 1
ATOM 2637 N N . ILE A 1 331 ? -1.724 2.670 10.207 1.00 92.75 331 ILE A N 1
ATOM 2638 C CA . ILE A 1 331 ? -0.783 1.729 10.807 1.00 92.75 331 ILE A CA 1
ATOM 2639 C C . ILE A 1 331 ? 0.652 1.980 10.315 1.00 92.75 331 ILE A C 1
ATOM 2641 O O . ILE A 1 331 ? 1.598 1.794 11.081 1.00 92.75 331 ILE A O 1
ATOM 2645 N N . VAL A 1 332 ? 0.820 2.454 9.074 1.00 89.56 332 VAL A N 1
ATOM 2646 C CA . VAL A 1 332 ? 2.137 2.772 8.502 1.00 89.56 332 VAL A CA 1
ATOM 2647 C C . VAL A 1 332 ? 2.757 3.949 9.249 1.00 89.56 332 VAL A C 1
ATOM 2649 O O . VAL A 1 332 ? 3.879 3.831 9.741 1.00 89.56 332 VAL A O 1
ATOM 2652 N N . TYR A 1 333 ? 2.001 5.032 9.439 1.00 92.06 333 TYR A N 1
ATOM 2653 C CA . TYR A 1 333 ? 2.441 6.180 10.230 1.00 92.06 333 TYR A CA 1
ATOM 2654 C C . TYR A 1 333 ? 2.808 5.791 11.668 1.00 92.06 333 TYR A C 1
ATOM 2656 O O . TYR A 1 333 ? 3.845 6.212 12.185 1.00 92.06 333 TYR A O 1
ATOM 2664 N N . LEU A 1 334 ? 1.987 4.961 12.322 1.00 93.00 334 LEU A N 1
ATOM 2665 C CA . LEU A 1 334 ? 2.277 4.491 13.680 1.00 93.00 334 LEU A CA 1
ATOM 2666 C C . LEU A 1 334 ? 3.575 3.667 13.738 1.00 93.00 334 LEU A C 1
ATOM 2668 O O . LEU A 1 334 ? 4.321 3.792 14.710 1.00 93.00 334 LEU A O 1
ATOM 2672 N N . ASN A 1 335 ? 3.882 2.884 12.697 1.00 90.31 335 ASN A N 1
ATOM 2673 C CA . ASN A 1 335 ? 5.142 2.143 12.590 1.00 90.31 335 ASN A CA 1
ATOM 2674 C C . ASN A 1 335 ? 6.359 3.047 12.428 1.00 90.31 335 ASN A C 1
ATOM 2676 O O . ASN A 1 335 ? 7.374 2.864 13.102 1.00 90.31 335 ASN A O 1
ATOM 2680 N N . GLU A 1 336 ? 6.265 4.026 11.534 1.00 91.75 336 GLU A N 1
ATOM 2681 C CA . GLU A 1 336 ? 7.334 4.994 11.306 1.00 91.75 336 GLU A CA 1
ATOM 2682 C C . GLU A 1 336 ? 7.612 5.796 12.576 1.00 91.75 336 GLU A C 1
ATOM 2684 O O . GLU A 1 336 ? 8.767 5.965 12.971 1.00 91.75 336 GLU A O 1
ATOM 2689 N N . LEU A 1 337 ? 6.552 6.222 13.267 1.00 93.06 337 LEU A N 1
ATOM 2690 C CA . LEU A 1 337 ? 6.662 6.925 14.535 1.00 93.06 337 LEU A CA 1
ATOM 2691 C C . LEU A 1 337 ? 7.309 6.054 15.616 1.00 93.06 337 LEU A C 1
ATOM 2693 O O . LEU A 1 337 ? 8.197 6.528 16.325 1.00 93.06 337 LEU A O 1
ATOM 2697 N N . LEU A 1 338 ? 6.892 4.792 15.737 1.00 91.88 338 LEU A N 1
ATOM 2698 C CA . LEU A 1 338 ? 7.495 3.854 16.679 1.00 91.88 338 LEU A CA 1
ATOM 2699 C C . LEU A 1 338 ? 8.986 3.656 16.374 1.00 91.88 338 LEU A C 1
ATOM 2701 O O . LEU A 1 338 ? 9.823 3.768 17.267 1.00 91.88 338 LEU A O 1
ATOM 2705 N N . SER A 1 339 ? 9.326 3.443 15.103 1.00 90.38 339 SER A N 1
ATOM 2706 C CA . SER A 1 339 ? 10.707 3.279 14.640 1.00 90.38 339 SER A CA 1
ATOM 2707 C C . SER A 1 339 ? 11.566 4.511 14.940 1.00 90.38 339 SER A C 1
ATOM 2709 O O . SER 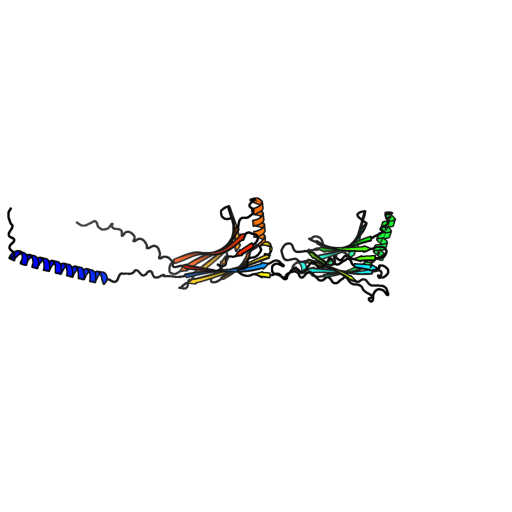A 1 339 ? 12.695 4.376 15.417 1.00 90.38 339 SER A O 1
ATOM 2711 N N . ALA A 1 340 ? 11.025 5.715 14.731 1.00 93.62 340 ALA A N 1
ATOM 2712 C CA . ALA A 1 340 ? 11.697 6.963 15.074 1.00 93.62 340 ALA A CA 1
ATOM 2713 C C . ALA A 1 340 ? 11.967 7.058 16.586 1.00 93.62 340 ALA A C 1
ATOM 2715 O O . ALA A 1 340 ? 13.107 7.298 16.984 1.00 93.62 340 ALA A O 1
ATOM 2716 N N . ILE A 1 341 ? 10.971 6.770 17.431 1.00 91.94 341 ILE A N 1
ATOM 2717 C CA . ILE A 1 341 ? 11.123 6.785 18.897 1.00 91.94 341 ILE A CA 1
ATOM 2718 C C . ILE A 1 341 ? 12.177 5.770 19.359 1.00 91.94 341 ILE A C 1
ATOM 2720 O O . ILE A 1 341 ? 13.009 6.088 20.212 1.00 91.94 341 ILE A O 1
ATOM 2724 N N . LEU A 1 342 ? 12.192 4.563 18.789 1.00 90.62 342 LEU A N 1
ATOM 2725 C CA . LEU A 1 342 ? 13.194 3.544 19.123 1.00 90.62 342 LEU A CA 1
ATOM 2726 C C . LEU A 1 342 ? 14.606 3.984 18.717 1.00 90.62 342 LEU A C 1
ATOM 2728 O O . LEU A 1 342 ? 15.557 3.785 19.474 1.00 90.62 342 LEU A O 1
ATOM 2732 N N . SER A 1 343 ? 14.742 4.653 17.568 1.00 92.25 343 SER A N 1
ATOM 2733 C CA . SER A 1 343 ? 16.027 5.201 17.120 1.00 92.25 343 SER A CA 1
ATOM 2734 C C . SER A 1 343 ? 16.547 6.327 18.025 1.00 92.25 343 SER A C 1
ATOM 2736 O O . SER A 1 343 ? 17.751 6.420 18.255 1.00 92.25 343 SER A O 1
ATOM 2738 N N . GLU A 1 344 ? 15.650 7.146 18.585 1.00 94.12 344 GLU A N 1
ATOM 2739 C CA . GLU A 1 344 ? 15.995 8.252 19.487 1.00 94.12 344 GLU A CA 1
ATOM 2740 C C . GLU A 1 344 ? 16.320 7.779 20.909 1.00 94.12 344 GLU A C 1
ATOM 2742 O O . GLU A 1 344 ? 17.207 8.325 21.565 1.00 94.12 344 GLU A O 1
ATOM 2747 N N . THR A 1 345 ? 15.603 6.766 21.398 1.00 91.31 345 THR A N 1
ATOM 2748 C CA . THR A 1 345 ? 15.749 6.260 22.773 1.00 91.31 345 THR A CA 1
ATOM 2749 C C . THR A 1 345 ? 16.843 5.201 22.911 1.00 91.31 345 THR A C 1
ATOM 2751 O O . THR A 1 345 ? 17.291 4.930 24.024 1.00 91.31 345 THR A O 1
ATOM 2754 N N . GLY A 1 346 ? 17.297 4.605 21.801 1.00 88.12 346 GLY A N 1
ATOM 2755 C CA . GLY A 1 346 ? 18.275 3.513 21.807 1.00 88.12 346 GLY A CA 1
ATOM 2756 C C . GLY A 1 346 ? 17.731 2.207 22.398 1.00 88.12 346 GLY A C 1
ATOM 2757 O O . GLY A 1 346 ? 18.506 1.282 22.649 1.00 88.12 346 GLY A O 1
ATOM 2758 N N . GLY A 1 347 ? 16.419 2.130 22.639 1.00 82.00 347 GLY A N 1
ATOM 2759 C CA . GLY A 1 347 ? 15.739 0.931 23.107 1.00 82.00 347 GLY A CA 1
ATOM 2760 C C . GLY A 1 347 ? 15.468 -0.006 21.937 1.00 82.00 347 GLY A C 1
ATOM 2761 O O . GLY A 1 347 ? 14.710 0.327 21.035 1.00 82.00 347 GLY A O 1
ATOM 2762 N N . ALA A 1 348 ? 16.078 -1.189 21.942 1.00 70.81 348 ALA A N 1
ATOM 2763 C CA . ALA A 1 348 ? 15.709 -2.273 21.040 1.00 70.81 348 ALA A CA 1
ATOM 2764 C C . ALA A 1 348 ? 15.050 -3.389 21.862 1.00 70.81 348 ALA A C 1
ATOM 2766 O O . ALA A 1 348 ? 15.723 -4.018 22.676 1.00 70.81 348 ALA A O 1
ATOM 2767 N N . GLY A 1 349 ? 13.761 -3.658 21.628 1.00 64.44 349 GLY A N 1
ATOM 2768 C CA . GLY A 1 349 ? 13.161 -4.949 21.991 1.00 64.44 349 GLY A CA 1
ATOM 2769 C C . GLY A 1 349 ? 12.098 -4.984 23.090 1.00 64.44 349 GLY A C 1
ATOM 2770 O O . GLY A 1 349 ? 11.850 -6.071 23.606 1.00 64.44 349 GLY A O 1
ATOM 2771 N N . GLU A 1 350 ? 11.449 -3.874 23.437 1.00 79.88 350 GLU A N 1
ATOM 2772 C CA . GLU A 1 350 ? 10.291 -3.921 24.344 1.00 79.88 350 GLU A CA 1
ATOM 2773 C C . GLU A 1 350 ? 8.968 -4.048 23.572 1.00 79.88 350 GLU A C 1
ATOM 2775 O O . GLU A 1 350 ? 8.867 -3.660 22.405 1.00 79.88 350 GLU A O 1
ATOM 2780 N N . ALA A 1 351 ? 7.974 -4.677 24.203 1.00 89.38 351 ALA A N 1
ATOM 2781 C CA . ALA A 1 351 ? 6.611 -4.711 23.690 1.00 89.38 351 ALA A CA 1
ATOM 2782 C C . ALA A 1 351 ? 5.970 -3.338 23.917 1.00 89.38 351 ALA A C 1
ATOM 2784 O O . ALA A 1 351 ? 6.052 -2.782 25.012 1.00 89.38 351 ALA A O 1
ATOM 2785 N N . HIS A 1 352 ? 5.343 -2.800 22.880 1.00 94.44 352 HIS A N 1
ATOM 2786 C CA . HIS A 1 352 ? 4.611 -1.540 22.937 1.00 94.44 352 HIS A CA 1
ATOM 2787 C C . HIS A 1 352 ? 3.123 -1.847 22.902 1.00 94.44 352 HIS A C 1
ATOM 2789 O O . HIS A 1 352 ? 2.722 -2.848 22.321 1.00 94.44 352 HIS A O 1
ATOM 2795 N N . ASN A 1 353 ? 2.292 -0.984 23.464 1.00 95.88 353 ASN A N 1
ATOM 2796 C CA . ASN A 1 353 ? 0.845 -1.127 23.379 1.00 95.88 353 ASN A CA 1
ATOM 2797 C C . ASN A 1 353 ? 0.285 -0.046 22.463 1.00 95.88 353 ASN A C 1
ATOM 2799 O O . ASN A 1 353 ? 0.657 1.124 22.570 1.00 95.88 353 ASN A O 1
ATOM 2803 N N . LEU A 1 354 ? -0.624 -0.437 21.573 1.00 96.50 354 LEU A N 1
ATOM 2804 C CA . LEU A 1 354 ? -1.504 0.483 20.868 1.00 96.50 354 LEU A CA 1
ATOM 2805 C C . LEU A 1 354 ? -2.922 0.279 21.389 1.00 96.50 354 LEU A C 1
ATOM 2807 O O . LEU A 1 354 ? -3.484 -0.808 21.288 1.00 96.50 354 LEU A O 1
ATOM 2811 N N . THR A 1 355 ? -3.497 1.349 21.918 1.00 97.62 355 THR A N 1
ATOM 2812 C CA . THR A 1 355 ? -4.815 1.351 22.547 1.00 97.62 355 THR A CA 1
ATOM 2813 C C . THR A 1 355 ? -5.693 2.392 21.872 1.00 97.62 355 THR A C 1
ATOM 2815 O O . THR A 1 355 ? -5.422 3.586 21.960 1.00 97.62 355 THR A O 1
ATOM 2818 N N . ILE A 1 356 ? -6.758 1.955 21.210 1.00 97.94 356 ILE A N 1
ATOM 2819 C CA . ILE A 1 356 ? -7.802 2.812 20.652 1.00 97.94 356 ILE A CA 1
ATOM 2820 C C . ILE A 1 356 ? -8.916 2.940 21.690 1.00 97.94 356 ILE A C 1
ATOM 2822 O O . ILE A 1 356 ? -9.464 1.938 22.144 1.00 97.94 356 ILE A O 1
ATOM 2826 N N . ASN A 1 357 ? -9.256 4.170 22.064 1.00 98.31 357 ASN A N 1
ATOM 2827 C CA . ASN A 1 357 ? -10.319 4.465 23.019 1.00 98.31 357 ASN A CA 1
ATOM 2828 C C . ASN A 1 357 ? -11.429 5.260 22.338 1.00 98.31 357 ASN A C 1
ATOM 2830 O O . ASN A 1 357 ? -11.161 6.302 21.738 1.00 98.31 357 ASN A O 1
ATOM 2834 N N . ALA A 1 358 ? -12.669 4.795 22.470 1.00 98.31 358 ALA A N 1
ATOM 2835 C CA . ALA A 1 358 ? -13.864 5.550 22.122 1.00 98.31 358 ALA A CA 1
ATOM 2836 C C . ALA A 1 358 ? -14.502 6.093 23.404 1.00 98.31 358 ALA A C 1
ATOM 2838 O O . ALA A 1 358 ? -15.080 5.343 24.191 1.00 98.31 358 ALA A O 1
ATOM 2839 N N . PHE A 1 359 ? -14.391 7.405 23.602 1.00 98.31 359 PHE A N 1
ATOM 2840 C CA . PHE A 1 359 ? -15.026 8.120 24.702 1.00 98.31 359 PHE A CA 1
ATOM 2841 C C . PHE A 1 359 ? -16.371 8.649 24.225 1.00 98.31 359 PHE A C 1
ATOM 2843 O O . PHE A 1 359 ? -16.415 9.557 23.394 1.00 98.31 359 PHE A O 1
ATOM 2850 N N . THR A 1 360 ? -17.455 8.086 24.749 1.00 97.81 360 THR A N 1
ATOM 2851 C CA . THR A 1 360 ? -18.821 8.528 24.460 1.00 97.81 360 THR A CA 1
ATOM 2852 C C . THR A 1 360 ? -19.354 9.248 25.687 1.00 97.81 360 THR A C 1
ATOM 2854 O O . THR A 1 360 ? -19.684 8.615 26.689 1.00 97.81 360 THR A O 1
ATOM 2857 N N . ARG A 1 361 ? -19.404 10.581 25.633 1.00 97.81 361 ARG A N 1
ATOM 2858 C CA . ARG A 1 361 ? -20.075 11.377 26.659 1.00 97.81 361 ARG A CA 1
ATOM 2859 C C . ARG A 1 361 ? -21.562 11.405 26.355 1.00 97.81 361 ARG A C 1
ATOM 2861 O O . ARG A 1 361 ? -21.969 11.887 25.300 1.00 97.81 361 ARG A O 1
ATOM 2868 N N . PHE A 1 362 ? -22.349 10.903 27.287 1.00 95.88 362 PHE A N 1
ATOM 2869 C CA . PHE A 1 362 ? -23.796 10.865 27.216 1.00 95.88 362 PHE A CA 1
ATOM 2870 C C . PHE A 1 362 ? -24.362 11.897 28.185 1.00 95.88 362 PHE A C 1
ATOM 2872 O O . PHE A 1 362 ? -24.061 11.866 29.377 1.00 95.88 362 PHE A O 1
ATOM 2879 N N . THR A 1 363 ? -25.188 12.809 27.679 1.00 95.81 363 THR A N 1
ATOM 2880 C CA . THR A 1 363 ? -25.935 13.754 28.508 1.00 95.81 363 THR A CA 1
ATOM 2881 C C . THR A 1 363 ? -27.422 13.621 28.222 1.00 95.81 363 THR A C 1
ATOM 2883 O O . THR A 1 363 ? -27.850 13.764 27.073 1.00 95.81 363 THR A O 1
ATOM 2886 N N . ALA A 1 364 ? -28.211 13.384 29.269 1.00 94.69 364 ALA A N 1
ATOM 2887 C CA . ALA A 1 364 ? -29.651 13.239 29.164 1.00 94.69 364 ALA A CA 1
ATOM 2888 C C . ALA A 1 364 ? -30.427 13.920 30.289 1.00 94.69 364 ALA A C 1
ATOM 2890 O O . ALA A 1 364 ? -30.005 13.928 31.443 1.00 94.69 364 ALA A O 1
ATOM 2891 N N . GLU A 1 365 ? -31.609 14.439 29.960 1.00 93.19 365 GLU A N 1
ATOM 2892 C CA . GLU A 1 365 ? -32.571 14.942 30.943 1.00 93.19 365 GLU A CA 1
ATOM 2893 C C . GLU A 1 365 ? -33.666 13.898 31.188 1.00 93.19 365 GLU A C 1
ATOM 2895 O O . GLU A 1 365 ? -34.302 13.403 30.255 1.00 93.19 365 GLU A O 1
ATOM 2900 N N . THR A 1 366 ? -33.887 13.559 32.457 1.00 92.69 366 THR A N 1
ATOM 2901 C CA . THR A 1 366 ? -34.913 12.603 32.891 1.00 92.69 366 THR A CA 1
ATOM 2902 C C . THR A 1 366 ? -35.827 13.231 33.941 1.00 92.69 366 THR A C 1
ATOM 2904 O O . THR A 1 366 ? -35.489 14.245 34.554 1.00 92.69 366 THR A O 1
ATOM 2907 N N . GLU A 1 367 ? -36.961 12.587 34.233 1.00 90.81 367 GLU A N 1
ATOM 2908 C CA . GLU A 1 367 ? -37.846 12.994 35.338 1.00 90.81 367 GLU A CA 1
ATOM 2909 C C . GLU A 1 367 ? -37.166 12.931 36.726 1.00 90.81 367 GLU A C 1
ATOM 2911 O O . GLU A 1 367 ? -37.672 13.504 37.692 1.00 90.81 367 GLU A O 1
ATOM 2916 N N . PHE A 1 368 ? -36.009 12.264 36.825 1.00 89.06 368 PHE A N 1
ATOM 2917 C CA . PHE A 1 368 ? -35.242 12.078 38.058 1.00 89.06 368 PHE A CA 1
ATOM 2918 C C . PHE A 1 368 ? -33.991 12.963 38.152 1.00 89.06 368 PHE A C 1
ATOM 2920 O O . PHE A 1 368 ? -33.329 12.960 39.190 1.00 89.06 368 PHE A O 1
ATOM 2927 N N . GLY A 1 369 ? -33.673 13.731 37.105 1.00 90.69 369 GLY A N 1
ATOM 2928 C CA . GLY A 1 369 ? -32.489 14.588 37.041 1.00 90.69 369 GLY A CA 1
ATOM 2929 C C . GLY A 1 369 ? -31.720 14.467 35.727 1.00 90.69 369 GLY A C 1
ATOM 2930 O O . GLY A 1 369 ? -32.152 13.793 34.790 1.00 90.69 369 GLY A O 1
ATOM 2931 N N . VAL A 1 370 ? -30.575 15.147 35.673 1.00 92.19 370 VAL A N 1
ATOM 2932 C CA . VAL A 1 370 ? -29.644 15.095 34.540 1.00 92.19 370 VAL A CA 1
ATOM 2933 C C . VAL A 1 370 ? -28.681 13.927 34.734 1.00 92.19 370 VAL A C 1
ATOM 2935 O O . VAL A 1 370 ? -28.083 13.801 35.802 1.00 92.19 370 VAL A O 1
ATOM 2938 N N . ILE A 1 371 ? -28.527 13.108 33.699 1.00 93.19 371 ILE A N 1
ATOM 2939 C CA . ILE A 1 371 ? -27.480 12.092 33.571 1.00 93.19 371 ILE A CA 1
ATOM 2940 C C . ILE A 1 371 ? -26.371 12.718 32.724 1.00 93.19 371 ILE A C 1
ATOM 2942 O O . ILE A 1 371 ? -26.655 13.244 31.651 1.00 93.19 371 ILE A O 1
ATOM 2946 N N . ASP A 1 372 ? -25.132 12.711 33.211 1.00 95.31 372 ASP A N 1
ATOM 2947 C CA . ASP A 1 372 ? -23.947 13.169 32.473 1.00 95.31 372 ASP A CA 1
ATOM 2948 C C . ASP A 1 372 ? -22.798 12.206 32.764 1.00 95.31 372 ASP A C 1
ATOM 2950 O O . ASP A 1 372 ? -22.174 12.261 33.826 1.00 95.31 372 ASP A O 1
ATOM 2954 N N . GLU A 1 373 ? -22.578 11.282 31.836 1.00 95.50 373 GLU A N 1
ATOM 2955 C CA . GLU A 1 373 ? -21.709 10.123 32.016 1.00 95.50 373 GLU A CA 1
ATOM 2956 C C . GLU A 1 373 ? -20.767 9.952 30.831 1.00 95.50 373 GLU A C 1
ATOM 2958 O O . GLU A 1 373 ? -20.994 10.467 29.735 1.00 95.50 373 GLU A O 1
ATOM 2963 N N . VAL A 1 374 ? -19.671 9.230 31.063 1.00 96.88 374 VAL A N 1
ATOM 2964 C CA . VAL A 1 374 ? -18.688 8.912 30.028 1.00 96.88 374 VAL A CA 1
ATOM 2965 C C . VAL A 1 374 ? -18.531 7.404 29.963 1.00 96.88 374 VAL A C 1
ATOM 2967 O O . VAL A 1 374 ? -17.943 6.794 30.853 1.00 96.88 374 VAL A O 1
ATOM 2970 N N . PHE A 1 375 ? -19.015 6.822 28.872 1.00 97.00 375 PHE A N 1
ATOM 2971 C CA . PHE A 1 375 ? -18.768 5.433 28.524 1.00 97.00 375 PHE A CA 1
ATOM 2972 C C . PHE A 1 375 ? -17.459 5.333 27.730 1.00 97.00 375 PHE A C 1
ATOM 2974 O O . PHE A 1 375 ? -17.237 6.101 26.789 1.00 97.00 375 PHE A O 1
ATOM 2981 N N . THR A 1 376 ? -16.578 4.405 28.114 1.00 97.50 376 THR A N 1
ATOM 2982 C CA . THR A 1 376 ? -15.287 4.187 27.443 1.00 97.50 376 THR A CA 1
ATOM 2983 C C . THR A 1 376 ? -15.199 2.756 26.938 1.00 97.50 376 THR A C 1
ATOM 2985 O O . THR A 1 376 ? -15.125 1.826 27.735 1.00 97.50 376 THR A O 1
ATOM 2988 N N . GLN A 1 377 ? -15.149 2.591 25.617 1.00 97.38 377 GLN A N 1
ATOM 2989 C CA . GLN A 1 377 ? -14.776 1.328 24.987 1.00 97.38 377 GLN A CA 1
ATOM 2990 C C . GLN A 1 377 ? -13.306 1.382 24.588 1.00 97.38 377 GLN A C 1
ATOM 2992 O O . GLN A 1 377 ? -12.855 2.353 23.974 1.00 97.38 377 GLN A O 1
ATOM 2997 N N . THR A 1 378 ? -12.588 0.296 24.850 1.00 97.19 378 THR A N 1
ATOM 2998 C CA . THR A 1 378 ? -11.186 0.149 24.469 1.00 97.19 378 THR A CA 1
ATOM 2999 C C . THR A 1 378 ? -11.014 -0.998 23.477 1.00 97.19 378 THR A C 1
ATOM 3001 O O . THR A 1 378 ? -11.676 -2.027 23.584 1.00 97.19 378 THR A O 1
ATOM 3004 N N . LEU A 1 379 ? -10.120 -0.806 22.511 1.00 96.31 379 LEU A N 1
ATOM 3005 C CA . LEU A 1 379 ? -9.564 -1.831 21.636 1.00 96.31 379 LEU A CA 1
ATOM 3006 C C . LEU A 1 379 ? -8.042 -1.729 21.737 1.00 96.31 379 LEU A C 1
ATOM 3008 O O . LEU A 1 379 ? -7.472 -0.692 21.409 1.00 96.31 379 LEU A O 1
ATOM 3012 N N . SER A 1 380 ? -7.376 -2.780 22.202 1.00 95.81 380 SER A N 1
ATOM 3013 C CA . SER A 1 380 ? -5.926 -2.773 22.417 1.00 95.81 380 SER A CA 1
ATOM 3014 C C . SER A 1 380 ? -5.223 -3.901 21.672 1.00 95.81 380 SER A C 1
ATOM 3016 O O . SER A 1 380 ? -5.798 -4.958 21.414 1.00 95.81 380 SER A O 1
ATOM 3018 N N . THR A 1 381 ? -3.973 -3.652 21.300 1.00 94.62 381 THR A N 1
ATOM 3019 C CA . THR A 1 381 ? -3.056 -4.612 20.681 1.00 94.62 381 THR A CA 1
ATOM 3020 C C . THR A 1 381 ? -1.666 -4.403 21.250 1.00 94.62 381 THR A C 1
ATOM 3022 O O . THR A 1 381 ? -1.247 -3.273 21.510 1.00 94.62 381 THR A O 1
ATOM 3025 N N . GLU A 1 382 ? -0.922 -5.494 21.368 1.00 92.88 382 GLU A N 1
ATOM 3026 C CA . GLU A 1 382 ? 0.522 -5.425 21.552 1.00 92.88 382 GLU A CA 1
ATOM 3027 C C . GLU A 1 382 ? 1.186 -5.228 20.179 1.00 92.88 382 GLU A C 1
ATOM 3029 O O . GLU A 1 382 ? 0.852 -5.891 19.195 1.00 92.88 382 GLU A O 1
ATOM 3034 N N . LEU A 1 383 ? 2.107 -4.275 20.116 1.00 90.12 383 LEU A N 1
ATOM 3035 C CA . LEU A 1 383 ? 3.024 -3.987 19.024 1.00 90.12 383 LEU A CA 1
ATOM 3036 C C . LEU A 1 383 ? 4.416 -4.446 19.465 1.00 90.12 383 LEU A C 1
ATOM 3038 O O . LEU A 1 383 ? 5.173 -3.729 20.125 1.00 90.12 383 LEU A O 1
ATOM 3042 N N . GLY A 1 384 ? 4.747 -5.686 19.120 1.00 80.38 384 GLY A N 1
ATOM 3043 C CA . GLY A 1 384 ? 5.996 -6.327 19.514 1.00 80.38 384 GLY A CA 1
ATOM 3044 C C . GLY A 1 384 ? 6.445 -7.349 18.478 1.00 80.38 384 GLY A C 1
ATOM 3045 O O . GLY A 1 384 ? 5.630 -7.967 17.791 1.00 80.38 384 GLY A O 1
ATOM 3046 N N . GLY A 1 385 ? 7.763 -7.497 18.317 1.00 83.44 385 GLY A N 1
ATOM 3047 C CA . GLY A 1 385 ? 8.347 -8.516 17.433 1.00 83.44 385 GLY A CA 1
ATOM 3048 C C . GLY A 1 385 ? 7.972 -8.391 15.949 1.00 83.44 385 GLY A C 1
ATOM 3049 O O . GLY A 1 385 ? 8.062 -9.378 15.226 1.00 83.44 385 GLY A O 1
ATOM 3050 N N . GLY A 1 386 ? 7.534 -7.208 15.498 1.00 88.56 386 GLY A N 1
ATOM 3051 C CA . GLY A 1 386 ? 7.095 -6.979 14.117 1.00 88.56 386 GLY A CA 1
ATOM 3052 C C . GLY A 1 386 ? 5.705 -7.538 13.797 1.00 88.56 386 GLY A C 1
ATOM 3053 O O . GLY A 1 386 ? 5.389 -7.739 12.625 1.00 88.56 386 GLY A O 1
ATOM 3054 N N . THR A 1 387 ? 4.873 -7.804 14.808 1.00 92.50 387 THR A N 1
ATOM 3055 C CA . THR A 1 387 ? 3.504 -8.315 14.634 1.00 92.50 387 THR A CA 1
ATOM 3056 C C . THR A 1 387 ? 2.462 -7.445 15.336 1.00 92.50 387 THR A C 1
ATOM 3058 O O . THR A 1 387 ? 2.769 -6.763 16.310 1.00 92.50 387 THR A O 1
ATOM 3061 N N . LEU A 1 388 ? 1.236 -7.488 14.817 1.00 92.19 388 LEU A N 1
ATOM 3062 C CA . LEU A 1 388 ? 0.022 -6.853 15.316 1.00 92.19 388 LEU A CA 1
ATOM 3063 C C . LEU A 1 388 ? -0.964 -7.956 15.710 1.00 92.19 388 LEU A C 1
ATOM 3065 O O . LEU A 1 388 ? -1.281 -8.816 14.882 1.00 92.19 388 LEU A O 1
ATOM 3069 N N . THR A 1 389 ? -1.448 -7.919 16.950 1.00 91.94 389 THR A N 1
ATOM 3070 C CA . THR A 1 389 ? -2.439 -8.870 17.471 1.00 91.94 389 THR A CA 1
ATOM 3071 C C . THR A 1 389 ? -3.444 -8.129 18.341 1.00 91.94 389 THR A C 1
ATOM 3073 O O . THR A 1 389 ? -3.150 -7.776 19.482 1.00 91.94 389 THR A O 1
ATOM 3076 N N . TRP A 1 390 ? -4.635 -7.895 17.799 1.00 91.31 390 TRP A N 1
ATOM 3077 C CA . TRP A 1 390 ? -5.711 -7.243 18.537 1.00 91.31 390 TRP A CA 1
ATOM 3078 C C . TRP A 1 390 ? -6.326 -8.177 19.570 1.00 91.31 390 TRP A C 1
ATOM 3080 O O . TRP A 1 390 ? -6.523 -9.366 19.314 1.00 91.31 390 TRP A O 1
ATOM 3090 N N . ASN A 1 391 ? -6.678 -7.608 20.717 1.00 90.25 391 ASN A N 1
ATOM 3091 C CA . ASN A 1 391 ? -7.437 -8.305 21.740 1.00 90.25 391 ASN A CA 1
ATOM 3092 C C . ASN A 1 391 ? -8.840 -8.657 21.227 1.00 90.25 391 ASN A C 1
ATOM 3094 O O . ASN A 1 391 ? -9.491 -7.867 20.545 1.00 90.25 391 ASN A O 1
ATOM 3098 N N . GLU A 1 392 ? -9.311 -9.854 21.579 1.00 88.38 392 GLU A N 1
ATOM 3099 C CA . GLU A 1 392 ? -10.598 -10.390 21.112 1.00 88.38 392 GLU A CA 1
ATOM 3100 C C . GLU A 1 392 ? -11.814 -9.742 21.799 1.00 88.38 392 GLU A C 1
ATOM 3102 O O . GLU A 1 392 ? -12.951 -9.928 21.359 1.00 88.38 392 GLU A O 1
ATOM 3107 N N . GLU A 1 393 ? -11.600 -8.971 22.870 1.00 89.31 393 GLU A N 1
ATOM 3108 C CA . GLU A 1 393 ? -12.661 -8.276 23.601 1.00 89.31 393 GLU A CA 1
ATOM 3109 C C . GLU A 1 393 ? -13.112 -7.023 22.840 1.00 89.31 393 GLU A C 1
ATOM 3111 O O . GLU A 1 393 ? -12.739 -5.890 23.132 1.00 89.31 393 GLU A O 1
ATOM 3116 N N . LEU A 1 394 ? -13.913 -7.258 21.802 1.00 91.94 394 LEU A N 1
ATOM 3117 C CA . LEU A 1 394 ? -14.406 -6.212 20.913 1.00 91.94 394 LEU A CA 1
ATOM 3118 C C . LEU A 1 394 ? -15.678 -5.530 21.401 1.00 91.94 394 LEU A C 1
ATOM 3120 O O . LEU A 1 394 ? -16.081 -4.541 20.800 1.00 91.94 394 LEU A O 1
ATOM 3124 N N . SER A 1 395 ? -16.347 -6.074 22.417 1.00 89.25 395 SER A N 1
ATOM 3125 C CA . SER A 1 395 ? -17.636 -5.578 22.910 1.00 89.25 395 SER A CA 1
ATOM 3126 C C . SER A 1 395 ? -17.574 -5.352 24.414 1.00 89.25 395 SER A C 1
ATOM 3128 O O . SER A 1 395 ? -17.115 -6.236 25.133 1.00 89.25 395 SER A O 1
ATOM 3130 N N . LEU A 1 396 ? -18.074 -4.211 24.880 1.00 92.38 396 LEU A N 1
ATOM 3131 C CA . LEU A 1 396 ? -18.268 -3.915 26.296 1.00 92.38 396 LEU A CA 1
ATOM 3132 C C . LEU A 1 396 ? -19.723 -3.524 26.531 1.00 92.38 396 LEU A C 1
ATOM 3134 O O . LEU A 1 396 ? -20.275 -2.668 25.835 1.00 92.38 396 LEU A O 1
ATOM 3138 N N . THR A 1 397 ? -20.299 -4.125 27.563 1.00 88.81 397 THR A N 1
ATOM 3139 C CA . THR A 1 397 ? -21.615 -3.781 28.091 1.00 88.81 397 THR A CA 1
ATOM 3140 C C . THR A 1 397 ? -21.430 -3.224 29.496 1.00 88.81 397 THR A C 1
ATOM 3142 O O . THR A 1 397 ? -20.839 -3.887 30.350 1.00 88.81 397 THR A O 1
ATOM 3145 N N . GLN A 1 398 ? -21.926 -2.013 29.740 1.00 90.00 398 GLN A N 1
ATOM 3146 C CA . GLN A 1 398 ? -21.961 -1.397 31.064 1.00 90.00 398 GLN A CA 1
ATOM 3147 C C . GLN A 1 398 ? -23.419 -1.211 31.481 1.00 90.00 398 GLN A C 1
ATOM 3149 O O . GLN A 1 398 ? -24.125 -0.356 30.947 1.00 90.00 398 GLN A O 1
ATOM 3154 N N . GLU A 1 399 ? -23.857 -2.028 32.437 1.00 88.56 399 GLU A N 1
ATOM 3155 C CA . GLU A 1 399 ? -25.137 -1.853 33.120 1.00 88.56 399 GLU A CA 1
ATOM 3156 C C . GLU A 1 399 ? -24.955 -0.879 34.280 1.00 88.56 399 GLU A C 1
ATOM 3158 O O . GLU A 1 399 ? -24.094 -1.086 35.140 1.00 88.56 399 GLU A O 1
ATOM 3163 N N . GLU A 1 400 ? -25.793 0.154 34.339 1.00 85.25 400 GLU A N 1
ATOM 3164 C CA . GLU A 1 400 ? -25.772 1.094 35.449 1.00 85.25 400 GLU A CA 1
ATOM 3165 C C . GLU A 1 400 ? -27.134 1.149 36.141 1.00 85.25 400 GLU A C 1
ATOM 3167 O O . GLU A 1 400 ? -28.212 1.242 35.539 1.00 85.25 400 GLU A O 1
ATOM 3172 N N . VAL A 1 401 ? -27.068 1.039 37.467 1.00 79.19 401 VAL A N 1
ATOM 3173 C CA . VAL A 1 401 ? -28.196 1.275 38.356 1.00 79.19 401 VAL A CA 1
ATOM 3174 C C . VAL A 1 401 ? -27.852 2.554 39.110 1.00 79.19 401 VAL A C 1
ATOM 3176 O O . VAL A 1 401 ? -26.973 2.510 39.977 1.00 79.19 401 VAL A O 1
ATOM 3179 N N . PRO A 1 402 ? -28.492 3.691 38.791 1.00 71.75 402 PRO A N 1
ATOM 3180 C CA . PRO A 1 402 ? -28.175 4.959 39.414 1.00 71.75 402 PRO A CA 1
ATOM 3181 C C . PRO A 1 402 ? -28.315 4.807 40.924 1.00 71.75 402 PRO A C 1
ATOM 3183 O O . PRO A 1 402 ? -29.344 4.355 41.440 1.00 71.75 402 PRO A O 1
ATOM 3186 N N . SER A 1 403 ? -27.243 5.157 41.633 1.00 63.50 403 SER A N 1
ATOM 3187 C CA . SER A 1 403 ? -27.250 5.150 43.091 1.00 63.50 403 SER A CA 1
ATOM 3188 C C . SER A 1 403 ? -28.358 6.086 43.580 1.00 63.50 403 SER A C 1
ATOM 3190 O O . SER A 1 403 ? -28.521 7.174 43.015 1.00 63.50 403 SER A O 1
ATOM 3192 N N . PRO A 1 404 ? -29.135 5.703 44.611 1.00 66.00 404 PRO A N 1
ATOM 3193 C CA . PRO A 1 404 ? -30.172 6.576 45.136 1.00 66.00 404 PRO A CA 1
ATOM 3194 C C . PRO A 1 404 ? -29.548 7.930 45.500 1.00 66.00 404 PRO A C 1
ATOM 3196 O O . PRO A 1 404 ? -28.434 7.957 46.040 1.00 66.00 404 PRO A O 1
ATOM 3199 N N . PRO A 1 405 ? -30.231 9.057 45.212 1.00 66.31 405 PRO A N 1
ATOM 3200 C CA . PRO A 1 405 ? -29.699 10.370 45.536 1.00 66.31 405 PRO A CA 1
ATOM 3201 C C . PRO A 1 405 ? -29.313 10.388 47.018 1.00 66.31 405 PRO A C 1
ATOM 3203 O O . PRO A 1 405 ? -30.054 9.823 47.836 1.00 66.31 405 PRO A O 1
ATOM 3206 N N . PRO A 1 406 ? -28.165 10.992 47.384 1.00 66.19 406 PRO A N 1
ATOM 3207 C CA . PRO A 1 406 ? -27.716 11.016 48.767 1.00 66.19 406 PRO A CA 1
ATOM 3208 C C . PRO A 1 406 ? -28.876 11.509 49.623 1.00 66.19 406 PRO A C 1
ATOM 3210 O O . PRO A 1 406 ? -29.393 12.602 49.372 1.00 66.19 406 PRO A O 1
ATOM 3213 N N . ARG A 1 407 ? -29.334 10.674 50.578 1.00 67.56 407 ARG A N 1
ATOM 3214 C CA . ARG A 1 407 ? -30.431 11.047 51.483 1.00 67.56 407 ARG A CA 1
ATOM 3215 C C . ARG A 1 407 ? -30.087 12.428 52.002 1.00 67.56 407 ARG A C 1
ATOM 3217 O O . ARG A 1 407 ? -29.052 12.582 52.650 1.00 67.56 407 ARG A O 1
ATOM 3224 N N . LEU A 1 408 ? -30.926 13.416 51.689 1.00 65.81 408 LEU A N 1
ATOM 3225 C CA . LEU A 1 408 ? -30.812 14.734 52.288 1.00 65.81 408 LEU A CA 1
ATOM 3226 C C . LEU A 1 408 ? -30.798 14.484 53.790 1.00 65.81 408 LEU A C 1
ATOM 3228 O O . LEU A 1 408 ? -31.808 14.045 54.348 1.00 65.81 408 LEU A O 1
ATOM 3232 N N . SER A 1 409 ? -29.627 14.654 54.414 1.00 63.53 409 SER A N 1
ATOM 3233 C CA . SER A 1 409 ? -29.484 14.527 55.857 1.00 63.53 409 SER A CA 1
ATOM 3234 C C . SER A 1 409 ? -30.618 15.341 56.453 1.00 63.53 409 SER A C 1
ATOM 3236 O O . SER A 1 409 ? -30.755 16.501 56.046 1.00 63.53 409 SER A O 1
ATOM 3238 N N . PRO A 1 410 ? -31.468 14.753 57.319 1.00 65.81 410 PRO A N 1
ATOM 3239 C CA . PRO A 1 410 ? -32.603 15.470 57.867 1.00 65.81 410 PRO A CA 1
ATOM 3240 C C . PRO A 1 410 ? -32.058 16.785 58.396 1.00 65.81 410 PRO A C 1
ATOM 3242 O O . PRO A 1 410 ? -31.173 16.784 59.256 1.00 65.81 410 PRO A O 1
ATOM 3245 N N . THR A 1 411 ? -32.500 17.892 57.790 1.00 67.19 411 THR A N 1
ATOM 3246 C CA . THR A 1 411 ? -32.131 19.225 58.247 1.00 67.19 411 THR A CA 1
ATOM 3247 C C . THR A 1 411 ? -32.398 19.208 59.743 1.00 67.19 411 THR A C 1
ATOM 3249 O O . THR A 1 411 ? -33.522 18.846 60.107 1.00 67.19 411 THR A O 1
ATOM 3252 N N . PRO A 1 412 ? -31.390 19.454 60.608 1.00 68.56 412 PRO A N 1
ATOM 3253 C CA . PRO A 1 412 ? -31.589 19.393 62.044 1.00 68.56 412 PRO A CA 1
ATOM 3254 C C . PRO A 1 412 ? -32.817 20.234 62.337 1.00 68.56 412 PRO A C 1
ATOM 3256 O O . PRO A 1 412 ? -32.816 21.426 62.027 1.00 68.56 412 PRO A O 1
ATOM 3259 N N . ALA A 1 413 ? -33.892 19.588 62.799 1.00 64.38 413 ALA A N 1
ATOM 3260 C CA . ALA A 1 413 ? -35.097 20.302 63.165 1.00 64.38 413 ALA A CA 1
ATOM 3261 C C . ALA A 1 413 ? -34.641 21.415 64.100 1.00 64.38 413 ALA A C 1
ATOM 3263 O O . ALA A 1 413 ? -33.903 21.149 65.047 1.00 64.38 413 ALA A O 1
ATOM 3264 N N . ASP A 1 414 ? -34.978 22.650 63.762 1.00 56.78 414 ASP A N 1
ATOM 3265 C CA . ASP A 1 414 ? -34.604 23.823 64.526 1.00 56.78 414 ASP A CA 1
ATOM 3266 C C . ASP A 1 414 ? -35.230 23.697 65.931 1.00 56.78 414 ASP A C 1
ATOM 3268 O O . ASP A 1 414 ? -36.399 24.008 66.149 1.00 56.78 414 ASP A O 1
ATOM 3272 N N . ILE A 1 415 ? -34.481 23.122 66.885 1.00 58.12 415 ILE A N 1
ATOM 3273 C CA . ILE A 1 415 ? -34.893 22.917 68.287 1.00 58.12 415 ILE A CA 1
ATOM 3274 C C . ILE A 1 415 ? -34.704 24.230 69.067 1.00 58.12 415 ILE A C 1
ATOM 3276 O O . ILE A 1 415 ? -34.112 24.254 70.147 1.00 58.12 415 ILE A O 1
ATOM 3280 N N . SER A 1 416 ? -35.150 25.353 68.511 1.00 56.19 416 SER A N 1
ATOM 3281 C CA . SER A 1 416 ? -35.041 26.668 69.153 1.00 56.19 416 SER A CA 1
ATOM 3282 C C . SER A 1 416 ? -36.339 27.165 69.799 1.00 56.19 416 SER A C 1
ATOM 3284 O O . SER A 1 416 ? -36.283 28.138 70.546 1.00 56.19 416 SER A O 1
ATOM 3286 N N . ASP A 1 417 ? -37.469 26.461 69.650 1.00 52.50 417 ASP A N 1
ATOM 3287 C CA . ASP A 1 417 ? -38.780 26.980 70.093 1.00 52.50 417 ASP A CA 1
ATOM 3288 C C . ASP A 1 417 ? -39.363 26.385 71.399 1.00 52.50 417 ASP A C 1
ATOM 3290 O O . ASP A 1 417 ? -40.527 26.598 71.728 1.00 52.50 417 ASP A O 1
ATOM 3294 N N . TYR A 1 418 ? -38.574 25.666 72.212 1.00 49.22 418 TYR A N 1
ATOM 3295 C CA . TYR A 1 418 ? -39.038 25.113 73.505 1.00 49.22 418 TYR A CA 1
ATOM 3296 C C . TYR A 1 418 ? -38.361 25.753 74.730 1.00 49.22 418 TYR A C 1
ATOM 3298 O O . TYR A 1 418 ? -37.805 25.074 75.593 1.00 49.22 418 TYR A O 1
ATOM 3306 N N . ARG A 1 419 ? -38.425 27.083 74.859 1.00 54.50 419 ARG A N 1
ATOM 3307 C CA . ARG A 1 419 ? -38.231 27.771 76.152 1.00 54.50 419 ARG A CA 1
ATOM 3308 C C . ARG A 1 419 ? -39.094 29.026 76.247 1.00 54.50 419 ARG A C 1
ATOM 3310 O O . ARG A 1 419 ? -38.604 30.113 75.977 1.00 54.50 419 ARG A O 1
ATOM 3317 N N . GLN A 1 420 ? -40.332 28.876 76.718 1.00 54.03 420 GLN A N 1
ATOM 3318 C CA . GLN A 1 420 ? -40.993 29.821 77.632 1.00 54.03 420 GLN A CA 1
ATOM 3319 C C . GLN A 1 420 ? -42.391 29.312 78.010 1.00 54.03 420 GLN A C 1
ATOM 3321 O O . GLN A 1 420 ? -43.307 29.407 77.211 1.00 54.03 420 GLN A O 1
ATOM 3326 N N . THR A 1 421 ? -42.528 28.769 79.224 1.00 60.47 421 THR A N 1
ATOM 3327 C CA . THR A 1 421 ? -43.609 29.031 80.201 1.00 60.47 421 THR A CA 1
ATOM 3328 C C . THR A 1 421 ? -43.446 28.047 81.359 1.00 60.47 421 THR A C 1
ATOM 3330 O O . THR A 1 421 ? -43.592 26.839 81.166 1.00 60.47 421 THR A O 1
ATOM 3333 N N . GLY A 1 422 ? -43.131 28.570 82.543 1.00 55.72 422 GLY A N 1
ATOM 3334 C CA . GLY A 1 422 ? -42.952 27.820 83.785 1.00 55.72 422 GLY A CA 1
ATOM 3335 C C . GLY A 1 422 ? -42.234 28.663 84.816 1.00 55.72 422 GLY A C 1
ATOM 3336 O O . GLY A 1 422 ? -40.986 28.616 84.800 1.00 55.72 422 GLY A O 1
#

Secondary structure (DSSP, 8-state):
-------HHHHHHHHHHHHHHHHHHHHHHHHHHHHHHHSPP-------S--EEEEEEEEEEEEEPS-TTTSSPPPP-PPPPPPEEEEGGGEEEEEEEEEEEEE--TTTTTSEEEEEEEEEEEETTTEEEEEEEEEEEEEESSEEEEEEEEHHHHHHHHHHHHHHHT---SSEEEEEEEEEEEEEEEEEEEEEEEEEEEE-SSEEEE-S--EEEEPPTTS---EEEEEEEEEEE-S-SS-SSSEE---------PPPPEEE-SS--EEGGGEEEEEEEEEEEEEESS--SEEEEEEEEEEEEEETTTEEEEEEEEEEEEE-SSEEEEEEE-HHHHHHHHHHHHHHH---S--EEEEEEEEEEEEEEETTEEEEEEEEEEEEEEEETTEEEE-S--EEEEEE-PPPPPP-------TTS-----